Protein AF-0000000075646616 (afdb_homodimer)

Organism: Culex quinquefasciatus (NCBI:txid7176)

Structure (mmCIF, N/CA/C/O backbone):
data_AF-0000000075646616-model_v1
#
loop_
_entity.id
_entity.type
_entity.pdbx_description
1 polymer 'Farnesyl pyrophosphate synthetase'
#
loop_
_atom_site.group_PDB
_atom_site.id
_atom_site.type_symbol
_atom_site.label_atom_id
_atom_site.label_alt_id
_atom_site.label_comp_id
_atom_site.label_asym_id
_atom_site.label_entity_id
_atom_site.label_seq_id
_atom_site.pdbx_PDB_ins_code
_atom_site.Cartn_x
_atom_site.Cartn_y
_atom_site.Cartn_z
_atom_site.occupancy
_atom_site.B_iso_or_equiv
_atom_site.auth_seq_id
_atom_site.auth_comp_id
_atom_site.auth_asym_id
_atom_site.auth_atom_id
_atom_site.pdbx_PDB_model_num
ATOM 1 N N . MET A 1 1 ? -28.359 -2.904 37.812 1 24.64 1 MET A N 1
ATOM 2 C CA . MET A 1 1 ? -27.094 -2.252 38.094 1 24.64 1 MET A CA 1
ATOM 3 C C . MET A 1 1 ? -26.25 -2.08 36.844 1 24.64 1 MET A C 1
ATOM 5 O O . MET A 1 1 ? -25.938 -3.061 36.156 1 24.64 1 MET A O 1
ATOM 9 N N . SER A 1 2 ? -26.359 -1.002 36.094 1 29.83 2 SER A N 1
ATOM 10 C CA . SER A 1 2 ? -26.062 -0.558 34.719 1 29.83 2 SER A CA 1
ATOM 11 C C . SER A 1 2 ? -24.562 -0.605 34.438 1 29.83 2 SER A C 1
ATOM 13 O O . SER A 1 2 ? -23.766 -0.095 35.219 1 29.83 2 SER A O 1
ATOM 15 N N . ASP A 1 3 ? -23.984 -1.626 34.062 1 31.91 3 ASP A N 1
ATOM 16 C CA . ASP A 1 3 ? -22.562 -1.988 34.125 1 31.91 3 ASP A CA 1
ATOM 17 C C . ASP A 1 3 ? -21.703 -0.938 33.438 1 31.91 3 ASP A C 1
ATOM 19 O O . ASP A 1 3 ? -21.438 -1.033 32.25 1 31.91 3 ASP A O 1
ATOM 23 N N . LYS A 1 4 ? -21.906 0.286 33.688 1 38.25 4 LYS A N 1
ATOM 24 C CA . LYS A 1 4 ? -20.922 1.32 33.375 1 38.25 4 LYS A CA 1
ATOM 25 C C . LYS A 1 4 ? -19.5 0.838 33.688 1 38.25 4 LYS A C 1
ATOM 27 O O . LYS A 1 4 ? -19.172 0.502 34.812 1 38.25 4 LYS A O 1
ATOM 32 N N . VAL A 1 5 ? -18.891 0.103 32.906 1 42.59 5 VAL A N 1
ATOM 33 C CA . VAL A 1 5 ? -17.516 -0.323 33.188 1 42.59 5 VAL A CA 1
ATOM 34 C C . VAL A 1 5 ? -16.625 0.901 33.375 1 42.59 5 VAL A C 1
ATOM 36 O O . VAL A 1 5 ? -16.344 1.641 32.438 1 42.59 5 VAL A O 1
ATOM 39 N N . ILE A 1 6 ? -16.75 1.655 34.375 1 46.38 6 ILE A N 1
ATOM 40 C CA . ILE A 1 6 ? -15.711 2.592 34.781 1 46.38 6 ILE A CA 1
ATOM 41 C C . ILE A 1 6 ? -14.352 1.888 34.781 1 46.38 6 ILE A C 1
ATOM 43 O O . ILE A 1 6 ? -14.117 0.988 35.594 1 46.38 6 ILE A O 1
ATOM 47 N N . LEU A 1 7 ? -13.906 1.668 33.562 1 52.41 7 LEU A N 1
ATOM 48 C CA . LEU A 1 7 ? -12.594 1.037 33.562 1 52.41 7 LEU A CA 1
ATOM 49 C C . LEU A 1 7 ? -11.609 1.865 34.406 1 52.41 7 LEU A C 1
ATOM 51 O O . LEU A 1 7 ? -11.32 3.014 34.062 1 52.41 7 LEU A O 1
ATOM 55 N N . GLY A 1 8 ? -11.586 1.675 35.688 1 53.28 8 GLY A N 1
ATOM 56 C CA . GLY A 1 8 ? -10.453 2.229 36.406 1 53.28 8 GLY A CA 1
ATOM 57 C C . GLY A 1 8 ? -9.148 2.123 35.656 1 53.28 8 GLY A C 1
ATOM 58 O O . GLY A 1 8 ? -9.039 1.337 34.688 1 53.28 8 GLY A O 1
ATOM 59 N N . HIS A 1 9 ? -8.297 3.029 35.781 1 60.44 9 HIS A N 1
ATOM 60 C CA . HIS A 1 9 ? -7.02 3.148 35.094 1 60.44 9 HIS A CA 1
ATOM 61 C C . HIS A 1 9 ? -6.332 1.794 34.969 1 60.44 9 HIS A C 1
ATOM 63 O O . HIS A 1 9 ? -5.836 1.44 33.875 1 60.44 9 HIS A O 1
ATOM 69 N N . GLU A 1 10 ? -6.312 1.062 36.125 1 56.75 10 GLU A N 1
ATOM 70 C CA . GLU A 1 10 ? -5.617 -0.222 36.094 1 56.75 10 GLU A CA 1
ATOM 71 C C . GLU A 1 10 ? -6.328 -1.226 35.188 1 56.75 10 GLU A C 1
ATOM 73 O O . GLU A 1 10 ? -5.684 -1.927 34.406 1 56.75 10 GLU A O 1
ATOM 78 N N . ARG A 1 11 ? -7.559 -1.21 35.375 1 67 11 ARG A N 1
ATOM 79 C CA . ARG A 1 11 ? -8.344 -2.129 34.562 1 67 11 ARG A CA 1
ATOM 80 C C . ARG A 1 11 ? -8.258 -1.761 33.094 1 67 11 ARG A C 1
ATOM 82 O O . ARG A 1 11 ? -8.195 -2.639 32.219 1 67 11 ARG A O 1
ATOM 89 N N . GLY A 1 12 ? -8.133 -0.417 32.906 1 77.5 12 GLY A N 1
ATOM 90 C CA . GLY A 1 12 ? -8 0.058 31.531 1 77.5 12 GLY A CA 1
ATOM 91 C C . GLY A 1 12 ? -6.715 -0.385 30.875 1 77.5 12 GLY A C 1
ATOM 92 O O . GLY A 1 12 ? -6.723 -0.822 29.719 1 77.5 12 GLY A O 1
ATOM 93 N N . GLU A 1 13 ? -5.715 -0.434 31.688 1 83.56 13 GLU A N 1
ATOM 94 C CA . GLU A 1 13 ? -4.406 -0.827 31.172 1 83.56 13 GLU A CA 1
ATOM 95 C C . GLU A 1 13 ? -4.352 -2.326 30.891 1 83.56 13 GLU A C 1
ATOM 97 O O . GLU A 1 13 ? -3.723 -2.762 29.922 1 83.56 13 GLU A O 1
ATOM 102 N N . GLU A 1 14 ? -4.957 -3.037 31.75 1 87.94 14 GLU A N 1
ATOM 103 C CA . GLU A 1 14 ? -4.984 -4.484 31.562 1 87.94 14 GLU A CA 1
ATOM 104 C C . GLU A 1 14 ? -5.773 -4.859 30.312 1 87.94 14 GLU A C 1
ATOM 106 O O . GLU A 1 14 ? -5.363 -5.746 29.562 1 87.94 14 GLU A O 1
ATOM 111 N N . ILE A 1 15 ? -6.871 -4.215 30.172 1 90.81 15 ILE A N 1
ATOM 112 C CA . ILE A 1 15 ? -7.691 -4.48 29 1 90.81 15 ILE A CA 1
ATOM 113 C C . ILE A 1 15 ? -6.93 -4.078 27.734 1 90.81 15 ILE A C 1
ATOM 115 O O . ILE A 1 15 ? -6.965 -4.789 26.734 1 90.81 15 ILE A O 1
ATOM 119 N N . LYS A 1 16 ? -6.266 -3.006 27.828 1 89.69 16 LYS A N 1
ATOM 120 C CA . LYS A 1 16 ? -5.465 -2.533 26.703 1 89.69 16 LYS A CA 1
ATOM 121 C C . LYS A 1 16 ? -4.402 -3.559 26.312 1 89.69 16 LYS A C 1
ATOM 123 O O . LYS A 1 16 ? -4.285 -3.926 25.141 1 89.69 16 LYS A O 1
ATOM 128 N N . LYS A 1 17 ? -3.705 -4.043 27.266 1 89.62 17 LYS A N 1
ATOM 129 C CA . LYS A 1 17 ? -2.66 -5.027 27.016 1 89.62 17 LYS A CA 1
ATOM 130 C C . LYS A 1 17 ? -3.24 -6.301 26.406 1 89.62 17 LYS A C 1
ATOM 132 O O . LYS A 1 17 ? -2.65 -6.875 25.484 1 89.62 17 LYS A O 1
ATOM 137 N N . ARG A 1 18 ? -4.305 -6.684 26.891 1 93.31 18 ARG A N 1
ATOM 138 C CA . ARG A 1 18 ? -4.953 -7.895 26.406 1 93.31 18 ARG A CA 1
ATOM 139 C C . ARG A 1 18 ? -5.406 -7.723 24.953 1 93.31 18 ARG A C 1
ATOM 141 O O . ARG A 1 18 ? -5.188 -8.602 24.125 1 93.31 18 ARG A O 1
ATOM 148 N N . VAL A 1 19 ? -6.047 -6.598 24.656 1 93.12 19 VAL A N 1
ATOM 149 C CA . VAL A 1 19 ? -6.578 -6.348 23.328 1 93.12 19 VAL A CA 1
ATOM 150 C C . VAL A 1 19 ? -5.426 -6.188 22.328 1 93.12 19 VAL A C 1
ATOM 152 O O . VAL A 1 19 ? -5.484 -6.703 21.219 1 93.12 19 VAL A O 1
ATOM 155 N N . TYR A 1 20 ? -4.371 -5.527 22.719 1 88.5 20 TYR A N 1
ATOM 156 C CA . TYR A 1 20 ? -3.211 -5.355 21.844 1 88.5 20 TYR A CA 1
ATOM 157 C C . TYR A 1 20 ? -2.557 -6.695 21.531 1 88.5 20 TYR A C 1
ATOM 159 O O . TYR A 1 20 ? -2.18 -6.961 20.391 1 88.5 20 TYR A O 1
ATOM 167 N N . LYS A 1 21 ? -2.43 -7.512 22.578 1 91.06 21 LYS A N 1
ATOM 168 C CA . LYS A 1 21 ? -1.87 -8.844 22.375 1 91.06 21 LYS A CA 1
ATOM 169 C C . LYS A 1 21 ? -2.748 -9.68 21.453 1 91.06 21 LYS A C 1
ATOM 171 O O . LYS A 1 21 ? -2.24 -10.414 20.594 1 91.06 21 LYS A O 1
ATOM 176 N N . LYS A 1 22 ? -3.984 -9.586 21.656 1 94.31 22 LYS A N 1
ATOM 177 C CA . LYS A 1 22 ? -4.93 -10.305 20.812 1 94.31 22 LYS A CA 1
ATOM 178 C C . LYS A 1 22 ? -4.805 -9.859 19.359 1 94.31 22 LYS A C 1
ATOM 180 O O . LYS A 1 22 ? -4.766 -10.695 18.453 1 94.31 22 LYS A O 1
ATOM 185 N N . ALA A 1 23 ? -4.785 -8.539 19.141 1 91.12 23 ALA A N 1
ATOM 186 C CA . ALA A 1 23 ? -4.672 -7.996 17.797 1 91.12 23 ALA A CA 1
ATOM 187 C C . ALA A 1 23 ? -3.387 -8.469 17.125 1 91.12 23 ALA A C 1
ATOM 189 O O . ALA A 1 23 ? -3.408 -8.914 15.969 1 91.12 23 ALA A O 1
ATOM 190 N N . SER A 1 24 ? -2.289 -8.461 17.812 1 89.56 24 SER A N 1
ATOM 191 C CA . SER A 1 24 ? -1.002 -8.914 17.297 1 89.56 24 SER A CA 1
ATOM 192 C C . SER A 1 24 ? -1.031 -10.398 16.953 1 89.56 24 SER A C 1
ATOM 194 O O . SER A 1 24 ? -0.515 -10.82 15.922 1 89.56 24 SER A O 1
ATOM 196 N N . SER A 1 25 ? -1.605 -11.148 17.844 1 93.25 25 SER A N 1
ATOM 197 C CA . SER A 1 25 ? -1.682 -12.594 17.641 1 93.25 25 SER A CA 1
ATOM 198 C C . SER A 1 25 ? -2.555 -12.945 16.438 1 93.25 25 SER A C 1
ATOM 200 O O . SER A 1 25 ? -2.248 -13.883 15.703 1 93.25 25 SER A O 1
ATOM 202 N N . GLU A 1 26 ? -3.594 -12.25 16.328 1 94.06 26 GLU A N 1
ATOM 203 C CA . GLU A 1 26 ? -4.484 -12.492 15.195 1 94.06 26 GLU A CA 1
ATOM 204 C C . GLU A 1 26 ? -3.797 -12.172 13.875 1 94.06 26 GLU A C 1
ATOM 206 O O . GLU A 1 26 ? -3.939 -12.914 12.898 1 94.06 26 GLU A O 1
ATOM 211 N N . LEU A 1 27 ? -3.1 -11.094 13.828 1 92.31 27 LEU A N 1
ATOM 212 C CA . LEU A 1 27 ? -2.375 -10.742 12.617 1 92.31 27 LEU A CA 1
ATOM 213 C C . LEU A 1 27 ? -1.322 -11.797 12.281 1 92.31 27 LEU A C 1
ATOM 215 O O . LEU A 1 27 ? -1.209 -12.219 11.133 1 92.31 27 LEU A O 1
ATOM 219 N N . LEU A 1 28 ? -0.608 -12.227 13.258 1 93 28 LEU A N 1
ATOM 220 C CA . LEU A 1 28 ? 0.428 -13.227 13.055 1 93 28 LEU A CA 1
ATOM 221 C C . LEU A 1 28 ? -0.179 -14.547 12.594 1 93 28 LEU A C 1
ATOM 223 O O . LEU A 1 28 ? 0.412 -15.258 11.766 1 93 28 LEU A O 1
ATOM 227 N N . ALA A 1 29 ? -1.276 -14.867 13.164 1 94.88 29 ALA A N 1
ATOM 228 C CA . ALA A 1 29 ? -1.961 -16.094 12.766 1 94.88 29 ALA A CA 1
ATOM 229 C C . ALA A 1 29 ? -2.369 -16.047 11.297 1 94.88 29 ALA A C 1
ATOM 231 O O . ALA A 1 29 ? -2.262 -17.047 10.586 1 94.88 29 ALA A O 1
ATOM 232 N N . ILE A 1 30 ? -2.82 -14.914 10.867 1 93.5 30 ILE A N 1
ATOM 233 C CA . ILE A 1 30 ? -3.217 -14.727 9.477 1 93.5 30 ILE A CA 1
ATOM 234 C C . ILE A 1 30 ? -1.995 -14.852 8.57 1 93.5 30 ILE A C 1
ATOM 236 O O . ILE A 1 30 ? -2.049 -15.523 7.539 1 93.5 30 ILE A O 1
ATOM 240 N N . LEU A 1 31 ? -0.928 -14.219 8.945 1 94.38 31 LEU A N 1
ATOM 241 C CA . LEU A 1 31 ? 0.304 -14.266 8.172 1 94.38 31 LEU A CA 1
ATOM 242 C C . LEU A 1 31 ? 0.843 -15.688 8.086 1 94.38 31 LEU A C 1
ATOM 244 O O . LEU A 1 31 ? 1.317 -16.125 7.035 1 94.38 31 LEU A O 1
ATOM 248 N N . GLU A 1 32 ? 0.704 -16.359 9.18 1 94.62 32 GLU A N 1
ATOM 249 C CA . GLU A 1 32 ? 1.169 -17.75 9.211 1 94.62 32 GLU A CA 1
ATOM 250 C C . GLU A 1 32 ? 0.281 -18.641 8.359 1 94.62 32 GLU A C 1
ATOM 252 O O . GLU A 1 32 ? 0.779 -19.516 7.637 1 94.62 32 GLU A O 1
ATOM 257 N N . GLN A 1 33 ? -0.93 -18.438 8.492 1 92.31 33 GLN A N 1
ATOM 258 C CA . GLN A 1 33 ? -1.892 -19.266 7.762 1 92.31 33 GLN A CA 1
ATOM 259 C C . GLN A 1 33 ? -1.698 -19.125 6.254 1 92.31 33 GLN A C 1
ATOM 261 O O . GLN A 1 33 ? -1.644 -20.125 5.535 1 92.31 33 GLN A O 1
ATOM 266 N N . PHE A 1 34 ? -1.484 -17.953 5.797 1 88.56 34 PHE A N 1
ATOM 267 C CA . PHE A 1 34 ? -1.457 -17.734 4.355 1 88.56 34 PHE A CA 1
ATOM 268 C C . PHE A 1 34 ? -0.023 -17.703 3.838 1 88.56 34 PHE A C 1
ATOM 270 O O . PHE A 1 34 ? 0.272 -18.266 2.783 1 88.56 34 PHE A O 1
ATOM 277 N N . GLY A 1 35 ? 0.884 -17.125 4.559 1 90.25 35 GLY A N 1
ATOM 278 C CA . GLY A 1 35 ? 2.246 -16.938 4.086 1 90.25 35 GLY A CA 1
ATOM 279 C C . GLY A 1 35 ? 3.213 -17.969 4.637 1 90.25 35 GLY A C 1
ATOM 280 O O . GLY A 1 35 ? 4.355 -18.062 4.18 1 90.25 35 GLY A O 1
ATOM 281 N N . GLY A 1 36 ? 2.758 -18.75 5.633 1 91.94 36 GLY A N 1
ATOM 282 C CA . GLY A 1 36 ? 3.641 -19.703 6.285 1 91.94 36 GLY A CA 1
ATOM 283 C C . GLY A 1 36 ? 4.594 -19.047 7.27 1 91.94 36 GLY A C 1
ATOM 284 O O . GLY A 1 36 ? 4.527 -17.844 7.508 1 91.94 36 GLY A O 1
ATOM 285 N N . SER A 1 37 ? 5.508 -19.875 7.773 1 92.5 37 SER A N 1
ATOM 286 C CA . SER A 1 37 ? 6.414 -19.438 8.828 1 92.5 37 SER A CA 1
ATOM 287 C C . SER A 1 37 ? 7.438 -18.438 8.297 1 92.5 37 SER A C 1
ATOM 289 O O . SER A 1 37 ? 7.871 -17.531 9.023 1 92.5 37 SER A O 1
ATOM 291 N N . ILE A 1 38 ? 7.793 -18.562 7.074 1 92.31 38 ILE A N 1
ATOM 292 C CA . ILE A 1 38 ? 8.789 -17.672 6.488 1 92.31 38 ILE A CA 1
ATOM 293 C C . ILE A 1 38 ? 8.266 -16.234 6.496 1 92.31 38 ILE A C 1
ATOM 295 O O . ILE A 1 38 ? 8.961 -15.312 6.953 1 92.31 38 ILE A O 1
ATOM 299 N N . VAL A 1 39 ? 7.047 -16.047 6.137 1 94.5 39 VAL A N 1
ATOM 300 C CA . VAL A 1 39 ? 6.449 -14.719 6.039 1 94.5 39 VAL A CA 1
ATOM 301 C C . VAL A 1 39 ? 6.156 -14.18 7.438 1 94.5 39 VAL A C 1
ATOM 303 O O . VAL A 1 39 ? 6.449 -13.016 7.734 1 94.5 39 VAL A O 1
ATOM 306 N N . SER A 1 40 ? 5.559 -15.055 8.328 1 95.19 40 SER A N 1
ATOM 307 C CA . SER A 1 40 ? 5.203 -14.594 9.672 1 95.19 40 SER A CA 1
ATOM 308 C C . SER A 1 40 ? 6.441 -14.211 10.469 1 95.19 40 SER A C 1
ATOM 310 O O . SER A 1 40 ? 6.434 -13.219 11.203 1 95.19 40 SER A O 1
ATOM 312 N N . LYS A 1 41 ? 7.516 -14.938 10.297 1 93.81 41 LYS A N 1
ATOM 313 C CA . LYS A 1 41 ? 8.75 -14.625 11.008 1 93.81 41 LYS A CA 1
ATOM 314 C C . LYS A 1 41 ? 9.383 -13.344 10.477 1 93.81 41 LYS A C 1
ATOM 316 O O . LYS A 1 41 ? 9.953 -12.562 11.25 1 93.81 41 LYS A O 1
ATOM 321 N N . ARG A 1 42 ? 9.328 -13.195 9.18 1 93.25 42 ARG A N 1
ATOM 322 C CA . ARG A 1 42 ? 9.836 -11.953 8.602 1 93.25 42 ARG A CA 1
ATOM 323 C C . ARG A 1 42 ? 9.086 -10.742 9.148 1 93.25 42 ARG A C 1
ATOM 325 O O . ARG A 1 42 ? 9.703 -9.75 9.531 1 93.25 42 ARG A O 1
ATOM 332 N N . PHE A 1 43 ? 7.812 -10.867 9.219 1 91.62 43 PHE A N 1
ATOM 333 C CA . PHE A 1 43 ? 6.984 -9.805 9.773 1 91.62 43 PHE A CA 1
ATOM 334 C C . PHE A 1 43 ? 7.379 -9.508 11.219 1 91.62 43 PHE A C 1
ATOM 336 O O . PHE A 1 43 ? 7.547 -8.344 11.594 1 91.62 43 PHE A O 1
ATOM 343 N N . GLU A 1 44 ? 7.52 -10.508 11.969 1 90.31 44 GLU A N 1
ATOM 344 C CA . GLU A 1 44 ? 7.891 -10.344 13.367 1 90.31 44 GLU A CA 1
ATOM 345 C C . GLU A 1 44 ? 9.242 -9.641 13.5 1 90.31 44 GLU A C 1
ATOM 347 O O . GLU A 1 44 ? 9.414 -8.781 14.367 1 90.31 44 GLU A O 1
ATOM 352 N N . ASN A 1 45 ? 10.164 -10.008 12.68 1 90.88 45 ASN A N 1
ATOM 353 C CA . ASN A 1 45 ? 11.5 -9.422 12.719 1 90.88 45 ASN A CA 1
ATOM 354 C C . ASN A 1 45 ? 11.461 -7.93 12.375 1 90.88 45 ASN A C 1
ATOM 356 O O . ASN A 1 45 ? 12.172 -7.133 12.984 1 90.88 45 ASN A O 1
ATOM 360 N N . VAL A 1 46 ? 10.648 -7.59 11.422 1 90.25 46 VAL A N 1
ATOM 361 C CA . VAL A 1 46 ? 10.539 -6.191 11.016 1 90.25 46 VAL A CA 1
ATOM 362 C C . VAL A 1 46 ? 9.945 -5.367 12.148 1 90.25 46 VAL A C 1
ATOM 364 O O . VAL A 1 46 ? 10.461 -4.293 12.484 1 90.25 46 VAL A O 1
ATOM 367 N N . VAL A 1 47 ? 8.898 -5.891 12.75 1 84.06 47 VAL A N 1
ATOM 368 C CA . VAL A 1 47 ? 8.188 -5.164 13.797 1 84.06 47 VAL A CA 1
ATOM 369 C C . VAL A 1 47 ? 9.086 -5.02 15.023 1 84.06 47 VAL A C 1
ATOM 371 O O . VAL A 1 47 ? 9.117 -3.965 15.664 1 84.06 47 VAL A O 1
ATOM 374 N N . LEU A 1 48 ? 9.805 -6.027 15.289 1 84.25 48 LEU A N 1
ATOM 375 C CA . LEU A 1 48 ? 10.703 -5.992 16.438 1 84.25 48 LEU A CA 1
ATOM 376 C C . LEU A 1 48 ? 11.836 -4.996 16.203 1 84.25 48 LEU A C 1
ATOM 378 O O . LEU A 1 48 ? 12.203 -4.254 17.125 1 84.25 48 LEU A O 1
ATOM 382 N N . TYR A 1 49 ? 12.344 -4.996 15.047 1 86.94 49 TYR A N 1
ATOM 383 C CA . TYR A 1 49 ? 13.484 -4.137 14.742 1 86.94 49 TYR A CA 1
ATOM 384 C C . TYR A 1 49 ? 13.055 -2.676 14.664 1 86.94 49 TYR A C 1
ATOM 386 O O . TYR A 1 49 ? 13.781 -1.788 15.125 1 86.94 49 TYR A O 1
ATOM 394 N N . CYS A 1 50 ? 11.883 -2.463 14.07 1 81.62 50 CYS A N 1
ATOM 395 C CA . CYS A 1 50 ? 11.453 -1.096 13.805 1 81.62 50 CYS A CA 1
ATOM 396 C C . CYS A 1 50 ? 10.617 -0.55 14.953 1 81.62 50 CYS A C 1
ATOM 398 O O . CYS A 1 50 ? 10.047 0.537 14.852 1 81.62 50 CYS A O 1
ATOM 400 N N . ASP A 1 51 ? 10.586 -1.326 15.961 1 74.44 51 ASP A N 1
ATOM 401 C CA . ASP A 1 51 ? 9.781 -0.903 17.109 1 74.44 51 ASP A CA 1
ATOM 402 C C . ASP A 1 51 ? 10.289 0.419 17.672 1 74.44 51 ASP A C 1
ATOM 404 O O . ASP A 1 51 ? 11.469 0.542 18.016 1 74.44 51 ASP A O 1
ATOM 408 N N . ILE A 1 52 ? 9.609 1.478 17.438 1 65.06 52 ILE A N 1
ATOM 409 C CA . ILE A 1 52 ? 9.906 2.818 17.922 1 65.06 52 ILE A CA 1
ATOM 410 C C . ILE A 1 52 ? 8.992 3.154 19.109 1 65.06 52 ILE A C 1
ATOM 412 O O . ILE A 1 52 ? 7.875 2.65 19.188 1 65.06 52 ILE A O 1
ATOM 416 N N . PRO A 1 53 ? 9.648 3.9 19.969 1 60.09 53 PRO A N 1
ATOM 417 C CA . PRO A 1 53 ? 8.781 4.328 21.062 1 60.09 53 PRO A CA 1
ATOM 418 C C . PRO A 1 53 ? 7.527 5.055 20.578 1 60.09 53 PRO A C 1
ATOM 420 O O . PRO A 1 53 ? 7.625 6.043 19.859 1 60.09 53 PRO A O 1
ATOM 423 N N . ARG A 1 54 ? 6.395 4.465 20.828 1 56.47 54 ARG A N 1
ATOM 424 C CA . ARG A 1 54 ? 5.062 4.781 20.328 1 56.47 54 ARG A CA 1
ATOM 425 C C . ARG A 1 54 ? 4.602 6.148 20.812 1 56.47 54 ARG A C 1
ATOM 427 O O . ARG A 1 54 ? 3.912 6.871 20.094 1 56.47 54 ARG A O 1
ATOM 434 N N . ASP A 1 55 ? 4.973 6.496 21.969 1 56.12 55 ASP A N 1
ATOM 435 C CA . ASP A 1 55 ? 4.395 7.68 22.594 1 56.12 55 ASP A CA 1
ATOM 436 C C . ASP A 1 55 ? 4.887 8.953 21.922 1 56.12 55 ASP A C 1
ATOM 438 O O . ASP A 1 55 ? 4.207 9.984 21.938 1 56.12 55 ASP A O 1
ATOM 442 N N . ILE A 1 56 ? 5.859 8.898 21.312 1 56.16 56 ILE A N 1
ATOM 443 C CA . ILE A 1 56 ? 6.41 10.102 20.703 1 56.16 56 ILE A CA 1
ATOM 444 C C . ILE A 1 56 ? 5.758 10.336 19.344 1 56.16 56 ILE A C 1
ATOM 446 O O . ILE A 1 56 ? 5.398 11.461 19 1 56.16 56 ILE A O 1
ATOM 450 N N . MET A 1 57 ? 5.414 9.328 18.719 1 60.56 57 MET A N 1
ATOM 451 C CA . MET A 1 57 ? 4.98 9.5 17.328 1 60.56 57 MET A CA 1
ATOM 452 C C . MET A 1 57 ? 3.463 9.602 17.234 1 60.56 57 MET A C 1
ATOM 454 O O . MET A 1 57 ? 2.932 10.258 16.344 1 60.56 57 MET A O 1
ATOM 458 N N . PHE A 1 58 ? 2.887 9.086 18.297 1 63.94 58 PHE A N 1
ATOM 459 C CA . PHE A 1 58 ? 1.432 9.055 18.234 1 63.94 58 PHE A CA 1
ATOM 460 C C . PHE A 1 58 ? 0.817 9.555 19.531 1 63.94 58 PHE A C 1
ATOM 462 O O . PHE A 1 58 ? 0.396 8.758 20.375 1 63.94 58 PHE A O 1
ATOM 469 N N . PRO A 1 59 ? 0.671 10.758 19.469 1 67.62 59 PRO A N 1
ATOM 470 C CA . PRO A 1 59 ? 0.251 11.352 20.75 1 67.62 59 PRO A CA 1
ATOM 471 C C . PRO A 1 59 ? -1.207 11.047 21.078 1 67.62 59 PRO A C 1
ATOM 473 O O . PRO A 1 59 ? -1.615 11.172 22.234 1 67.62 59 PRO A O 1
ATOM 476 N N . LEU A 1 60 ? -1.884 10.578 20.109 1 82.44 60 LEU A N 1
ATOM 477 C CA . LEU A 1 60 ? -3.32 10.492 20.344 1 82.44 60 LEU A CA 1
ATOM 478 C C . LEU A 1 60 ? -3.744 9.062 20.641 1 82.44 60 LEU A C 1
ATOM 480 O O . LEU A 1 60 ? -3.225 8.117 20.047 1 82.44 60 LEU A O 1
ATOM 484 N N . ASP A 1 61 ? -4.609 8.977 21.516 1 84.94 61 ASP A N 1
ATOM 485 C CA . ASP A 1 61 ? -5.25 7.727 21.922 1 84.94 61 ASP A CA 1
ATOM 486 C C . ASP A 1 61 ? -6.727 7.719 21.531 1 84.94 61 ASP A C 1
ATOM 488 O O . ASP A 1 61 ? -7.527 8.461 22.109 1 84.94 61 ASP A O 1
ATOM 492 N N . ILE A 1 62 ? -7.102 6.832 20.703 1 90.31 62 ILE A N 1
ATOM 493 C CA . ILE A 1 62 ? -8.453 6.793 20.156 1 90.31 62 ILE A CA 1
ATOM 494 C C . ILE A 1 62 ? -9.461 6.543 21.281 1 90.31 62 ILE A C 1
ATOM 496 O O . ILE A 1 62 ? -10.562 7.094 21.266 1 90.31 62 ILE A O 1
ATOM 500 N N . VAL A 1 63 ? -9.07 5.73 22.234 1 90.06 63 VAL A N 1
ATOM 501 C CA . VAL A 1 63 ? -9.969 5.391 23.344 1 90.06 63 VAL A CA 1
ATOM 502 C C . VAL A 1 63 ? -10.258 6.637 24.172 1 90.06 63 VAL A C 1
ATOM 504 O O . VAL A 1 63 ? -11.391 6.859 24.594 1 90.06 63 VAL A O 1
ATOM 507 N N . GLU A 1 64 ? -9.258 7.402 24.406 1 90.12 64 GLU A N 1
ATOM 508 C CA . GLU A 1 64 ? -9.445 8.625 25.172 1 90.12 64 GLU A CA 1
ATOM 509 C C . GLU A 1 64 ? -10.336 9.617 24.453 1 90.12 64 GLU A C 1
ATOM 511 O O . GLU A 1 64 ? -11.188 10.273 25.062 1 90.12 64 GLU A O 1
ATOM 516 N N . ILE A 1 65 ? -10.148 9.758 23.172 1 93.88 65 ILE A N 1
ATOM 517 C CA . ILE A 1 65 ? -10.992 10.641 22.375 1 93.88 65 ILE A CA 1
ATOM 518 C C . ILE A 1 65 ? -12.43 10.125 22.391 1 93.88 65 ILE A C 1
ATOM 520 O O . ILE A 1 65 ? -13.375 10.906 22.5 1 93.88 65 ILE A O 1
ATOM 524 N N . PHE A 1 66 ? -12.547 8.812 22.266 1 93.81 66 PHE A N 1
ATOM 525 C CA . PHE A 1 66 ? -13.852 8.164 22.281 1 93.81 66 PHE A CA 1
ATOM 526 C C . PHE A 1 66 ? -14.586 8.461 23.594 1 93.81 66 PHE A C 1
ATOM 528 O O . PHE A 1 66 ? -15.773 8.781 23.594 1 93.81 66 PHE A O 1
ATOM 535 N N . LYS A 1 67 ? -13.875 8.461 24.641 1 91.19 67 LYS A N 1
ATOM 536 C CA . LYS A 1 67 ? -14.445 8.742 25.953 1 91.19 67 LYS A CA 1
ATOM 537 C C . LYS A 1 67 ? -14.898 10.195 26.062 1 91.19 67 LYS A C 1
ATOM 539 O O . LYS A 1 67 ? -15.891 10.492 26.734 1 91.19 67 LYS A O 1
ATOM 544 N N . ASP A 1 68 ? -14.148 11.055 25.484 1 93.69 68 ASP A N 1
ATOM 545 C CA . ASP A 1 68 ? -14.523 12.469 25.469 1 93.69 68 ASP A CA 1
ATOM 546 C C . ASP A 1 68 ? -15.828 12.688 24.703 1 93.69 68 ASP A C 1
ATOM 548 O O . ASP A 1 68 ? -16.609 13.578 25.031 1 93.69 68 ASP A O 1
ATOM 552 N N . LEU A 1 69 ? -16.078 11.867 23.703 1 94.31 69 LEU A N 1
ATOM 553 C CA . LEU A 1 69 ? -17.203 12.055 22.781 1 94.31 69 LEU A CA 1
ATOM 554 C C . LEU A 1 69 ? -18.469 11.414 23.344 1 94.31 69 LEU A C 1
ATOM 556 O O . LEU A 1 69 ? -19.578 11.797 22.969 1 94.31 69 LEU A O 1
ATOM 560 N N . SER A 1 70 ? -18.25 10.406 24.094 1 86.81 70 SER A N 1
ATOM 561 C CA . SER A 1 70 ? -19.422 9.719 24.625 1 86.81 70 SER A CA 1
ATOM 562 C C . SER A 1 70 ? -19.203 9.289 26.078 1 86.81 70 SER A C 1
ATOM 564 O O . SER A 1 70 ? -18.109 8.82 26.438 1 86.81 70 SER A O 1
ATOM 566 N N . ASP A 1 71 ? -20.219 9.625 26.906 1 76.94 71 ASP A N 1
ATOM 567 C CA . ASP A 1 71 ? -20.141 9.172 28.297 1 76.94 71 ASP A CA 1
ATOM 568 C C . ASP A 1 71 ? -21.375 8.359 28.672 1 76.94 71 ASP A C 1
ATOM 570 O O . ASP A 1 71 ? -21.578 8.055 29.844 1 76.94 71 ASP A O 1
ATOM 574 N N . ASP A 1 72 ? -22 7.98 27.625 1 83.06 72 ASP A N 1
ATOM 575 C CA . ASP A 1 72 ? -23.188 7.195 27.953 1 83.06 72 ASP A CA 1
ATOM 576 C C . ASP A 1 72 ? -22.859 5.715 28.078 1 83.06 72 ASP A C 1
ATOM 578 O O . ASP A 1 72 ? -22 5.199 27.359 1 83.06 72 ASP A O 1
ATOM 582 N N . GLU A 1 73 ? -23.5 5.125 29 1 79.12 73 GLU A N 1
ATOM 583 C CA . GLU A 1 73 ? -23.203 3.742 29.359 1 79.12 73 GLU A CA 1
ATOM 584 C C . GLU A 1 73 ? -23.469 2.801 28.188 1 79.12 73 GLU A C 1
ATOM 586 O O . GLU A 1 73 ? -22.781 1.786 28.031 1 79.12 73 GLU A O 1
ATOM 591 N N . GLU A 1 74 ? -24.422 3.129 27.438 1 83.38 74 GLU A N 1
ATOM 592 C CA . GLU A 1 74 ? -24.766 2.27 26.312 1 83.38 74 GLU A CA 1
ATOM 593 C C . GLU A 1 74 ? -23.656 2.258 25.266 1 83.38 74 GLU A C 1
ATOM 595 O O . GLU A 1 74 ? -23.375 1.216 24.672 1 83.38 74 GLU A O 1
ATOM 600 N N . THR A 1 75 ? -23.062 3.311 25.109 1 86.06 75 THR A N 1
ATOM 601 C CA . THR A 1 75 ? -22.016 3.441 24.109 1 86.06 75 THR A CA 1
ATOM 602 C C . THR A 1 75 ? -20.656 3.021 24.688 1 86.06 75 THR A C 1
ATOM 604 O O . THR A 1 75 ? -19.844 2.4 24 1 86.06 75 THR A O 1
ATOM 607 N N . MET A 1 76 ? -20.5 3.322 25.938 1 85.38 76 MET A N 1
ATOM 608 C CA . MET A 1 76 ? -19.234 3.045 26.578 1 85.38 76 MET A CA 1
ATOM 609 C C . MET A 1 76 ? -19.25 1.684 27.266 1 85.38 76 MET A C 1
ATOM 611 O O . MET A 1 76 ? -18.938 1.577 28.453 1 85.38 76 MET A O 1
ATOM 615 N N . ASN A 1 77 ? -19.641 0.692 26.531 1 87.5 77 ASN A N 1
ATOM 616 C CA . ASN A 1 77 ? -19.609 -0.678 27.031 1 87.5 77 ASN A CA 1
ATOM 617 C C . ASN A 1 77 ? -18.297 -1.379 26.688 1 87.5 77 ASN A C 1
ATOM 619 O O . ASN A 1 77 ? -17.469 -0.828 25.953 1 87.5 77 ASN A O 1
ATOM 623 N N . LEU A 1 78 ? -18.125 -2.531 27.219 1 87.81 78 LEU A N 1
ATOM 624 C CA . LEU A 1 78 ? -16.859 -3.238 27.078 1 87.81 78 LEU A CA 1
ATOM 625 C C . LEU A 1 78 ? -16.562 -3.561 25.609 1 87.81 78 LEU A C 1
ATOM 627 O O . LEU A 1 78 ? -15.422 -3.449 25.156 1 87.81 78 LEU A O 1
ATOM 631 N N . ASP A 1 79 ? -17.562 -3.912 24.891 1 89.38 79 ASP A N 1
ATOM 632 C CA . ASP A 1 79 ? -17.406 -4.266 23.484 1 89.38 79 ASP A CA 1
ATOM 633 C C . ASP A 1 79 ? -16.875 -3.076 22.672 1 89.38 79 ASP A C 1
ATOM 635 O O . ASP A 1 79 ? -15.938 -3.215 21.891 1 89.38 79 ASP A O 1
ATOM 639 N N . ASN A 1 80 ? -17.453 -1.947 22.969 1 90 80 ASN A N 1
ATOM 640 C CA . ASN A 1 80 ? -17.047 -0.75 22.234 1 90 80 ASN A CA 1
ATOM 641 C C . ASN A 1 80 ? -15.664 -0.269 22.656 1 90 80 ASN A C 1
ATOM 643 O O . ASN A 1 80 ? -14.914 0.257 21.828 1 90 80 ASN A O 1
ATOM 647 N N . ILE A 1 81 ? -15.391 -0.442 23.844 1 90.75 81 ILE A N 1
ATOM 648 C CA . ILE A 1 81 ? -14.07 -0.068 24.344 1 90.75 81 ILE A CA 1
ATOM 649 C C . ILE A 1 81 ? -13.016 -0.978 23.719 1 90.75 81 ILE A C 1
ATOM 651 O O . ILE A 1 81 ? -11.961 -0.508 23.297 1 90.75 81 ILE A O 1
ATOM 655 N N . GLU A 1 82 ? -13.312 -2.215 23.656 1 92.25 82 GLU A N 1
ATOM 656 C CA . GLU A 1 82 ? -12.375 -3.15 23.047 1 92.25 82 GLU A CA 1
ATOM 657 C C . GLU A 1 82 ? -12.195 -2.861 21.562 1 92.25 82 GLU A C 1
ATOM 659 O O . GLU A 1 82 ? -11.094 -2.975 21.031 1 92.25 82 GLU A O 1
ATOM 664 N N . LYS A 1 83 ? -13.25 -2.516 20.953 1 92.25 83 LYS A N 1
ATOM 665 C CA . LYS A 1 83 ? -13.172 -2.123 19.547 1 92.25 83 LYS A CA 1
ATOM 666 C C . LYS A 1 83 ? -12.281 -0.894 19.375 1 92.25 83 LYS A C 1
ATOM 668 O O . LYS A 1 83 ? -11.492 -0.825 18.422 1 92.25 83 LYS A O 1
ATOM 673 N N . ALA A 1 84 ? -12.453 0.058 20.281 1 92.12 84 ALA A N 1
ATOM 674 C CA . ALA A 1 84 ? -11.656 1.276 20.234 1 92.12 84 ALA A CA 1
ATOM 675 C C . ALA A 1 84 ? -10.172 0.966 20.438 1 92.12 84 ALA A C 1
ATOM 677 O O . ALA A 1 84 ? -9.312 1.525 19.766 1 92.12 84 ALA A O 1
ATOM 678 N N . LEU A 1 85 ? -9.961 0.081 21.359 1 91.19 85 LEU A N 1
ATOM 679 C CA . LEU A 1 85 ? -8.586 -0.319 21.641 1 91.19 85 LEU A CA 1
ATOM 680 C C . LEU A 1 85 ? -7.984 -1.066 20.453 1 91.19 85 LEU A C 1
ATOM 682 O O . LEU A 1 85 ? -6.809 -0.875 20.109 1 91.19 85 LEU A O 1
ATOM 686 N N . TYR A 1 86 ? -8.75 -1.912 19.844 1 91.25 86 TYR A N 1
ATOM 687 C CA . TYR A 1 86 ? -8.305 -2.639 18.656 1 91.25 86 TYR A CA 1
ATOM 688 C C . TYR A 1 86 ? -7.973 -1.678 17.531 1 91.25 86 TYR A C 1
ATOM 690 O O . TYR A 1 86 ? -6.949 -1.829 16.859 1 91.25 86 TYR A O 1
ATOM 698 N N . LEU A 1 87 ? -8.805 -0.705 17.359 1 89.69 87 LEU A N 1
ATOM 699 C CA . LEU A 1 87 ? -8.586 0.32 16.344 1 89.69 87 LEU A CA 1
ATOM 700 C C . LEU A 1 87 ? -7.328 1.125 16.656 1 89.69 87 LEU A C 1
ATOM 702 O O . LEU A 1 87 ? -6.59 1.509 15.75 1 89.69 87 LEU A O 1
ATOM 706 N N . ASP A 1 88 ? -7.172 1.413 17.859 1 87.69 88 ASP A N 1
ATOM 707 C CA . ASP A 1 88 ? -5.98 2.129 18.297 1 87.69 88 ASP A CA 1
ATOM 708 C C . ASP A 1 88 ? -4.715 1.341 17.969 1 87.69 88 ASP A C 1
ATOM 710 O O . ASP A 1 88 ? -3.729 1.907 17.5 1 87.69 88 ASP A O 1
ATOM 714 N N . TRP A 1 89 ? -4.773 0.079 18.219 1 86.19 89 TRP A N 1
ATOM 715 C CA . TRP A 1 89 ? -3.645 -0.789 17.891 1 86.19 89 TRP A CA 1
ATOM 716 C C . TRP A 1 89 ? -3.369 -0.785 16.391 1 86.19 89 TRP A C 1
ATOM 718 O O . TRP A 1 89 ? -2.221 -0.653 15.969 1 86.19 89 TRP A O 1
ATOM 728 N N . CYS A 1 90 ? -4.438 -0.903 15.586 1 84.75 90 CYS A N 1
ATOM 729 C CA . CYS A 1 90 ? -4.301 -0.904 14.133 1 84.75 90 CYS A CA 1
ATOM 730 C C . CYS A 1 90 ? -3.688 0.403 13.648 1 84.75 90 CYS A C 1
ATOM 732 O O . CYS A 1 90 ? -2.799 0.395 12.789 1 84.75 90 CYS A O 1
ATOM 734 N N . SER A 1 91 ? -4.215 1.438 14.234 1 77.94 91 SER A N 1
ATOM 735 C CA . SER A 1 91 ? -3.758 2.76 13.812 1 77.94 91 SER A CA 1
ATOM 736 C C . SER A 1 91 ? -2.293 2.979 14.18 1 77.94 91 SER A C 1
ATOM 738 O O . SER A 1 91 ? -1.541 3.582 13.406 1 77.94 91 SER A O 1
ATOM 740 N N . LYS A 1 92 ? -1.985 2.422 15.336 1 73.75 92 LYS A N 1
ATOM 741 C CA . LYS A 1 92 ? -0.609 2.604 15.789 1 73.75 92 LYS A CA 1
ATOM 742 C C . LYS A 1 92 ? 0.325 1.594 15.125 1 73.75 92 LYS A C 1
ATOM 744 O O . LYS A 1 92 ? 1.513 1.867 14.945 1 73.75 92 LYS A O 1
ATOM 749 N N . THR A 1 93 ? -0.306 0.378 14.883 1 62.44 93 THR A N 1
ATOM 750 C CA . THR A 1 93 ? 0.493 -0.615 14.172 1 62.44 93 THR A CA 1
ATOM 751 C C . THR A 1 93 ? 0.635 -0.242 12.703 1 62.44 93 THR A C 1
ATOM 753 O O . THR A 1 93 ? 1.704 -0.417 12.109 1 62.44 93 THR A O 1
ATOM 756 N N . VAL A 1 94 ? -0.678 0.068 12.094 1 52.62 94 VAL A N 1
ATOM 757 C CA . VAL A 1 94 ? -0.595 0.581 10.727 1 52.62 94 VAL A CA 1
ATOM 758 C C . VAL A 1 94 ? 0.342 1.786 10.688 1 52.62 94 VAL A C 1
ATOM 760 O O . VAL A 1 94 ? 1.144 1.925 9.758 1 52.62 94 VAL A O 1
ATOM 763 N N . TRP A 1 95 ? -0.251 2.684 11.773 1 47.75 95 TRP A N 1
ATOM 764 C CA . TRP A 1 95 ? 0.601 3.859 11.93 1 47.75 95 TRP A CA 1
ATOM 765 C C . TRP A 1 95 ? 1.949 3.479 12.531 1 47.75 95 TRP A C 1
ATOM 767 O O . TRP A 1 95 ? 2.939 4.191 12.352 1 47.75 95 TRP A O 1
ATOM 777 N N . PHE A 1 96 ? 1.932 2.367 13.383 1 42.03 96 PHE A N 1
ATOM 778 C CA . PHE A 1 96 ? 3.174 1.617 13.234 1 42.03 96 PHE A CA 1
ATOM 779 C C . PHE A 1 96 ? 3.484 1.363 11.766 1 42.03 96 PHE A C 1
ATOM 781 O O . PHE A 1 96 ? 4.465 0.693 11.438 1 42.03 96 PHE A O 1
ATOM 788 N N . LEU A 1 97 ? 2.369 1.556 10.875 1 45.84 97 LEU A N 1
ATOM 789 C CA . LEU A 1 97 ? 2.234 2.207 9.578 1 45.84 97 LEU A CA 1
ATOM 790 C C . LEU A 1 97 ? 3.389 3.176 9.336 1 45.84 97 LEU A C 1
ATOM 792 O O . LEU A 1 97 ? 3.889 3.283 8.211 1 45.84 97 LEU A O 1
ATOM 796 N N . CYS A 1 98 ? 3.381 3.898 10.594 1 47.94 98 CYS A N 1
ATOM 797 C CA . CYS A 1 98 ? 4.578 4.727 10.656 1 47.94 98 CYS A CA 1
ATOM 798 C C . CYS A 1 98 ? 5.836 3.885 10.469 1 47.94 98 CYS A C 1
ATOM 800 O O . CYS A 1 98 ? 6.887 4.402 10.086 1 47.94 98 CYS A O 1
ATOM 802 N N . TYR A 1 99 ? 5.441 2.645 10.562 1 59.16 99 TYR A N 1
ATOM 803 C CA . TYR A 1 99 ? 6.57 1.778 10.242 1 59.16 99 TYR A CA 1
ATOM 804 C C . TYR A 1 99 ? 6.711 1.598 8.734 1 59.16 99 TYR A C 1
ATOM 806 O O . TYR A 1 99 ? 7.766 1.884 8.164 1 59.16 99 TYR A O 1
ATOM 814 N N . ALA A 1 100 ? 5.387 1.286 8.281 1 77.81 100 ALA A N 1
ATOM 815 C CA . ALA A 1 100 ? 5.531 1.034 6.848 1 77.81 100 ALA A CA 1
ATOM 816 C C . ALA A 1 100 ? 5.977 2.295 6.113 1 77.81 100 ALA A C 1
ATOM 818 O O . ALA A 1 100 ? 6.969 2.277 5.383 1 77.81 100 ALA A O 1
ATOM 819 N N . HIS A 1 101 ? 5.305 3.32 6.57 1 85 101 HIS A N 1
ATOM 820 C CA . HIS A 1 101 ? 5.621 4.535 5.828 1 85 101 HIS A CA 1
ATOM 821 C C . HIS A 1 101 ? 6.965 5.113 6.266 1 85 101 HIS A C 1
ATOM 823 O O . HIS A 1 101 ? 7.641 5.781 5.48 1 85 101 HIS A O 1
ATOM 829 N N . VAL A 1 102 ? 7.336 4.797 7.531 1 83.75 102 VAL A N 1
ATOM 830 C CA . VAL A 1 102 ? 8.672 5.191 7.969 1 83.75 102 VAL A CA 1
ATOM 831 C C . VAL A 1 102 ? 9.727 4.414 7.18 1 83.75 102 VAL A C 1
ATOM 833 O O . VAL A 1 102 ? 10.758 4.969 6.797 1 83.75 102 VAL A O 1
ATOM 836 N N . ILE A 1 103 ? 9.422 3.146 6.973 1 90.69 103 ILE A N 1
ATOM 837 C CA . ILE A 1 103 ? 10.328 2.312 6.188 1 90.69 103 ILE A CA 1
ATOM 838 C C . ILE A 1 103 ? 10.453 2.875 4.773 1 90.69 103 ILE A C 1
ATOM 840 O O . ILE A 1 103 ? 11.555 3.004 4.242 1 90.69 103 ILE A O 1
ATOM 844 N N . PHE A 1 104 ? 9.336 3.285 4.195 1 92.75 104 PHE A N 1
ATOM 845 C CA . PHE A 1 104 ? 9.352 3.848 2.848 1 92.75 104 PHE A CA 1
ATOM 846 C C . PHE A 1 104 ? 10.117 5.164 2.82 1 92.75 104 PHE A C 1
ATOM 848 O O . PHE A 1 104 ? 10.938 5.387 1.931 1 92.75 104 PHE A O 1
ATOM 855 N N . ASP A 1 105 ? 9.859 5.953 3.828 1 88.25 105 ASP A N 1
ATOM 856 C CA . ASP A 1 105 ? 10.539 7.242 3.928 1 88.25 105 ASP A CA 1
ATOM 857 C C . ASP A 1 105 ? 12.047 7.062 4.062 1 88.25 105 ASP A C 1
ATOM 859 O O . ASP A 1 105 ? 12.828 7.777 3.424 1 88.25 105 ASP A O 1
ATOM 863 N N . ASP A 1 106 ? 12.398 6.18 4.922 1 89.38 106 ASP A N 1
ATOM 864 C CA . ASP A 1 106 ? 13.82 5.918 5.145 1 89.38 106 ASP A CA 1
ATOM 865 C C . ASP A 1 106 ? 14.5 5.453 3.859 1 89.38 106 ASP A C 1
ATOM 867 O O . ASP A 1 106 ? 15.648 5.82 3.594 1 89.38 106 ASP A O 1
ATOM 871 N N . ILE A 1 107 ? 13.82 4.691 3.084 1 93.81 107 ILE A N 1
ATOM 872 C CA . ILE A 1 107 ? 14.359 4.184 1.826 1 93.81 107 ILE A CA 1
ATOM 873 C C . ILE A 1 107 ? 14.523 5.332 0.833 1 93.81 107 ILE A C 1
ATOM 875 O O . ILE A 1 107 ? 15.594 5.52 0.258 1 93.81 107 ILE A O 1
ATOM 879 N N . VAL A 1 108 ? 13.516 6.125 0.674 1 92.56 108 VAL A N 1
ATOM 880 C CA . VAL A 1 108 ? 13.484 7.168 -0.346 1 92.56 108 VAL A CA 1
ATOM 881 C C . VAL A 1 108 ? 14.477 8.273 0.015 1 92.56 108 VAL A C 1
ATOM 883 O O . VAL A 1 108 ? 15.172 8.797 -0.855 1 92.56 108 VAL A O 1
ATOM 886 N N . ASP A 1 109 ? 14.555 8.531 1.314 1 86.44 109 ASP A N 1
ATOM 887 C CA . ASP A 1 109 ? 15.453 9.586 1.778 1 86.44 109 ASP A CA 1
ATOM 888 C C . ASP A 1 109 ? 16.875 9.055 1.963 1 86.44 109 ASP A C 1
ATOM 890 O O . ASP A 1 109 ? 17.781 9.812 2.295 1 86.44 109 ASP A O 1
ATOM 894 N N . ASN A 1 110 ? 17.016 7.793 1.731 1 89.19 110 ASN A N 1
ATOM 895 C CA . ASN A 1 110 ? 18.297 7.141 1.943 1 89.19 110 ASN A CA 1
ATOM 896 C C . ASN A 1 110 ? 18.844 7.41 3.346 1 89.19 110 ASN A C 1
ATOM 898 O O . ASN A 1 110 ? 20 7.777 3.506 1 89.19 110 ASN A O 1
ATOM 902 N N . SER A 1 111 ? 17.938 7.297 4.301 1 86.69 111 SER A N 1
ATOM 903 C CA . SER A 1 111 ? 18.297 7.555 5.691 1 86.69 111 SER A CA 1
ATOM 904 C C . SER A 1 111 ? 19.25 6.492 6.223 1 86.69 111 SER A C 1
ATOM 906 O O . SER A 1 111 ? 19.125 5.316 5.875 1 86.69 111 SER A O 1
ATOM 908 N N . LYS A 1 112 ? 20.109 6.914 7.156 1 89.31 112 LYS A N 1
ATOM 909 C CA . LYS A 1 112 ? 21.125 5.996 7.68 1 89.31 112 LYS A CA 1
ATOM 910 C C . LYS A 1 112 ? 20.656 5.371 8.992 1 89.31 112 LYS A C 1
ATOM 912 O O . LYS A 1 112 ? 20.797 4.164 9.195 1 89.31 112 LYS A O 1
ATOM 917 N N . THR A 1 113 ? 20.078 6.207 9.898 1 85.69 113 THR A N 1
ATOM 918 C CA . THR A 1 113 ? 19.703 5.715 11.211 1 85.69 113 THR A CA 1
ATOM 919 C C . THR A 1 113 ? 18.297 6.191 11.586 1 85.69 113 THR A C 1
ATOM 921 O O . THR A 1 113 ? 17.812 7.199 11.055 1 85.69 113 THR A O 1
ATOM 924 N N . ARG A 1 114 ? 17.688 5.449 12.414 1 81.56 114 ARG A N 1
ATOM 925 C CA . ARG A 1 114 ? 16.406 5.766 13.039 1 81.56 114 ARG A CA 1
ATOM 926 C C . ARG A 1 114 ? 16.391 5.332 14.5 1 81.56 114 ARG A C 1
ATOM 928 O O . ARG A 1 114 ? 16.594 4.156 14.805 1 81.56 114 ARG A O 1
ATOM 935 N N . TYR A 1 115 ? 16.219 6.32 15.312 1 78.56 115 TYR A N 1
ATOM 936 C CA . TYR A 1 115 ? 16.188 6.117 16.75 1 78.56 115 TYR A CA 1
ATOM 937 C C . TYR A 1 115 ? 17.406 5.348 17.219 1 78.56 115 TYR A C 1
ATOM 939 O O . TYR A 1 115 ? 17.297 4.359 17.953 1 78.56 115 TYR A O 1
ATOM 947 N N . GLY A 1 116 ? 18.484 5.684 16.719 1 77.81 116 GLY A N 1
ATOM 948 C CA . GLY A 1 116 ? 19.766 5.203 17.203 1 77.81 116 GLY A CA 1
ATOM 949 C C . GLY A 1 116 ? 20.203 3.912 16.547 1 77.81 116 GLY A C 1
ATOM 950 O O . GLY A 1 116 ? 21.312 3.42 16.797 1 77.81 116 GLY A O 1
ATOM 951 N N . LYS A 1 117 ? 19.391 3.365 15.695 1 84.19 117 LYS A N 1
ATOM 952 C CA . LYS A 1 117 ? 19.75 2.133 14.992 1 84.19 117 LYS A CA 1
ATOM 953 C C . LYS A 1 117 ? 19.75 2.34 13.484 1 84.19 117 LYS A C 1
ATOM 955 O O . LYS A 1 117 ? 19.078 3.232 12.969 1 84.19 117 LYS A O 1
ATOM 960 N N . PRO A 1 118 ? 20.578 1.534 12.805 1 91.19 118 PRO A N 1
ATOM 961 C CA . PRO A 1 118 ? 20.469 1.616 11.344 1 91.19 118 PRO A CA 1
ATOM 962 C C . PRO A 1 118 ? 19.047 1.398 10.844 1 91.19 118 PRO A C 1
ATOM 964 O O . PRO A 1 118 ? 18.312 0.572 11.391 1 91.19 118 PRO A O 1
ATOM 967 N N . CYS A 1 119 ? 18.703 2.168 9.859 1 91 119 CYS A N 1
ATOM 968 C CA . CYS A 1 119 ? 17.391 1.956 9.258 1 91 119 CYS A CA 1
ATOM 969 C C . CYS A 1 119 ? 17.25 0.527 8.75 1 91 119 CYS A C 1
ATOM 971 O O . CYS A 1 119 ? 18.234 -0.111 8.391 1 91 119 CYS A O 1
ATOM 973 N N . TRP A 1 120 ? 16.062 0.051 8.672 1 93.06 120 TRP A N 1
ATOM 974 C CA . TRP A 1 120 ? 15.773 -1.335 8.32 1 93.06 120 TRP A CA 1
ATOM 975 C C . TRP A 1 120 ? 16.406 -1.702 6.984 1 93.06 120 TRP A C 1
ATOM 977 O O . TRP A 1 120 ? 17.016 -2.764 6.852 1 93.06 120 TRP A O 1
ATOM 987 N N . HIS A 1 121 ? 16.406 -0.808 5.98 1 95.12 121 HIS A N 1
ATOM 988 C CA . HIS A 1 121 ? 16.891 -1.097 4.633 1 95.12 121 HIS A CA 1
ATOM 989 C C . HIS A 1 121 ? 18.406 -1.088 4.578 1 95.12 121 HIS A C 1
ATOM 991 O O . HIS A 1 121 ? 19 -1.5 3.58 1 95.12 121 HIS A O 1
ATOM 997 N N . ARG A 1 122 ? 19 -0.625 5.684 1 95 122 ARG A N 1
ATOM 998 C CA . ARG A 1 122 ? 20.453 -0.559 5.742 1 95 122 ARG A CA 1
ATOM 999 C C . ARG A 1 122 ? 21.047 -1.873 6.242 1 95 122 ARG A C 1
ATOM 1001 O O . ARG A 1 122 ? 22.25 -2.105 6.125 1 95 122 ARG A O 1
ATOM 1008 N N . ARG A 1 123 ? 20.234 -2.672 6.766 1 94 123 ARG A N 1
ATOM 1009 C CA . ARG A 1 123 ? 20.734 -3.979 7.188 1 94 123 ARG A CA 1
ATOM 1010 C C . ARG A 1 123 ? 21.172 -4.809 5.988 1 94 123 ARG A C 1
ATOM 1012 O O . ARG A 1 123 ? 20.469 -4.879 4.977 1 94 123 ARG A O 1
ATOM 1019 N N . SER A 1 124 ? 22.25 -5.473 6.145 1 91.56 124 SER A N 1
ATOM 1020 C CA . SER A 1 124 ? 22.875 -6.191 5.039 1 91.56 124 SER A CA 1
ATOM 1021 C C . SER A 1 124 ? 21.984 -7.34 4.562 1 91.56 124 SER A C 1
ATOM 1023 O O . SER A 1 124 ? 22.016 -7.695 3.381 1 91.56 124 SER A O 1
ATOM 1025 N N . ASP A 1 125 ? 21.188 -7.898 5.48 1 90.12 125 ASP A N 1
ATOM 1026 C CA . ASP A 1 125 ? 20.359 -9.031 5.117 1 90.12 125 ASP A CA 1
ATOM 1027 C C . ASP A 1 125 ? 18.984 -8.57 4.613 1 90.12 125 ASP A C 1
ATOM 1029 O O . ASP A 1 125 ? 18.141 -9.391 4.281 1 90.12 125 ASP A O 1
ATOM 1033 N N . VAL A 1 126 ? 18.703 -7.266 4.551 1 94.31 126 VAL A N 1
ATOM 1034 C CA . VAL A 1 126 ? 17.391 -6.754 4.176 1 94.31 126 VAL A CA 1
ATOM 1035 C C . VAL A 1 126 ? 17.5 -5.961 2.873 1 94.31 126 VAL A C 1
ATOM 1037 O O . VAL A 1 126 ? 17 -6.398 1.832 1 94.31 126 VAL A O 1
ATOM 1040 N N . GLY A 1 127 ? 18.297 -4.883 2.844 1 94.62 127 GLY A N 1
ATOM 1041 C CA . GLY A 1 127 ? 18.406 -4.035 1.666 1 94.62 127 GLY A CA 1
ATOM 1042 C C . GLY A 1 127 ? 17.078 -3.477 1.206 1 94.62 127 GLY A C 1
ATOM 1043 O O . GLY A 1 127 ? 16.25 -3.068 2.027 1 94.62 127 GLY A O 1
ATOM 1044 N N . LEU A 1 128 ? 16.859 -3.469 -0.107 1 95.5 128 LEU A N 1
ATOM 1045 C CA . LEU A 1 128 ? 15.664 -2.84 -0.644 1 95.5 128 LEU A CA 1
ATOM 1046 C C . LEU A 1 128 ? 14.469 -3.777 -0.544 1 95.5 128 LEU A C 1
ATOM 1048 O O . LEU A 1 128 ? 13.336 -3.385 -0.847 1 95.5 128 LEU A O 1
ATOM 1052 N N . SER A 1 129 ? 14.672 -5.008 -0.032 1 95.25 129 SER A N 1
ATOM 1053 C CA . SER A 1 129 ? 13.547 -5.879 0.299 1 95.25 129 SER A CA 1
ATOM 1054 C C . SER A 1 129 ? 12.633 -5.23 1.33 1 95.25 129 SER A C 1
ATOM 1056 O O . SER A 1 129 ? 11.492 -5.656 1.508 1 95.25 129 SER A O 1
ATOM 1058 N N . ALA A 1 130 ? 13.219 -4.203 1.951 1 95.69 130 ALA A N 1
ATOM 1059 C CA . ALA A 1 130 ? 12.453 -3.447 2.941 1 95.69 130 ALA A CA 1
ATOM 1060 C C . ALA A 1 130 ? 11.172 -2.883 2.334 1 95.69 130 ALA A C 1
ATOM 1062 O O . ALA A 1 130 ? 10.188 -2.668 3.043 1 95.69 130 ALA A O 1
ATOM 1063 N N . VAL A 1 131 ? 11.172 -2.686 1.018 1 95.38 131 VAL A N 1
ATOM 1064 C CA . VAL A 1 131 ? 9.984 -2.209 0.327 1 95.38 131 VAL A CA 1
ATOM 1065 C C . VAL A 1 131 ? 8.844 -3.217 0.501 1 95.38 131 VAL A C 1
ATOM 1067 O O . VAL A 1 131 ? 7.73 -2.848 0.875 1 95.38 131 VAL A O 1
ATOM 1070 N N . PHE A 1 132 ? 9.125 -4.488 0.345 1 94.31 132 PHE A N 1
ATOM 1071 C CA . PHE A 1 132 ? 8.125 -5.535 0.488 1 94.31 132 PHE A CA 1
ATOM 1072 C C . PHE A 1 132 ? 7.688 -5.672 1.941 1 94.31 132 PHE A C 1
ATOM 1074 O O . PHE A 1 132 ? 6.527 -5.98 2.219 1 94.31 132 PHE A O 1
ATOM 1081 N N . ASP A 1 133 ? 8.633 -5.449 2.803 1 94.38 133 ASP A N 1
ATOM 1082 C CA . ASP A 1 133 ? 8.289 -5.508 4.219 1 94.38 133 ASP A CA 1
ATOM 1083 C C . ASP A 1 133 ? 7.25 -4.449 4.578 1 94.38 133 ASP A C 1
ATOM 1085 O O . ASP A 1 133 ? 6.281 -4.734 5.285 1 94.38 133 ASP A O 1
ATOM 1089 N N . GLY A 1 134 ? 7.516 -3.217 4.109 1 92.88 134 GLY A N 1
ATOM 1090 C CA . GLY A 1 134 ? 6.539 -2.164 4.328 1 92.88 134 GLY A CA 1
ATOM 1091 C C . GLY A 1 134 ? 5.18 -2.479 3.738 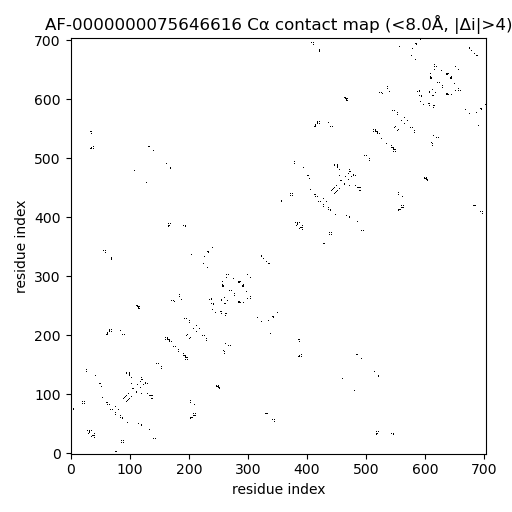1 92.88 134 GLY A C 1
ATOM 1092 O O . GLY A 1 134 ? 4.148 -2.252 4.379 1 92.88 134 GLY A O 1
ATOM 1093 N N . LEU A 1 135 ? 5.16 -3.008 2.52 1 92.5 135 LEU A N 1
ATOM 1094 C CA . LEU A 1 135 ? 3.914 -3.352 1.84 1 92.5 135 LEU A CA 1
ATOM 1095 C C . LEU A 1 135 ? 3.176 -4.461 2.582 1 92.5 135 LEU A C 1
ATOM 1097 O O . LEU A 1 135 ? 1.948 -4.434 2.688 1 92.5 135 LEU A O 1
ATOM 1101 N N . LEU A 1 136 ? 3.924 -5.445 3.08 1 93.25 136 LEU A N 1
ATOM 1102 C CA . LEU A 1 136 ? 3.324 -6.543 3.832 1 93.25 136 LEU A CA 1
ATOM 1103 C C . LEU A 1 136 ? 2.607 -6.023 5.074 1 93.25 136 LEU A C 1
ATOM 1105 O O . LEU A 1 136 ? 1.479 -6.43 5.359 1 93.25 136 LEU A O 1
ATOM 1109 N N . ILE A 1 137 ? 3.252 -5.148 5.766 1 90.56 137 ILE A N 1
ATOM 1110 C CA . ILE A 1 137 ? 2.654 -4.57 6.961 1 90.56 137 ILE A CA 1
ATOM 1111 C C . ILE A 1 137 ? 1.387 -3.805 6.59 1 90.56 137 ILE A C 1
ATOM 1113 O O . ILE A 1 137 ? 0.332 -4.008 7.195 1 90.56 137 ILE A O 1
ATOM 1117 N N . ASP A 1 138 ? 1.496 -3 5.605 1 89.06 138 ASP A N 1
ATOM 1118 C CA . ASP A 1 138 ? 0.387 -2.162 5.164 1 89.06 138 ASP A CA 1
ATOM 1119 C C . ASP A 1 138 ? -0.823 -3.01 4.781 1 89.06 138 ASP A C 1
ATOM 1121 O O . ASP A 1 138 ? -1.927 -2.791 5.281 1 89.06 138 ASP A O 1
ATOM 1125 N N . LYS A 1 139 ? -0.595 -4.004 3.969 1 90.38 139 LYS A N 1
ATOM 1126 C CA . LYS A 1 139 ? -1.707 -4.777 3.424 1 90.38 139 LYS A CA 1
ATOM 1127 C C . LYS A 1 139 ? -2.27 -5.742 4.465 1 90.38 139 LYS A C 1
ATOM 1129 O O . LYS A 1 139 ? -3.471 -6.016 4.48 1 90.38 139 LYS A O 1
ATOM 1134 N N . SER A 1 140 ? -1.439 -6.352 5.297 1 91.44 140 SER A N 1
ATOM 1135 C CA . SER A 1 140 ? -1.924 -7.281 6.309 1 91.44 140 SER A CA 1
ATOM 1136 C C . SER A 1 140 ? -2.826 -6.578 7.32 1 91.44 140 SER A C 1
ATOM 1138 O O . SER A 1 140 ? -3.85 -7.129 7.73 1 91.44 140 SER A O 1
ATOM 1140 N N . ILE A 1 141 ? -2.482 -5.41 7.652 1 88.88 141 ILE A N 1
ATOM 1141 C CA . ILE A 1 141 ? -3.295 -4.656 8.602 1 88.88 141 ILE A CA 1
ATOM 1142 C C . ILE A 1 141 ? -4.625 -4.273 7.949 1 88.88 141 ILE A C 1
ATOM 1144 O O . ILE A 1 141 ? -5.676 -4.344 8.586 1 88.88 141 ILE A O 1
ATOM 1148 N N . HIS A 1 142 ? -4.555 -3.832 6.727 1 88.31 142 HIS A N 1
ATOM 1149 C CA . HIS A 1 142 ? -5.789 -3.512 6.016 1 88.31 142 HIS A CA 1
ATOM 1150 C C . HIS A 1 142 ? -6.715 -4.723 5.945 1 88.31 142 HIS A C 1
ATOM 1152 O O . HIS A 1 142 ? -7.926 -4.594 6.145 1 88.31 142 HIS A O 1
ATOM 1158 N N . TYR A 1 143 ? -6.105 -5.805 5.633 1 90.25 143 TYR A N 1
ATOM 1159 C CA . TYR A 1 143 ? -6.887 -7.035 5.566 1 90.25 143 TYR A CA 1
ATOM 1160 C C . TYR A 1 143 ? -7.516 -7.352 6.918 1 90.25 143 TYR A C 1
ATOM 1162 O O . TYR A 1 143 ? -8.711 -7.637 7 1 90.25 143 TYR A O 1
ATOM 1170 N N . LEU A 1 144 ? -6.73 -7.27 7.949 1 90.88 144 LEU A N 1
ATOM 1171 C CA . LEU A 1 144 ? -7.219 -7.543 9.297 1 90.88 144 LEU A CA 1
ATOM 1172 C C . LEU A 1 144 ? -8.344 -6.582 9.672 1 90.88 144 LEU A C 1
ATOM 1174 O O . LEU A 1 144 ? -9.391 -7.008 10.156 1 90.88 144 LEU A O 1
ATOM 1178 N N . MET A 1 145 ? -8.195 -5.293 9.398 1 90.38 145 MET A N 1
ATOM 1179 C CA . MET A 1 145 ? -9.188 -4.281 9.734 1 90.38 145 MET A CA 1
ATOM 1180 C C . MET A 1 145 ? -10.492 -4.523 8.984 1 90.38 145 MET A C 1
ATOM 1182 O O . MET A 1 145 ? -11.578 -4.34 9.539 1 90.38 145 MET A O 1
ATOM 1186 N N . ASN A 1 146 ? -10.32 -4.902 7.805 1 88.69 146 ASN A N 1
ATOM 1187 C CA . ASN A 1 146 ? -11.492 -5.137 6.973 1 88.69 146 ASN A CA 1
ATOM 1188 C C . ASN A 1 146 ? -12.352 -6.277 7.523 1 88.69 146 ASN A C 1
ATOM 1190 O O . ASN A 1 146 ? -13.57 -6.297 7.32 1 88.69 146 ASN A O 1
ATOM 1194 N N . THR A 1 147 ? -11.781 -7.242 8.18 1 89.44 147 THR A N 1
ATOM 1195 C CA . THR A 1 147 ? -12.523 -8.359 8.75 1 89.44 147 THR A CA 1
ATOM 1196 C C . THR A 1 147 ? -13.172 -7.957 10.07 1 89.44 147 THR A C 1
ATOM 1198 O O . THR A 1 147 ? -14.078 -8.633 10.555 1 89.44 147 THR A O 1
ATOM 1201 N N . LYS A 1 148 ? -12.734 -6.848 10.648 1 90.94 148 LYS A N 1
ATOM 1202 C CA . LYS A 1 148 ? -13.109 -6.543 12.031 1 90.94 148 LYS A CA 1
ATOM 1203 C C . LYS A 1 148 ? -14.055 -5.344 12.086 1 90.94 148 LYS A C 1
ATOM 1205 O O . LYS A 1 148 ? -14.836 -5.203 13.023 1 90.94 148 LYS A O 1
ATOM 1210 N N . PHE A 1 149 ? -14.008 -4.484 11.094 1 92.06 149 PHE A N 1
ATOM 1211 C CA . PHE A 1 149 ? -14.695 -3.207 11.258 1 92.06 149 PHE A CA 1
ATOM 1212 C C . PHE A 1 149 ? -15.656 -2.961 10.102 1 92.06 149 PHE A C 1
ATOM 1214 O O . PHE A 1 149 ? -15.547 -3.598 9.047 1 92.06 149 PHE A O 1
ATOM 1221 N N . ASN A 1 150 ? -16.547 -2.045 10.375 1 90.31 150 ASN A N 1
ATOM 1222 C CA . ASN A 1 150 ? -17.562 -1.752 9.391 1 90.31 150 ASN A CA 1
ATOM 1223 C C . ASN A 1 150 ? -17.047 -0.845 8.281 1 90.31 150 ASN A C 1
ATOM 1225 O O . ASN A 1 150 ? -15.891 -0.403 8.328 1 90.31 150 ASN A O 1
ATOM 1229 N N . ARG A 1 151 ? -17.875 -0.526 7.352 1 88.62 151 ARG A N 1
ATOM 1230 C CA . ARG A 1 151 ? -17.5 0.172 6.125 1 88.62 151 ARG A CA 1
ATOM 1231 C C . ARG A 1 151 ? -17.094 1.612 6.418 1 88.62 151 ARG A C 1
ATOM 1233 O O . ARG A 1 151 ? -16.172 2.145 5.793 1 88.62 151 ARG A O 1
ATOM 1240 N N . ASP A 1 152 ? -17.766 2.238 7.336 1 88.81 152 ASP A N 1
ATOM 1241 C CA . ASP A 1 152 ? -17.469 3.639 7.625 1 88.81 152 ASP A CA 1
ATOM 1242 C C . ASP A 1 152 ? -16.031 3.811 8.133 1 88.81 152 ASP A C 1
ATOM 1244 O O . ASP A 1 152 ? -15.352 4.762 7.754 1 88.81 152 ASP A O 1
ATOM 1248 N N . ILE A 1 153 ? -15.633 2.893 8.977 1 90.75 153 ILE A N 1
ATOM 1249 C CA . ILE A 1 153 ? -14.281 2.926 9.531 1 90.75 153 ILE A CA 1
ATOM 1250 C C . ILE A 1 153 ? -13.258 2.654 8.43 1 90.75 153 ILE A C 1
ATOM 1252 O O . ILE A 1 153 ? -12.266 3.371 8.312 1 90.75 153 ILE A O 1
ATOM 1256 N N . ILE A 1 154 ? -13.539 1.717 7.562 1 89.88 154 ILE A N 1
ATOM 1257 C CA . ILE A 1 154 ? -12.617 1.347 6.492 1 89.88 154 ILE A CA 1
ATOM 1258 C C . ILE A 1 154 ? -12.508 2.49 5.488 1 89.88 154 ILE A C 1
ATOM 1260 O O . ILE A 1 154 ? -11.414 2.799 5.004 1 89.88 154 ILE A O 1
ATOM 1264 N N . ASP A 1 155 ? -13.625 3.139 5.258 1 89.25 155 ASP A N 1
ATOM 1265 C CA . ASP A 1 155 ? -13.633 4.277 4.344 1 89.25 155 ASP A CA 1
ATOM 1266 C C . ASP A 1 155 ? -12.727 5.395 4.855 1 89.25 155 ASP A C 1
ATOM 1268 O O . ASP A 1 155 ? -11.961 5.98 4.09 1 89.25 155 ASP A O 1
ATOM 1272 N N . ALA A 1 156 ? -12.859 5.656 6.141 1 90.06 156 ALA A N 1
ATOM 1273 C CA . ALA A 1 156 ? -12.047 6.719 6.742 1 90.06 156 ALA A CA 1
ATOM 1274 C C . ALA A 1 156 ? -10.562 6.387 6.668 1 90.06 156 ALA A C 1
ATOM 1276 O O . ALA A 1 156 ? -9.742 7.254 6.367 1 90.06 156 ALA A O 1
ATOM 1277 N N . VAL A 1 157 ? -10.227 5.168 6.855 1 89.44 157 VAL A N 1
ATOM 1278 C CA . VAL A 1 157 ? -8.836 4.727 6.859 1 89.44 157 VAL A CA 1
ATOM 1279 C C . VAL A 1 157 ? -8.266 4.805 5.441 1 89.44 157 VAL A C 1
ATOM 1281 O O . VAL A 1 157 ? -7.18 5.352 5.23 1 89.44 157 VAL A O 1
ATOM 1284 N N . LEU A 1 158 ? -8.992 4.328 4.453 1 87.75 158 LEU A N 1
ATOM 1285 C CA . LEU A 1 158 ? -8.523 4.312 3.07 1 87.75 158 LEU A CA 1
ATOM 1286 C C . LEU A 1 158 ? -8.336 5.73 2.545 1 87.75 158 LEU A C 1
ATOM 1288 O O . LEU A 1 158 ? -7.375 6 1.817 1 87.75 158 LEU A O 1
ATOM 1292 N N . GLU A 1 159 ? -9.203 6.539 2.93 1 90.5 159 GLU A N 1
ATOM 1293 C CA . GLU A 1 159 ? -9.086 7.93 2.504 1 90.5 159 GLU A CA 1
ATOM 1294 C C . GLU A 1 159 ? -7.812 8.57 3.043 1 90.5 159 GLU A C 1
ATOM 1296 O O . GLU A 1 159 ? -7.078 9.227 2.303 1 90.5 159 GLU A O 1
ATOM 1301 N N . LYS A 1 160 ? -7.594 8.383 4.273 1 90.69 160 LYS A N 1
ATOM 1302 C CA . LYS A 1 160 ? -6.457 9.055 4.891 1 90.69 160 LYS A CA 1
ATOM 1303 C C . LYS A 1 160 ? -5.141 8.414 4.469 1 90.69 160 LYS A C 1
ATOM 1305 O O . LYS A 1 160 ? -4.113 9.094 4.375 1 90.69 160 LYS A O 1
ATOM 1310 N N . LEU A 1 161 ? -5.199 7.137 4.125 1 88.44 161 LEU A N 1
ATOM 1311 C CA . LEU A 1 161 ? -4 6.504 3.58 1 88.44 161 LEU A CA 1
ATOM 1312 C C . LEU A 1 161 ? -3.691 7.035 2.184 1 88.44 161 LEU A C 1
ATOM 1314 O O . LEU A 1 161 ? -2.525 7.199 1.823 1 88.44 161 LEU A O 1
ATOM 1318 N N . PHE A 1 162 ? -4.723 7.25 1.454 1 91.62 162 PHE A N 1
ATOM 1319 C CA . PHE A 1 162 ? -4.535 7.898 0.161 1 91.62 162 PHE A CA 1
ATOM 1320 C C . PHE A 1 162 ? -3.936 9.289 0.333 1 91.62 162 PHE A C 1
ATOM 1322 O O . PHE A 1 162 ? -2.996 9.656 -0.374 1 91.62 162 PHE A O 1
ATOM 1329 N N . PHE A 1 163 ? -4.445 10.031 1.308 1 93.38 163 PHE A N 1
ATOM 1330 C CA . PHE A 1 163 ? -3.908 11.359 1.591 1 93.38 163 PHE A CA 1
ATOM 1331 C C . PHE A 1 163 ? -2.432 11.273 1.963 1 93.38 163 PHE A C 1
ATOM 1333 O O . PHE A 1 163 ? -1.62 12.07 1.483 1 93.38 163 PHE A O 1
ATOM 1340 N N . LEU A 1 164 ? -2.137 10.344 2.742 1 91.88 164 LEU A N 1
ATOM 1341 C CA . LEU A 1 164 ? -0.759 10.18 3.197 1 91.88 164 LEU A CA 1
ATOM 1342 C C . LEU A 1 164 ? 0.185 9.984 2.016 1 91.88 164 LEU A C 1
ATOM 1344 O O . LEU A 1 164 ? 1.219 10.648 1.923 1 91.88 164 LEU A O 1
ATOM 1348 N N . ASP A 1 165 ? -0.158 9.125 1.139 1 92.44 165 ASP A N 1
ATOM 1349 C CA . ASP A 1 165 ? 0.724 8.82 0.017 1 92.44 165 ASP A CA 1
ATOM 1350 C C . ASP A 1 165 ? 0.758 9.969 -0.984 1 92.44 165 ASP A C 1
ATOM 1352 O O . ASP A 1 165 ? 1.787 10.219 -1.614 1 92.44 165 ASP A O 1
ATOM 1356 N N . ALA A 1 166 ? -0.387 10.633 -1.139 1 94.5 166 ALA A N 1
ATOM 1357 C CA . ALA A 1 166 ? -0.389 11.844 -1.951 1 94.5 166 ALA A CA 1
ATOM 1358 C C . ALA A 1 166 ? 0.5 12.922 -1.333 1 94.5 166 ALA A C 1
ATOM 1360 O O . ALA A 1 166 ? 1.24 13.602 -2.041 1 94.5 166 ALA A O 1
ATOM 1361 N N . GLY A 1 167 ? 0.391 13.062 -0.038 1 94.19 167 GLY A N 1
ATOM 1362 C CA . GLY A 1 167 ? 1.228 14.016 0.672 1 94.19 167 GLY A CA 1
ATOM 1363 C C . GLY A 1 167 ? 2.707 13.703 0.578 1 94.19 167 GLY A C 1
ATOM 1364 O O . GLY A 1 167 ? 3.533 14.602 0.435 1 94.19 167 GLY A O 1
ATOM 1365 N N . GLN A 1 168 ? 3.045 12.414 0.688 1 92.25 168 GLN A N 1
ATOM 1366 C CA . GLN A 1 168 ? 4.434 12 0.543 1 92.25 168 GLN A CA 1
ATOM 1367 C C . GLN A 1 168 ? 4.961 12.312 -0.854 1 92.25 168 GLN A C 1
ATOM 1369 O O . GLN A 1 168 ? 6.098 12.766 -1.007 1 92.25 168 GLN A O 1
ATOM 1374 N N . THR A 1 169 ? 4.137 12.031 -1.816 1 94.12 169 THR A N 1
ATOM 1375 C CA . THR A 1 169 ? 4.504 12.359 -3.191 1 94.12 169 THR A CA 1
ATOM 1376 C C . THR A 1 169 ? 4.727 13.859 -3.355 1 94.12 169 THR A C 1
ATOM 1378 O O . THR A 1 169 ? 5.703 14.281 -3.973 1 94.12 169 THR A O 1
ATOM 1381 N N . LEU A 1 170 ? 3.809 14.617 -2.803 1 94.94 170 LEU A N 1
ATOM 1382 C CA . LEU A 1 170 ? 3.93 16.062 -2.869 1 94.94 170 LEU A CA 1
ATOM 1383 C C . LEU A 1 170 ? 5.211 16.531 -2.189 1 94.94 170 LEU A C 1
ATOM 1385 O O . LEU A 1 170 ? 5.961 17.344 -2.75 1 94.94 170 LEU A O 1
ATOM 1389 N N . ASN A 1 171 ? 5.469 16.031 -1.022 1 93.5 171 ASN A N 1
ATOM 1390 C CA . ASN A 1 171 ? 6.684 16.359 -0.284 1 93.5 171 ASN A CA 1
ATOM 1391 C C . ASN A 1 171 ? 7.938 16.016 -1.083 1 93.5 171 ASN A C 1
ATOM 1393 O O . ASN A 1 171 ? 8.875 16.812 -1.152 1 93.5 171 ASN A O 1
ATOM 1397 N N . ASP A 1 172 ? 7.949 14.867 -1.637 1 92.81 172 ASP A N 1
ATOM 1398 C CA . ASP A 1 172 ? 9.086 14.398 -2.428 1 92.81 172 ASP A CA 1
ATOM 1399 C C . ASP A 1 172 ? 9.289 15.266 -3.666 1 92.81 172 ASP A C 1
ATOM 1401 O O . ASP A 1 172 ? 10.422 15.625 -4 1 92.81 172 ASP A O 1
ATOM 1405 N N . MET A 1 173 ? 8.234 15.656 -4.316 1 92.75 173 MET A N 1
ATOM 1406 C CA . MET A 1 173 ? 8.32 16.453 -5.535 1 92.75 173 MET A CA 1
ATOM 1407 C C . MET A 1 173 ? 8.758 17.891 -5.219 1 92.75 173 MET A C 1
ATOM 1409 O O . MET A 1 173 ? 9.531 18.484 -5.965 1 92.75 173 MET A O 1
ATOM 1413 N N . LEU A 1 174 ? 8.258 18.406 -4.148 1 92.75 174 LEU A N 1
ATOM 1414 C CA . LEU A 1 174 ? 8.648 19.75 -3.742 1 92.75 174 LEU A CA 1
ATOM 1415 C C . LEU A 1 174 ? 10.141 19.812 -3.438 1 92.75 174 LEU A C 1
ATOM 1417 O O . LEU A 1 174 ? 10.797 20.812 -3.727 1 92.75 174 LEU A O 1
ATOM 1421 N N . SER A 1 175 ? 10.648 18.766 -2.906 1 90.38 175 SER A N 1
ATOM 1422 C CA . SER A 1 175 ? 12.055 18.719 -2.525 1 90.38 175 SER A CA 1
ATOM 1423 C C . SER A 1 175 ? 12.953 18.547 -3.746 1 90.38 175 SER A C 1
ATOM 1425 O O . SER A 1 175 ? 14.125 18.922 -3.715 1 90.38 175 SER A O 1
ATOM 1427 N N . LYS A 1 176 ? 12.453 18.062 -4.828 1 86.62 176 LYS A N 1
ATOM 1428 C CA . LYS A 1 176 ? 13.305 17.703 -5.961 1 86.62 176 LYS A CA 1
ATOM 1429 C C . LYS A 1 176 ? 13.148 18.703 -7.102 1 86.62 176 LYS A C 1
ATOM 1431 O O . LYS A 1 176 ? 14.023 18.828 -7.961 1 86.62 176 LYS A O 1
ATOM 1436 N N . VAL A 1 177 ? 11.945 19.344 -7.102 1 75.81 177 VAL A N 1
ATOM 1437 C CA . VAL A 1 177 ? 11.758 20.344 -8.141 1 75.81 177 VAL A CA 1
ATOM 1438 C C . VAL A 1 177 ? 12.547 21.609 -7.789 1 75.81 177 VAL A C 1
ATOM 1440 O O . VAL A 1 177 ? 12.438 22.125 -6.68 1 75.81 177 VAL A O 1
ATOM 1443 N N . HIS A 1 178 ? 13.508 21.859 -8.562 1 73.19 178 HIS A N 1
ATOM 1444 C CA . HIS A 1 178 ? 14.367 23 -8.281 1 73.19 178 HIS A CA 1
ATOM 1445 C C . HIS A 1 178 ? 13.703 24.312 -8.711 1 73.19 178 HIS A C 1
ATOM 1447 O O . HIS A 1 178 ? 14.227 25.031 -9.562 1 73.19 178 HIS A O 1
ATOM 1453 N N . ASP A 1 179 ? 12.477 24.484 -8.25 1 83.06 179 ASP A N 1
ATOM 1454 C CA . ASP A 1 179 ? 11.695 25.703 -8.414 1 83.06 179 ASP A CA 1
ATOM 1455 C C . ASP A 1 179 ? 11.281 26.266 -7.055 1 83.06 179 ASP A C 1
ATOM 1457 O O . ASP A 1 179 ? 10.359 25.75 -6.414 1 83.06 179 ASP A O 1
ATOM 1461 N N . LEU A 1 180 ? 11.891 27.375 -6.68 1 87.38 180 LEU A N 1
ATOM 1462 C CA . LEU A 1 180 ? 11.656 27.938 -5.355 1 87.38 180 LEU A CA 1
ATOM 1463 C C . LEU A 1 180 ? 10.242 28.5 -5.246 1 87.38 180 LEU A C 1
ATOM 1465 O O . LEU A 1 180 ? 9.727 28.703 -4.145 1 87.38 180 LEU A O 1
ATOM 1469 N N . ASP A 1 181 ? 9.641 28.672 -6.406 1 87.75 181 ASP A N 1
ATOM 1470 C CA . ASP A 1 181 ? 8.289 29.219 -6.383 1 87.75 181 ASP A CA 1
ATOM 1471 C C . ASP A 1 181 ? 7.293 28.188 -5.832 1 87.75 181 ASP A C 1
ATOM 1473 O O . ASP A 1 181 ? 6.219 28.562 -5.359 1 87.75 181 ASP A O 1
ATOM 1477 N N . SER A 1 182 ? 7.699 26.984 -5.855 1 89.62 182 SER A N 1
ATOM 1478 C CA . SER A 1 182 ? 6.816 25.938 -5.344 1 89.62 182 SER A CA 1
ATOM 1479 C C . SER A 1 182 ? 6.844 25.891 -3.818 1 89.62 182 SER A C 1
ATOM 1481 O O . SER A 1 182 ? 5.953 25.328 -3.191 1 89.62 182 SER A O 1
ATOM 1483 N N . PHE A 1 183 ? 7.922 26.5 -3.283 1 93.5 183 PHE A N 1
ATOM 1484 C CA . PHE A 1 183 ? 8.008 26.625 -1.833 1 93.5 183 PHE A CA 1
ATOM 1485 C C . PHE A 1 183 ? 7.16 27.797 -1.343 1 93.5 183 PHE A C 1
ATOM 1487 O O . PHE A 1 183 ? 7.668 28.906 -1.188 1 93.5 183 PHE A O 1
ATOM 1494 N N . ASN A 1 184 ? 5.914 27.594 -1.136 1 94.62 184 ASN A N 1
ATOM 1495 C CA . ASN A 1 184 ? 5.02 28.641 -0.656 1 94.62 184 ASN A CA 1
ATOM 1496 C C . ASN A 1 184 ? 4.031 28.094 0.375 1 94.62 184 ASN A C 1
ATOM 1498 O O . ASN A 1 184 ? 3.945 26.891 0.586 1 94.62 184 ASN A O 1
ATOM 1502 N N . ARG A 1 185 ? 3.348 29.031 0.91 1 95.06 185 ARG A N 1
ATOM 1503 C CA . ARG A 1 185 ? 2.463 28.703 2.021 1 95.06 185 ARG A CA 1
ATOM 1504 C C . ARG A 1 185 ? 1.393 27.703 1.59 1 95.06 185 ARG A C 1
ATOM 1506 O O . ARG A 1 185 ? 1.095 26.75 2.314 1 95.06 185 ARG A O 1
ATOM 1513 N N . ALA A 1 186 ? 0.827 27.859 0.45 1 94.44 186 ALA A N 1
ATOM 1514 C CA . ALA A 1 186 ? -0.244 26.984 -0.031 1 94.44 186 ALA A CA 1
ATOM 1515 C C . ALA A 1 186 ? 0.25 25.547 -0.208 1 94.44 186 ALA A C 1
ATOM 1517 O O . ALA A 1 186 ? -0.424 24.594 0.196 1 94.44 186 ALA A O 1
ATOM 1518 N N . SER A 1 187 ? 1.434 25.406 -0.792 1 94.19 187 SER A N 1
ATOM 1519 C CA . SER A 1 187 ? 2.014 24.078 -0.986 1 94.19 187 SER A CA 1
ATOM 1520 C C . SER A 1 187 ? 2.34 23.406 0.349 1 94.19 187 SER A C 1
ATOM 1522 O O . SER A 1 187 ? 2.1 22.219 0.532 1 94.19 187 SER A O 1
ATOM 1524 N N . TYR A 1 188 ? 2.871 24.203 1.23 1 96.06 188 TYR A N 1
ATOM 1525 C CA . TYR A 1 188 ? 3.223 23.688 2.551 1 96.06 188 TYR A CA 1
ATOM 1526 C C . TYR A 1 188 ? 1.985 23.203 3.293 1 96.06 188 TYR A C 1
ATOM 1528 O O . TYR A 1 188 ? 1.966 22.078 3.807 1 96.06 188 TYR A O 1
ATOM 1536 N N . GLU A 1 189 ? 0.976 24.016 3.34 1 95.75 189 GLU A N 1
ATOM 1537 C CA . GLU A 1 189 ? -0.23 23.672 4.086 1 95.75 189 GLU A CA 1
ATOM 1538 C C . GLU A 1 189 ? -0.936 22.469 3.469 1 95.75 189 GLU A C 1
ATOM 1540 O O . GLU A 1 189 ? -1.496 21.625 4.184 1 95.75 189 GLU A O 1
ATOM 1545 N N . LYS A 1 190 ? -0.948 22.391 2.203 1 95.25 190 LYS A N 1
ATOM 1546 C CA . LYS A 1 190 ? -1.527 21.234 1.535 1 95.25 190 LYS A CA 1
ATOM 1547 C C . LYS A 1 190 ? -0.76 19.953 1.884 1 95.25 190 LYS A C 1
ATOM 1549 O O . LYS A 1 190 ? -1.362 18.922 2.186 1 95.25 190 LYS A O 1
ATOM 1554 N N . MET A 1 191 ? 0.513 20.047 1.763 1 95.75 191 MET A N 1
ATOM 1555 C CA . MET A 1 191 ? 1.372 18.922 2.104 1 95.75 191 MET A CA 1
ATOM 1556 C C . MET A 1 191 ? 1.113 18.453 3.531 1 95.75 191 MET A C 1
ATOM 1558 O O . MET A 1 191 ? 0.963 17.25 3.779 1 95.75 191 MET A O 1
ATOM 1562 N N . VAL A 1 192 ? 1.014 19.375 4.453 1 95.25 192 VAL A N 1
ATOM 1563 C CA . VAL A 1 192 ? 0.791 19.078 5.863 1 95.25 192 VAL A CA 1
ATOM 1564 C C . VAL A 1 192 ? -0.583 18.438 6.047 1 95.25 192 VAL A C 1
ATOM 1566 O O . VAL A 1 192 ? -0.716 17.422 6.738 1 95.25 192 VAL A O 1
ATOM 1569 N N . TYR A 1 193 ? -1.511 19.047 5.422 1 94.62 193 TYR A N 1
ATOM 1570 C CA . TYR A 1 193 ? -2.867 18.531 5.508 1 94.62 193 TYR A CA 1
ATOM 1571 C C . TYR A 1 193 ? -2.92 17.078 5.039 1 94.62 193 TYR A C 1
ATOM 1573 O O . TYR A 1 193 ? -3.576 16.234 5.664 1 94.62 193 TYR A O 1
ATOM 1581 N N . LEU A 1 194 ? -2.266 16.781 4.031 1 93.94 194 LEU A N 1
ATOM 1582 C CA . LEU A 1 194 ? -2.277 15.445 3.467 1 93.94 194 LEU A CA 1
ATOM 1583 C C . LEU A 1 194 ? -1.472 14.484 4.332 1 93.94 194 LEU A C 1
ATOM 1585 O O . LEU A 1 194 ? -1.955 13.406 4.684 1 93.94 194 LEU A O 1
ATOM 1589 N N . GLN A 1 195 ? -0.375 14.812 4.746 1 90.75 195 GLN A N 1
ATOM 1590 C CA . GLN A 1 195 ? 0.542 13.906 5.426 1 90.75 195 GLN A CA 1
ATOM 1591 C C . GLN A 1 195 ? 0.116 13.672 6.871 1 90.75 195 GLN A C 1
ATOM 1593 O O . GLN A 1 195 ? 0.196 12.555 7.379 1 90.75 195 GLN A O 1
ATOM 1598 N N . ASP A 1 196 ? -0.327 14.703 7.516 1 88.12 196 ASP A N 1
ATOM 1599 C CA . ASP A 1 196 ? -0.515 14.609 8.961 1 88.12 196 ASP A CA 1
ATOM 1600 C C . ASP A 1 196 ? -1.955 14.234 9.305 1 88.12 196 ASP A C 1
ATOM 1602 O O . ASP A 1 196 ? -2.268 13.938 10.461 1 88.12 196 ASP A O 1
ATOM 1606 N N . SER A 1 197 ? -2.807 14.156 8.297 1 89.44 197 SER A N 1
ATOM 1607 C CA . SER A 1 197 ? -4.199 13.789 8.531 1 89.44 197 SER A CA 1
ATOM 1608 C C . SER A 1 197 ? -4.309 12.383 9.102 1 89.44 197 SER A C 1
ATOM 1610 O O . SER A 1 197 ? -5.23 12.078 9.859 1 89.44 197 SER A O 1
ATOM 1612 N N . THR A 1 198 ? -3.41 11.547 8.766 1 84.56 198 THR A N 1
ATOM 1613 C CA . THR A 1 198 ? -3.432 10.18 9.281 1 84.56 198 THR A CA 1
ATOM 1614 C C . THR A 1 198 ? -3.088 10.156 10.766 1 84.56 198 THR A C 1
ATOM 1616 O O . THR A 1 198 ? -3.527 9.266 11.5 1 84.56 198 THR A O 1
ATOM 1619 N N . ILE A 1 199 ? -2.414 11.164 11.211 1 84.62 199 ILE A N 1
ATOM 1620 C CA . ILE A 1 199 ? -1.918 11.188 12.586 1 84.62 199 ILE A CA 1
ATOM 1621 C C . ILE A 1 199 ? -2.953 11.844 13.492 1 84.62 199 ILE A C 1
ATOM 1623 O O . ILE A 1 199 ? -3.135 11.422 14.641 1 84.62 199 ILE A O 1
ATOM 1627 N N . ILE A 1 200 ? -3.574 12.828 13.008 1 90.69 200 ILE A N 1
ATOM 1628 C CA . ILE A 1 200 ? -4.406 13.609 13.914 1 90.69 200 ILE A CA 1
ATOM 1629 C C . ILE A 1 200 ? -5.875 13.461 13.523 1 90.69 200 ILE A C 1
ATOM 1631 O O . ILE A 1 200 ? -6.695 13.008 14.328 1 90.69 200 ILE A O 1
ATOM 1635 N N . THR A 1 201 ? -6.188 13.703 12.281 1 92.69 201 THR A N 1
ATOM 1636 C CA . THR A 1 201 ? -7.578 13.672 11.828 1 92.69 201 THR A CA 1
ATOM 1637 C C . THR A 1 201 ? -8.141 12.258 11.922 1 92.69 201 THR A C 1
ATOM 1639 O O . THR A 1 201 ? -9.289 12.07 12.336 1 92.69 201 THR A O 1
ATOM 1642 N N . LEU A 1 202 ? -7.383 11.289 11.531 1 91.19 202 LEU A N 1
ATOM 1643 C CA . LEU A 1 202 ? -7.898 9.93 11.438 1 91.19 202 LEU A CA 1
ATOM 1644 C C . LEU A 1 202 ? -8.305 9.398 12.812 1 91.19 202 LEU A C 1
ATOM 1646 O O . LEU A 1 202 ? -9.43 8.922 12.984 1 91.19 202 LEU A O 1
ATOM 1650 N N . PRO A 1 203 ? -7.445 9.5 13.805 1 91.56 203 PRO A N 1
ATOM 1651 C CA . PRO A 1 203 ? -7.887 9.023 15.117 1 91.56 203 PRO A CA 1
ATOM 1652 C C . PRO A 1 203 ? -9.156 9.727 15.602 1 91.56 203 PRO A C 1
ATOM 1654 O O . PRO A 1 203 ? -10.023 9.086 16.203 1 91.56 203 PRO A O 1
ATOM 1657 N N . MET A 1 204 ? -9.266 11 15.383 1 93.69 204 MET A N 1
ATOM 1658 C CA . MET A 1 204 ? -10.469 11.734 15.758 1 93.69 204 MET A CA 1
ATOM 1659 C C . MET A 1 204 ? -11.688 11.211 15 1 93.69 204 MET A C 1
ATOM 1661 O O . MET A 1 204 ? -12.75 10.992 15.594 1 93.69 204 MET A O 1
ATOM 1665 N N . ARG A 1 205 ? -11.539 11.023 13.727 1 93.94 205 ARG A N 1
ATOM 1666 C CA . ARG A 1 205 ? -12.633 10.531 12.891 1 93.94 205 ARG A CA 1
ATOM 1667 C C . ARG A 1 205 ? -13.062 9.133 13.312 1 93.94 205 ARG A C 1
ATOM 1669 O O . ARG A 1 205 ? -14.258 8.828 13.328 1 93.94 205 ARG A O 1
ATOM 1676 N N . LEU A 1 206 ? -12.117 8.281 13.594 1 92.81 206 LEU A N 1
ATOM 1677 C CA . LEU A 1 206 ? -12.43 6.926 14.023 1 92.81 206 LEU A CA 1
ATOM 1678 C C . LEU A 1 206 ? -13.188 6.934 15.344 1 92.81 206 LEU A C 1
ATOM 1680 O O . LEU A 1 206 ? -14.148 6.188 15.523 1 92.81 206 LEU A O 1
ATOM 1684 N N . ALA A 1 207 ? -12.766 7.785 16.25 1 93.69 207 ALA A N 1
ATOM 1685 C CA . ALA A 1 207 ? -13.477 7.926 17.516 1 93.69 207 ALA A CA 1
ATOM 1686 C C . ALA A 1 207 ? -14.898 8.422 17.297 1 93.69 207 ALA A C 1
ATOM 1688 O O . ALA A 1 207 ? -15.836 7.965 17.953 1 93.69 207 ALA A O 1
ATOM 1689 N N . MET A 1 208 ? -15.078 9.359 16.422 1 94.94 208 MET A N 1
ATOM 1690 C CA . MET A 1 208 ? -16.406 9.867 16.094 1 94.94 208 MET A CA 1
ATOM 1691 C C . MET A 1 208 ? -17.297 8.75 15.539 1 94.94 208 MET A C 1
ATOM 1693 O O . MET A 1 208 ? -18.469 8.656 15.891 1 94.94 208 MET A O 1
ATOM 1697 N N . CYS A 1 209 ? -16.719 7.895 14.68 1 92.62 209 CYS A N 1
ATOM 1698 C CA . CYS A 1 209 ? -17.453 6.758 14.141 1 92.62 209 CYS A CA 1
ATOM 1699 C C . CYS A 1 209 ? -17.922 5.828 15.258 1 92.62 209 CYS A C 1
ATOM 1701 O O . CYS A 1 209 ? -19.062 5.383 15.273 1 92.62 209 CYS A O 1
ATOM 1703 N N . LEU A 1 210 ? -17.047 5.547 16.172 1 91.56 210 LEU A N 1
ATOM 1704 C CA . LEU A 1 210 ? -17.359 4.668 17.297 1 91.56 210 LEU A CA 1
ATOM 1705 C C . LEU A 1 210 ? -18.469 5.27 18.156 1 91.56 210 LEU A C 1
ATOM 1707 O O . LEU A 1 210 ? -19.297 4.539 18.703 1 91.56 210 LEU A O 1
ATOM 1711 N N . ALA A 1 211 ? -18.453 6.562 18.234 1 93.12 211 ALA A N 1
ATOM 1712 C CA . ALA A 1 211 ? -19.438 7.266 19.062 1 93.12 211 ALA A CA 1
ATOM 1713 C C . ALA A 1 211 ? -20.75 7.441 18.312 1 93.12 211 ALA A C 1
ATOM 1715 O O . ALA A 1 211 ? -21.719 7.996 18.859 1 93.12 211 ALA A O 1
ATOM 1716 N N . GLY A 1 212 ? -20.781 7.055 17.047 1 90.56 212 GLY A N 1
ATOM 1717 C CA . GLY A 1 212 ? -22 7.145 16.25 1 90.56 212 GLY A CA 1
ATOM 1718 C C . GLY A 1 212 ? -22.25 8.531 15.695 1 90.56 212 GLY A C 1
ATOM 1719 O O . GLY A 1 212 ? -23.375 8.883 15.367 1 90.56 212 GLY A O 1
ATOM 1720 N N . ILE A 1 213 ? -21.25 9.383 15.711 1 91.5 213 ILE A N 1
ATOM 1721 C CA . ILE A 1 213 ? -21.359 10.727 15.172 1 91.5 213 ILE A CA 1
ATOM 1722 C C . ILE A 1 213 ? -21.172 10.695 13.656 1 91.5 213 ILE A C 1
ATOM 1724 O O . ILE A 1 213 ? -20.047 10.633 13.172 1 91.5 213 ILE A O 1
ATOM 1728 N N . GLU A 1 214 ? -22.234 10.805 12.945 1 85.69 214 GLU A N 1
ATOM 1729 C CA . GLU A 1 214 ? -22.203 10.695 11.492 1 85.69 214 GLU A CA 1
ATOM 1730 C C . GLU A 1 214 ? -22.609 12.008 10.828 1 85.69 214 GLU A C 1
ATOM 1732 O O . GLU A 1 214 ? -22.516 12.148 9.609 1 85.69 214 GLU A O 1
ATOM 1737 N N . ASP A 1 215 ? -22.953 12.961 11.633 1 90.25 215 ASP A N 1
ATOM 1738 C CA . ASP A 1 215 ? -23.375 14.258 11.109 1 90.25 215 ASP A CA 1
ATOM 1739 C C . ASP A 1 215 ? -22.25 14.914 10.305 1 90.25 215 ASP A C 1
ATOM 1741 O O . ASP A 1 215 ? -21.188 15.227 10.852 1 90.25 215 ASP A O 1
ATOM 1745 N N . GLN A 1 216 ? -22.5 15.211 9.078 1 90.81 216 GLN A N 1
ATOM 1746 C CA . GLN A 1 216 ? -21.484 15.742 8.164 1 90.81 216 GLN A CA 1
ATOM 1747 C C . GLN A 1 216 ? -21.031 17.125 8.602 1 90.81 216 GLN A C 1
ATOM 1749 O O . GLN A 1 216 ? -19.859 17.484 8.414 1 90.81 216 GLN A O 1
ATOM 1754 N N . ASN A 1 217 ? -21.938 17.844 9.188 1 92.94 217 ASN A N 1
ATOM 1755 C CA . ASN A 1 217 ? -21.547 19.172 9.68 1 92.94 217 ASN A CA 1
ATOM 1756 C C . ASN A 1 217 ? -20.5 19.062 10.781 1 92.94 217 ASN A C 1
ATOM 1758 O O . ASN A 1 217 ? -19.547 19.859 10.812 1 92.94 217 ASN A O 1
ATOM 1762 N N . ALA A 1 218 ? -20.719 18.141 11.703 1 93 218 ALA A N 1
ATOM 1763 C CA . ALA A 1 218 ? -19.734 17.922 12.773 1 93 218 ALA A CA 1
ATOM 1764 C C . ALA A 1 218 ? -18.391 17.484 12.203 1 93 218 ALA A C 1
ATOM 1766 O O . ALA A 1 218 ? -17.344 17.953 12.633 1 93 218 ALA A O 1
ATOM 1767 N N . VAL A 1 219 ? -18.469 16.609 11.25 1 93.75 219 VAL A N 1
ATOM 1768 C CA . VAL A 1 219 ? -17.266 16.094 10.625 1 93.75 219 VAL A CA 1
ATOM 1769 C C . VAL A 1 219 ? -16.531 17.234 9.922 1 93.75 219 VAL A C 1
ATOM 1771 O O . VAL A 1 219 ? -15.305 17.359 10.039 1 93.75 219 VAL A O 1
ATOM 1774 N N . ASN A 1 220 ? -17.25 18.047 9.258 1 94.44 220 ASN A N 1
ATOM 1775 C CA . ASN A 1 220 ? -16.656 19.188 8.555 1 94.44 220 ASN A CA 1
ATOM 1776 C C . ASN A 1 220 ? -16 20.172 9.523 1 94.44 220 ASN A C 1
ATOM 1778 O O . ASN A 1 220 ? -14.891 20.641 9.273 1 94.44 220 ASN A O 1
ATOM 1782 N N . LYS A 1 221 ? -16.719 20.5 10.531 1 95.06 221 LYS A N 1
ATOM 1783 C CA . LYS A 1 221 ? -16.172 21.422 11.531 1 95.06 221 LYS A CA 1
ATOM 1784 C C . LYS A 1 221 ? -14.906 20.859 12.164 1 95.06 221 LYS A C 1
ATOM 1786 O O . LYS A 1 221 ? -13.93 21.594 12.359 1 95.06 221 LYS A O 1
ATOM 1791 N N . MET A 1 222 ? -14.977 19.594 12.477 1 96.69 222 MET A N 1
ATOM 1792 C CA . MET A 1 222 ? -13.805 18.922 13.023 1 96.69 222 MET A CA 1
ATOM 1793 C C . MET A 1 222 ? -12.617 19.016 12.07 1 96.69 222 MET A C 1
ATOM 1795 O O . MET A 1 222 ? -11.516 19.375 12.477 1 96.69 222 MET A O 1
ATOM 1799 N N . GLN A 1 223 ? -12.82 18.797 10.844 1 94.75 223 GLN A N 1
ATOM 1800 C CA . GLN A 1 223 ? -11.758 18.812 9.844 1 94.75 223 GLN A CA 1
ATOM 1801 C C . GLN A 1 223 ? -11.148 20.203 9.727 1 94.75 223 GLN A C 1
ATOM 1803 O O . GLN A 1 223 ? -9.93 20.344 9.586 1 94.75 223 GLN A O 1
ATOM 1808 N N . ILE A 1 224 ? -11.945 21.219 9.781 1 95.62 224 ILE A N 1
ATOM 1809 C CA . ILE A 1 224 ? -11.492 22.594 9.641 1 95.62 224 ILE A CA 1
ATOM 1810 C C . ILE A 1 224 ? -10.602 22.969 10.812 1 95.62 224 ILE A C 1
ATOM 1812 O O . ILE A 1 224 ? -9.523 23.547 10.625 1 95.62 224 ILE A O 1
ATOM 1816 N N . ILE A 1 225 ? -11.016 22.641 11.961 1 97.06 225 ILE A N 1
ATOM 1817 C CA . ILE A 1 225 ? -10.266 22.984 13.164 1 97.06 225 ILE A CA 1
ATOM 1818 C C . ILE A 1 225 ? -8.992 22.156 13.242 1 97.06 225 ILE A C 1
ATOM 1820 O O . ILE A 1 225 ? -7.906 22.688 13.484 1 97.06 225 ILE A O 1
ATOM 1824 N N . ILE A 1 226 ? -9.086 20.891 12.984 1 96.25 226 ILE A N 1
ATOM 1825 C CA . ILE A 1 226 ? -7.957 19.969 13.141 1 96.25 226 ILE A CA 1
ATOM 1826 C C . ILE A 1 226 ? -6.914 20.25 12.062 1 96.25 226 ILE A C 1
ATOM 1828 O O . ILE A 1 226 ? -5.715 20.078 12.289 1 96.25 226 ILE A O 1
ATOM 1832 N N . ALA A 1 227 ? -7.359 20.734 10.922 1 95.75 227 ALA A N 1
ATOM 1833 C CA . ALA A 1 227 ? -6.402 21.109 9.883 1 95.75 227 ALA A CA 1
ATOM 1834 C C . ALA A 1 227 ? -5.418 22.156 10.398 1 95.75 227 ALA A C 1
ATOM 1836 O O . ALA A 1 227 ? -4.23 22.125 10.07 1 95.75 227 ALA A O 1
ATOM 1837 N N . LYS A 1 228 ? -5.922 23.094 11.18 1 96.75 228 LYS A N 1
ATOM 1838 C CA . LYS A 1 228 ? -5.059 24.125 11.766 1 96.75 228 LYS A CA 1
ATOM 1839 C C . LYS A 1 228 ? -4.141 23.516 12.828 1 96.75 228 LYS A C 1
ATOM 1841 O O . LYS A 1 228 ? -2.992 23.938 12.977 1 96.75 228 LYS A O 1
ATOM 1846 N N . VAL A 1 229 ? -4.668 22.531 13.523 1 95.94 229 VAL A N 1
ATOM 1847 C CA . VAL A 1 229 ? -3.861 21.828 14.516 1 95.94 229 VAL A CA 1
ATOM 1848 C C . VAL A 1 229 ? -2.729 21.078 13.812 1 95.94 229 VAL A C 1
ATOM 1850 O O . VAL A 1 229 ? -1.603 21.047 14.32 1 95.94 229 VAL A O 1
ATOM 1853 N N . GLU A 1 230 ? -3.004 20.484 12.688 1 94.38 230 GLU A N 1
ATOM 1854 C CA . GLU A 1 230 ? -1.999 19.766 11.914 1 94.38 230 GLU A CA 1
ATOM 1855 C C . GLU A 1 230 ? -0.876 20.703 11.461 1 94.38 230 GLU A C 1
ATOM 1857 O O . GLU A 1 230 ? 0.296 20.312 11.484 1 94.38 230 GLU A O 1
ATOM 1862 N N . VAL A 1 231 ? -1.259 21.891 11.039 1 96.12 231 VAL A N 1
ATOM 1863 C CA . VAL A 1 231 ? -0.254 22.875 10.641 1 96.12 231 VAL A CA 1
ATOM 1864 C C . VAL A 1 231 ? 0.63 23.219 11.844 1 96.12 231 VAL A C 1
ATOM 1866 O O . VAL A 1 231 ? 1.856 23.266 11.727 1 96.12 231 VAL A O 1
ATOM 1869 N N . LEU A 1 232 ? -0.023 23.5 12.938 1 95.31 232 LEU A N 1
ATOM 1870 C CA . LEU A 1 232 ? 0.716 23.797 14.164 1 95.31 232 LEU A CA 1
ATOM 1871 C C . LEU A 1 232 ? 1.647 22.656 14.531 1 95.31 232 LEU A C 1
ATOM 1873 O O . LEU A 1 232 ? 2.807 22.875 14.891 1 95.31 232 LEU A O 1
ATOM 1877 N N . PHE A 1 233 ? 1.162 21.453 14.445 1 92.5 233 PHE A N 1
ATOM 1878 C CA . PHE A 1 233 ? 1.924 20.25 14.758 1 92.5 233 PHE A CA 1
ATOM 1879 C C . PHE A 1 233 ? 3.16 20.141 13.875 1 92.5 233 PHE A C 1
ATOM 1881 O O . PHE A 1 233 ? 4.262 19.891 14.359 1 92.5 233 PHE A O 1
ATOM 1888 N N . GLN A 1 234 ? 3.016 20.359 12.617 1 93.25 234 GLN A N 1
ATOM 1889 C CA . GLN A 1 234 ? 4.137 20.25 11.688 1 93.25 234 GLN A CA 1
ATOM 1890 C C . GLN A 1 234 ? 5.141 21.375 11.898 1 93.25 234 GLN A C 1
ATOM 1892 O O . GLN A 1 234 ? 6.352 21.172 11.797 1 93.25 234 GLN A O 1
ATOM 1897 N N . MET A 1 235 ? 4.621 22.594 12.172 1 94.5 235 MET A N 1
ATOM 1898 C CA . MET A 1 235 ? 5.496 23.734 12.477 1 94.5 235 MET A CA 1
ATOM 1899 C C . MET A 1 235 ? 6.414 23.406 13.648 1 94.5 235 MET A C 1
ATOM 1901 O O . MET A 1 235 ? 7.609 23.703 13.609 1 94.5 235 MET A O 1
ATOM 1905 N N . MET A 1 236 ? 5.836 22.812 14.602 1 90.69 236 MET A N 1
ATOM 1906 C CA . MET A 1 236 ? 6.609 22.438 15.781 1 90.69 236 MET A CA 1
ATOM 1907 C C . MET A 1 236 ? 7.656 21.375 15.438 1 90.69 236 MET A C 1
ATOM 1909 O O . MET A 1 236 ? 8.781 21.422 15.945 1 90.69 236 MET A O 1
ATOM 1913 N N . ASN A 1 237 ? 7.305 20.438 14.609 1 86.94 237 ASN A N 1
ATOM 1914 C CA . ASN A 1 237 ? 8.273 19.453 14.148 1 86.94 237 ASN A CA 1
ATOM 1915 C C . ASN A 1 237 ? 9.414 20.094 13.375 1 86.94 237 ASN A C 1
ATOM 1917 O O . ASN A 1 237 ? 10.57 19.703 13.516 1 86.94 237 ASN A O 1
ATOM 1921 N N . ASP A 1 238 ? 9.039 21.031 12.539 1 92.12 238 ASP A N 1
ATOM 1922 C CA . ASP A 1 238 ? 10.062 21.75 11.781 1 92.12 238 ASP A CA 1
ATOM 1923 C C . ASP A 1 238 ? 11.016 22.484 12.719 1 92.12 238 ASP A C 1
ATOM 1925 O O . ASP A 1 238 ? 12.219 22.562 12.453 1 92.12 238 ASP A O 1
ATOM 1929 N N . TYR A 1 239 ? 10.422 23.047 13.75 1 92.12 239 TYR A N 1
ATOM 1930 C CA . TYR A 1 239 ? 11.227 23.734 14.75 1 92.12 239 TYR A CA 1
ATOM 1931 C C . TYR A 1 239 ? 12.195 22.781 15.438 1 92.12 239 TYR A C 1
ATOM 1933 O O . TYR A 1 239 ? 13.367 23.109 15.617 1 92.12 239 TYR A O 1
ATOM 1941 N N . GLN A 1 240 ? 11.703 21.656 15.797 1 86.75 240 GLN A N 1
ATOM 1942 C CA . GLN A 1 240 ? 12.531 20.656 16.469 1 86.75 240 GLN A CA 1
ATOM 1943 C C . GLN A 1 240 ? 13.656 20.188 15.547 1 86.75 240 GLN A C 1
ATOM 1945 O O . GLN A 1 240 ? 14.766 19.891 16.016 1 86.75 240 GLN A O 1
ATOM 1950 N N . ASP A 1 241 ? 13.391 20.094 14.312 1 86.94 241 ASP A N 1
ATOM 1951 C CA . ASP A 1 241 ? 14.406 19.672 13.352 1 86.94 241 ASP A CA 1
ATOM 1952 C C . ASP A 1 241 ? 15.555 20.688 13.312 1 86.94 241 ASP A C 1
ATOM 1954 O O . ASP A 1 241 ? 16.719 20.297 13.188 1 86.94 241 ASP A O 1
ATOM 1958 N N . LEU A 1 242 ? 15.25 21.922 13.406 1 88.44 242 LEU A N 1
ATOM 1959 C CA . LEU A 1 242 ? 16.234 22.984 13.258 1 88.44 242 LEU A CA 1
ATOM 1960 C C . LEU A 1 242 ? 16.922 23.281 14.586 1 88.44 242 LEU A C 1
ATOM 1962 O O . LEU A 1 242 ? 18.141 23.5 14.633 1 88.44 242 LEU A O 1
ATOM 1966 N N . PHE A 1 243 ? 16.141 23.266 15.625 1 86.31 243 PHE A N 1
ATOM 1967 C CA . PHE A 1 243 ? 16.672 23.797 16.875 1 86.31 243 PHE A CA 1
ATOM 1968 C C . PHE A 1 243 ? 16.734 22.719 17.938 1 86.31 243 PHE A C 1
ATOM 1970 O O . PHE A 1 243 ? 17.312 22.922 19.016 1 86.31 243 PHE A O 1
ATOM 1977 N N . GLY A 1 244 ? 16.078 21.578 17.625 1 79.81 244 GLY A N 1
ATOM 1978 C CA . GLY A 1 244 ? 16 20.531 18.625 1 79.81 244 GLY A CA 1
ATOM 1979 C C . GLY A 1 244 ? 17.25 19.656 18.688 1 79.81 244 GLY A C 1
ATOM 1980 O O . GLY A 1 244 ? 18.188 19.859 17.906 1 79.81 244 GLY A O 1
ATOM 1981 N N . ASP A 1 245 ? 17.234 18.734 19.672 1 74.75 245 ASP A N 1
ATOM 1982 C CA . ASP A 1 245 ? 18.328 17.797 19.875 1 74.75 245 ASP A CA 1
ATOM 1983 C C . ASP A 1 245 ? 18.266 16.672 18.844 1 74.75 245 ASP A C 1
ATOM 1985 O O . ASP A 1 245 ? 17.297 15.914 18.797 1 74.75 245 ASP A O 1
ATOM 1989 N N . ALA A 1 246 ? 19.297 16.625 18.047 1 68.75 246 ALA A N 1
ATOM 1990 C CA . ALA A 1 246 ? 19.391 15.609 17 1 68.75 246 ALA A CA 1
ATOM 1991 C C . ALA A 1 246 ? 19.266 14.211 17.578 1 68.75 246 ALA A C 1
ATOM 1993 O O . ALA A 1 246 ? 18.672 13.32 16.969 1 68.75 246 ALA A O 1
ATOM 1994 N N . GLU A 1 247 ? 19.797 14.055 18.703 1 65.75 247 GLU A N 1
ATOM 1995 C CA . GLU A 1 247 ? 19.766 12.742 19.344 1 65.75 247 GLU A CA 1
ATOM 1996 C C . GLU A 1 247 ? 18.344 12.312 19.656 1 65.75 247 GLU A C 1
ATOM 1998 O O . GLU A 1 247 ? 18 11.133 19.547 1 65.75 247 GLU A O 1
ATOM 2003 N N . LEU A 1 248 ? 17.609 13.266 19.906 1 65.5 248 LEU A N 1
ATOM 2004 C CA . LEU A 1 248 ? 16.219 12.977 20.234 1 65.5 248 LEU A CA 1
ATOM 2005 C C . LEU A 1 248 ? 15.422 12.609 18.984 1 65.5 248 LEU A C 1
ATOM 2007 O O . LEU A 1 248 ? 14.531 11.758 19.047 1 65.5 248 LEU A O 1
ATOM 2011 N N . LEU A 1 249 ? 15.789 13.219 17.938 1 65.69 249 LEU A N 1
ATOM 2012 C CA . LEU A 1 249 ? 15.047 12.984 16.703 1 65.69 249 LEU A CA 1
ATOM 2013 C C . LEU A 1 249 ? 15.492 11.688 16.047 1 65.69 249 LEU A C 1
ATOM 2015 O O . LEU A 1 249 ? 14.734 11.094 15.273 1 65.69 249 LEU A O 1
ATOM 2019 N N . GLY A 1 250 ? 16.641 11.297 16.5 1 65.44 250 GLY A N 1
ATOM 2020 C CA . GLY A 1 250 ? 17.156 10.039 15.984 1 65.44 250 GLY A CA 1
ATOM 2021 C C . GLY A 1 250 ? 17.469 10.086 14.5 1 65.44 250 GLY A C 1
ATOM 2022 O O . GLY A 1 250 ? 17.547 9.047 13.844 1 65.44 250 GLY A O 1
ATOM 2023 N N . LYS A 1 251 ? 17.375 11.297 13.859 1 70.5 251 LYS A N 1
ATOM 2024 C CA . LYS A 1 251 ? 17.703 11.398 12.445 1 70.5 251 LYS A CA 1
ATOM 2025 C C . LYS A 1 251 ? 18.969 12.219 12.234 1 70.5 251 LYS A C 1
ATOM 2027 O O . LYS A 1 251 ? 19.219 13.188 12.961 1 70.5 251 LYS A O 1
ATOM 2032 N N . GLU A 1 252 ? 19.828 11.781 11.242 1 70.5 252 GLU A N 1
ATOM 2033 C CA . GLU A 1 252 ? 21.109 12.438 11 1 70.5 252 GLU A CA 1
ATOM 2034 C C . GLU A 1 252 ? 20.969 13.617 10.047 1 70.5 252 GLU A C 1
ATOM 2036 O O . GLU A 1 252 ? 21.656 14.625 10.188 1 70.5 252 GLU A O 1
ATOM 2041 N N . GLU A 1 253 ? 20.031 13.5 9.125 1 78.19 253 GLU A N 1
ATOM 2042 C CA . GLU A 1 253 ? 19.891 14.555 8.125 1 78.19 253 GLU A CA 1
ATOM 2043 C C . GLU A 1 253 ? 18.75 15.508 8.469 1 78.19 253 GLU A C 1
ATOM 2045 O O . GLU A 1 253 ? 17.688 15.07 8.891 1 78.19 253 GLU A O 1
ATOM 2050 N N . SER A 1 254 ? 19.094 16.812 8.281 1 86.62 254 SER A N 1
ATOM 2051 C CA . SER A 1 254 ? 18.109 17.828 8.609 1 86.62 254 SER A CA 1
ATOM 2052 C C . SER A 1 254 ? 17.219 18.156 7.406 1 86.62 254 SER A C 1
ATOM 2054 O O . SER A 1 254 ? 17.531 17.766 6.277 1 86.62 254 SER A O 1
ATOM 2056 N N . ASP A 1 255 ? 16.219 18.953 7.637 1 90.75 255 ASP A N 1
ATOM 2057 C CA . ASP A 1 255 ? 15.32 19.422 6.586 1 90.75 255 ASP A CA 1
ATOM 2058 C C . ASP A 1 255 ? 16.062 20.297 5.574 1 90.75 255 ASP A C 1
ATOM 2060 O O . ASP A 1 255 ? 15.75 20.281 4.383 1 90.75 255 ASP A O 1
ATOM 2064 N N . ILE A 1 256 ? 17.062 21 6.066 1 93.81 256 ILE A N 1
ATOM 2065 C CA . ILE A 1 256 ? 17.891 21.828 5.199 1 93.81 256 ILE A CA 1
ATOM 2066 C C . ILE A 1 256 ? 18.672 20.953 4.23 1 93.81 256 ILE A C 1
ATOM 2068 O O . ILE A 1 256 ? 18.672 21.188 3.02 1 93.81 256 ILE A O 1
ATOM 2072 N N . GLN A 1 257 ? 19.281 19.922 4.773 1 91.38 257 GLN A N 1
ATOM 2073 C CA . GLN A 1 257 ? 20.094 19.016 3.959 1 91.38 257 GLN A CA 1
ATOM 2074 C C . GLN A 1 257 ? 19.234 18.25 2.961 1 91.38 257 GLN A C 1
ATOM 2076 O O . GLN A 1 257 ? 19.656 18 1.832 1 91.38 257 GLN A O 1
ATOM 2081 N N . GLU A 1 258 ? 18.031 17.984 3.336 1 88.62 258 GLU A N 1
ATOM 2082 C CA . GLU A 1 258 ? 17.141 17.172 2.51 1 88.62 258 GLU A CA 1
ATOM 2083 C C . GLU A 1 258 ? 16.281 18.031 1.596 1 88.62 258 GLU A C 1
ATOM 2085 O O . GLU A 1 258 ? 15.438 17.531 0.856 1 88.62 258 GLU A O 1
ATOM 2090 N N . ARG A 1 259 ? 16.453 19.344 1.641 1 93.06 259 ARG A N 1
ATOM 2091 C CA . ARG A 1 259 ? 15.719 20.312 0.843 1 93.06 259 ARG A CA 1
ATOM 2092 C C . ARG A 1 259 ? 14.219 20.172 1.032 1 93.06 259 ARG A C 1
ATOM 2094 O O . ARG A 1 259 ? 13.461 20.125 0.057 1 93.06 259 ARG A O 1
ATOM 2101 N N . LYS A 1 260 ? 13.82 19.969 2.236 1 92.81 260 LYS A N 1
ATOM 2102 C CA . LYS A 1 260 ? 12.398 19.797 2.533 1 92.81 260 LYS A CA 1
ATOM 2103 C C . LYS A 1 260 ? 11.664 21.141 2.473 1 92.81 260 LYS A C 1
ATOM 2105 O O . LYS A 1 260 ? 12.219 22.172 2.822 1 92.81 260 LYS A O 1
ATOM 2110 N N . CYS A 1 261 ? 10.477 21.094 2.01 1 95.06 261 CYS A N 1
ATOM 2111 C CA . CYS A 1 261 ? 9.594 22.25 2.076 1 95.06 261 CYS A CA 1
ATOM 2112 C C . CYS A 1 261 ? 9.07 22.453 3.492 1 95.06 261 CYS A C 1
ATOM 2114 O O . CYS A 1 261 ? 7.902 22.172 3.775 1 95.06 261 CYS A O 1
ATOM 2116 N N . SER A 1 262 ? 9.891 22.984 4.375 1 96 262 SER A N 1
ATOM 2117 C CA . SER A 1 262 ? 9.531 23.219 5.773 1 96 262 SER A CA 1
ATOM 2118 C C . SER A 1 262 ? 8.938 24.609 5.965 1 96 262 SER A C 1
ATOM 2120 O O . SER A 1 262 ? 8.984 25.438 5.059 1 96 262 SER A O 1
ATOM 2122 N N . TRP A 1 263 ? 8.375 24.734 7.16 1 97.44 263 TRP A N 1
ATOM 2123 C CA . TRP A 1 263 ? 7.82 26.047 7.488 1 97.44 263 TRP A CA 1
ATOM 2124 C C . TRP A 1 263 ? 8.891 27.141 7.391 1 97.44 263 TRP A C 1
ATOM 2126 O O . TRP A 1 263 ? 8.641 28.219 6.855 1 97.44 263 TRP A O 1
ATOM 2136 N N . PHE A 1 264 ? 10.078 26.875 7.832 1 97.56 264 PHE A N 1
ATOM 2137 C CA . PHE A 1 264 ? 11.18 27.828 7.859 1 97.56 264 PHE A CA 1
ATOM 2138 C C . PHE A 1 264 ? 11.633 28.172 6.445 1 97.56 264 PHE A C 1
ATOM 2140 O O . PHE A 1 264 ? 11.922 29.328 6.145 1 97.56 264 PHE A O 1
ATOM 2147 N N . ALA A 1 265 ? 11.734 27.188 5.605 1 96.81 265 ALA A N 1
ATOM 2148 C CA . ALA A 1 265 ? 12.117 27.438 4.219 1 96.81 265 ALA A CA 1
ATOM 2149 C C . ALA A 1 265 ? 11.109 28.344 3.533 1 96.81 265 ALA A C 1
ATOM 2151 O O . ALA A 1 265 ? 11.492 29.312 2.857 1 96.81 265 ALA A O 1
ATOM 2152 N N . VAL A 1 266 ? 9.844 28.078 3.732 1 97.12 266 VAL A N 1
ATOM 2153 C CA . VAL A 1 266 ? 8.773 28.844 3.096 1 97.12 266 VAL A CA 1
ATOM 2154 C C . VAL A 1 266 ? 8.781 30.281 3.615 1 97.12 266 VAL A C 1
ATOM 2156 O O . VAL A 1 266 ? 8.742 31.234 2.83 1 97.12 266 VAL A O 1
ATOM 2159 N N . LYS A 1 267 ? 8.812 30.438 4.922 1 97.19 267 LYS A N 1
ATOM 2160 C CA . LYS A 1 267 ? 8.797 31.766 5.531 1 97.19 267 LYS A CA 1
ATOM 2161 C C . LYS A 1 267 ? 10.047 32.562 5.164 1 97.19 267 LYS A C 1
ATOM 2163 O O . LYS A 1 267 ? 9.977 33.781 4.953 1 97.19 267 LYS A O 1
ATOM 2168 N N . CYS A 1 268 ? 11.172 31.891 5.113 1 97.25 268 CYS A N 1
ATOM 2169 C CA . CYS A 1 268 ? 12.43 32.5 4.699 1 97.25 268 CYS A CA 1
ATOM 2170 C C . CYS A 1 268 ? 12.305 33.094 3.303 1 97.25 268 CYS A C 1
ATOM 2172 O O . CYS A 1 268 ? 12.648 34.281 3.088 1 97.25 268 CYS A O 1
ATOM 2174 N N . LEU A 1 269 ? 11.812 32.344 2.377 1 96.25 269 LEU A N 1
ATOM 2175 C CA . LEU A 1 269 ? 11.719 32.781 0.986 1 96.25 269 LEU A CA 1
ATOM 2176 C C . LEU A 1 269 ? 10.75 33.938 0.843 1 96.25 269 LEU A C 1
ATOM 2178 O O . LEU A 1 269 ? 10.906 34.781 -0.05 1 96.25 269 LEU A O 1
ATOM 2182 N N . GLU A 1 270 ? 9.805 34.031 1.731 1 95.88 270 GLU A N 1
ATOM 2183 C CA . GLU A 1 270 ? 8.859 35.156 1.736 1 95.88 270 GLU A CA 1
ATOM 2184 C C . GLU A 1 270 ? 9.539 36.438 2.174 1 95.88 270 GLU A C 1
ATOM 2186 O O . GLU A 1 270 ? 9.125 37.531 1.772 1 95.88 270 GLU A O 1
ATOM 2191 N N . LYS A 1 271 ? 10.555 36.344 2.922 1 96.38 271 LYS A N 1
ATOM 2192 C CA . LYS A 1 271 ? 11.125 37.5 3.582 1 96.38 271 LYS A CA 1
ATOM 2193 C C . LYS A 1 271 ? 12.438 37.906 2.924 1 96.38 271 LYS A C 1
ATOM 2195 O O . LYS A 1 271 ? 12.922 39.031 3.145 1 96.38 271 LYS A O 1
ATOM 2200 N N . THR A 1 272 ? 12.945 37.062 2.094 1 95.75 272 THR A N 1
ATOM 2201 C CA . THR A 1 272 ? 14.281 37.281 1.544 1 95.75 272 THR A CA 1
ATOM 2202 C C . THR A 1 272 ? 14.258 38.406 0.498 1 95.75 272 THR A C 1
ATOM 2204 O O . THR A 1 272 ? 13.266 38.562 -0.22 1 95.75 272 THR A O 1
ATOM 2207 N N . ASN A 1 273 ? 15.359 39.156 0.435 1 96.62 273 ASN A N 1
ATOM 2208 C CA . ASN A 1 273 ? 15.648 39.969 -0.727 1 96.62 273 ASN A CA 1
ATOM 2209 C C . ASN A 1 273 ? 16.328 39.188 -1.833 1 96.62 273 ASN A C 1
ATOM 2211 O O . ASN A 1 273 ? 16.625 38 -1.659 1 96.62 273 ASN A O 1
ATOM 2215 N N . PRO A 1 274 ? 16.547 39.75 -2.982 1 95.69 274 PRO A N 1
ATOM 2216 C CA . PRO A 1 274 ? 17.078 39 -4.113 1 95.69 274 PRO A CA 1
ATOM 2217 C C . PRO A 1 274 ? 18.422 38.344 -3.803 1 95.69 274 PRO A C 1
ATOM 2219 O O . PRO A 1 274 ? 18.656 37.188 -4.195 1 95.69 274 PRO A O 1
ATOM 2222 N N . GLU A 1 275 ? 19.281 39.062 -3.072 1 96.75 275 GLU A N 1
ATOM 2223 C CA . GLU A 1 275 ? 20.594 38.5 -2.73 1 96.75 275 GLU A CA 1
ATOM 2224 C C . GLU A 1 275 ? 20.469 37.344 -1.769 1 96.75 275 GLU A C 1
ATOM 2226 O O . GLU A 1 275 ? 21.141 36.312 -1.928 1 96.75 275 GLU A O 1
ATOM 2231 N N . GLN A 1 276 ? 19.641 37.5 -0.801 1 97 276 GLN A N 1
ATOM 2232 C CA . GLN A 1 276 ? 19.391 36.469 0.182 1 97 276 GLN A CA 1
ATOM 2233 C C . GLN A 1 276 ? 18.734 35.25 -0.465 1 97 276 GLN A C 1
ATOM 2235 O O . GLN A 1 276 ? 19.031 34.094 -0.097 1 97 276 GLN A O 1
ATOM 2240 N N . LYS A 1 277 ? 17.859 35.531 -1.394 1 95.94 277 LYS A N 1
ATOM 2241 C CA . LYS A 1 277 ? 17.188 34.469 -2.109 1 95.94 277 LYS A CA 1
ATOM 2242 C C . LYS A 1 277 ? 18.188 33.625 -2.908 1 95.94 277 LYS A C 1
ATOM 2244 O O . LYS A 1 277 ? 18.078 32.406 -2.969 1 95.94 277 LYS A O 1
ATOM 2249 N N . GLU A 1 278 ? 19.078 34.281 -3.502 1 95.81 278 GLU A N 1
ATOM 2250 C CA . GLU A 1 278 ? 20.109 33.594 -4.25 1 95.81 278 GLU A CA 1
ATOM 2251 C C . GLU A 1 278 ? 20.984 32.75 -3.322 1 95.81 278 GLU A C 1
ATOM 2253 O O . GLU A 1 278 ? 21.391 31.641 -3.684 1 95.81 278 GLU A O 1
ATOM 2258 N N . LEU A 1 279 ? 21.281 33.344 -2.191 1 96.5 279 LEU A N 1
ATOM 2259 C CA . LEU A 1 279 ? 22.031 32.594 -1.193 1 96.5 279 LEU A CA 1
ATOM 2260 C C . LEU A 1 279 ? 21.297 31.312 -0.79 1 96.5 279 LEU A C 1
ATOM 2262 O O . LEU A 1 279 ? 21.906 30.25 -0.683 1 96.5 279 LEU A O 1
ATOM 2266 N N . PHE A 1 280 ? 20.047 31.469 -0.548 1 97 280 PHE A N 1
ATOM 2267 C CA . PHE A 1 280 ? 19.219 30.328 -0.2 1 97 280 PHE A CA 1
ATOM 2268 C C . PHE A 1 280 ? 19.25 29.281 -1.309 1 97 280 PHE A C 1
ATOM 2270 O O . PHE A 1 280 ? 19.453 28.094 -1.047 1 97 280 PHE A O 1
ATOM 2277 N N . LYS A 1 281 ? 19.047 29.688 -2.498 1 94.62 281 LYS A N 1
ATOM 2278 C CA . LYS A 1 281 ? 18.984 28.797 -3.664 1 94.62 281 LYS A CA 1
ATOM 2279 C C . LYS A 1 281 ? 20.281 28 -3.812 1 94.62 281 LYS A C 1
ATOM 2281 O O . LYS A 1 281 ? 20.25 26.828 -4.172 1 94.62 281 LYS A O 1
ATOM 2286 N N . GLN A 1 282 ? 21.359 28.531 -3.453 1 94.62 282 GLN A N 1
ATOM 2287 C CA . GLN A 1 282 ? 22.656 27.922 -3.668 1 94.62 282 GLN A CA 1
ATOM 2288 C C . GLN A 1 282 ? 23 26.938 -2.545 1 94.62 282 GLN A C 1
ATOM 2290 O O . GLN A 1 282 ? 23.797 26.031 -2.738 1 94.62 282 GLN A O 1
ATOM 2295 N N . ASN A 1 283 ? 22.375 27.172 -1.442 1 96.19 283 ASN A N 1
ATOM 2296 C CA . ASN A 1 283 ? 22.859 26.453 -0.276 1 96.19 283 ASN A CA 1
ATOM 2297 C C . ASN A 1 283 ? 21.844 25.422 0.215 1 96.19 283 ASN A C 1
ATOM 2299 O O . ASN A 1 283 ? 22.203 24.438 0.836 1 96.19 283 ASN A O 1
ATOM 2303 N N . TYR A 1 284 ? 20.578 25.656 0.018 1 95.81 284 TYR A N 1
ATOM 2304 C CA . TYR A 1 284 ? 19.531 24.766 0.524 1 95.81 284 TYR A CA 1
ATOM 2305 C C . TYR A 1 284 ? 19.547 23.438 -0.211 1 95.81 284 TYR A C 1
ATOM 2307 O O . TYR A 1 284 ? 19.594 23.406 -1.443 1 95.81 284 TYR A O 1
ATOM 2315 N N . GLY A 1 285 ? 19.562 22.297 0.497 1 92.75 285 GLY A N 1
ATOM 2316 C CA . GLY A 1 285 ? 19.578 20.969 -0.093 1 92.75 285 GLY A CA 1
ATOM 2317 C C . GLY A 1 285 ? 20.984 20.391 -0.222 1 92.75 285 GLY A C 1
ATOM 2318 O O . GLY A 1 285 ? 21.156 19.328 -0.806 1 92.75 285 GLY A O 1
ATOM 2319 N N . SER A 1 286 ? 21.938 21.141 0.349 1 93.44 286 SER A N 1
ATOM 2320 C CA . SER A 1 286 ? 23.312 20.672 0.3 1 93.44 286 SER A CA 1
ATOM 2321 C C . SER A 1 286 ? 23.656 19.828 1.523 1 93.44 286 SER A C 1
ATOM 2323 O O . SER A 1 286 ? 23.219 20.125 2.635 1 93.44 286 SER A O 1
ATOM 2325 N N . GLU A 1 287 ? 24.438 18.859 1.308 1 89.5 287 GLU A N 1
ATOM 2326 C CA . GLU A 1 287 ? 24.922 18.047 2.418 1 89.5 287 GLU A CA 1
ATOM 2327 C C . GLU A 1 287 ? 26.156 18.672 3.062 1 89.5 287 GLU A C 1
ATOM 2329 O O . GLU A 1 287 ? 26.578 18.25 4.148 1 89.5 287 GLU A O 1
ATOM 2334 N N . ASP A 1 288 ? 26.703 19.641 2.461 1 94.06 288 ASP A N 1
ATOM 2335 C CA . ASP A 1 288 ? 27.875 20.344 2.977 1 94.06 288 ASP A CA 1
ATOM 2336 C C . ASP A 1 288 ? 27.547 21.109 4.25 1 94.06 288 ASP A C 1
ATOM 2338 O O . ASP A 1 288 ? 26.734 22.031 4.23 1 94.06 288 ASP A O 1
ATOM 2342 N N . PRO A 1 289 ? 28.234 20.766 5.301 1 93.69 289 PRO A N 1
ATOM 2343 C CA . PRO A 1 289 ? 27.922 21.422 6.574 1 93.69 289 PRO A CA 1
ATOM 2344 C C . PRO A 1 289 ? 28.078 22.938 6.512 1 93.69 289 PRO A C 1
ATOM 2346 O O . PRO A 1 289 ? 27.359 23.656 7.199 1 93.69 289 PRO A O 1
ATOM 2349 N N . ASP A 1 290 ? 29 23.391 5.715 1 96.75 290 ASP A N 1
ATOM 2350 C CA . ASP A 1 290 ? 29.203 24.828 5.602 1 96.75 290 ASP A CA 1
ATOM 2351 C C . ASP A 1 290 ? 28 25.5 4.949 1 96.75 290 ASP A C 1
ATOM 2353 O O . ASP A 1 290 ? 27.594 26.594 5.359 1 96.75 290 ASP A O 1
ATOM 2357 N N . ARG A 1 291 ? 27.484 24.875 4.027 1 96.75 291 ARG A N 1
ATOM 2358 C CA . ARG A 1 291 ? 26.312 25.422 3.344 1 96.75 291 ARG A CA 1
ATOM 2359 C C . ARG A 1 291 ? 25.078 25.359 4.238 1 96.75 291 ARG A C 1
ATOM 2361 O O . ARG A 1 291 ? 24.219 26.25 4.176 1 96.75 291 ARG A O 1
ATOM 2368 N N . VAL A 1 292 ? 25.031 24.359 5.02 1 95.56 292 VAL A N 1
ATOM 2369 C CA . VAL A 1 292 ? 23.938 24.25 5.988 1 95.56 292 VAL A CA 1
ATOM 2370 C C . VAL A 1 292 ? 24.016 25.406 6.98 1 95.56 292 VAL A C 1
ATOM 2372 O O . VAL A 1 292 ? 23 26.047 7.281 1 95.56 292 VAL A O 1
ATOM 2375 N N . THR A 1 293 ? 25.172 25.656 7.434 1 96.12 293 THR A N 1
ATOM 2376 C CA . THR A 1 293 ? 25.391 26.734 8.383 1 96.12 293 THR A CA 1
ATOM 2377 C C . THR A 1 293 ? 25 28.078 7.766 1 96.12 293 THR A C 1
ATOM 2379 O O . THR A 1 293 ? 24.5 28.969 8.453 1 96.12 293 THR A O 1
ATOM 2382 N N . ASP A 1 294 ? 25.281 28.188 6.477 1 97.56 294 ASP A N 1
ATOM 2383 C CA . ASP A 1 294 ? 24.922 29.422 5.773 1 97.56 294 ASP A CA 1
ATOM 2384 C C . ASP A 1 294 ? 23.406 29.625 5.77 1 97.56 294 ASP A C 1
ATOM 2386 O O . ASP A 1 294 ? 22.938 30.75 5.941 1 97.56 294 ASP A O 1
ATOM 2390 N N . VAL A 1 295 ? 22.703 28.625 5.574 1 97.62 295 VAL A N 1
ATOM 2391 C CA . VAL A 1 295 ? 21.234 28.719 5.582 1 97.62 295 VAL A CA 1
ATOM 2392 C C . VAL A 1 295 ? 20.75 29.062 6.992 1 97.62 295 VAL A C 1
ATOM 2394 O O . VAL A 1 295 ? 19.859 29.891 7.16 1 97.62 295 VAL A O 1
ATOM 2397 N N . GLU A 1 296 ? 21.344 28.438 7.996 1 96.38 296 GLU A N 1
ATOM 2398 C CA . GLU A 1 296 ? 20.984 28.719 9.383 1 96.38 296 GLU A CA 1
ATOM 2399 C C . GLU A 1 296 ? 21.266 30.172 9.734 1 96.38 296 GLU A C 1
ATOM 2401 O O . GLU A 1 296 ? 20.5 30.797 10.461 1 96.38 296 GLU A O 1
ATOM 2406 N N . ALA A 1 297 ? 22.391 30.625 9.25 1 97.44 297 ALA A N 1
ATOM 2407 C CA . ALA A 1 297 ? 22.734 32.031 9.477 1 97.44 297 ALA A CA 1
ATOM 2408 C C . ALA A 1 297 ? 21.719 32.938 8.812 1 97.44 297 ALA A C 1
ATOM 2410 O O . ALA A 1 297 ? 21.375 34 9.367 1 97.44 297 ALA A O 1
ATOM 2411 N N . LEU A 1 298 ? 21.375 32.562 7.629 1 98.06 298 LEU A N 1
ATOM 2412 C CA . LEU A 1 298 ? 20.344 33.344 6.941 1 98.06 298 LEU A CA 1
ATOM 2413 C C . LEU A 1 298 ? 19.047 33.344 7.746 1 98.06 298 LEU A C 1
ATOM 2415 O O . LEU A 1 298 ? 18.422 34.406 7.906 1 98.06 298 LEU A O 1
ATOM 2419 N N . TYR A 1 299 ? 18.609 32.188 8.289 1 97.75 299 TYR A N 1
ATOM 2420 C CA . TYR A 1 299 ? 17.438 32.094 9.148 1 97.75 299 TYR A CA 1
ATOM 2421 C C . TYR A 1 299 ? 17.562 33.031 10.336 1 97.75 299 TYR A C 1
ATOM 2423 O O . TYR A 1 299 ? 16.594 33.719 10.695 1 97.75 299 TYR A O 1
ATOM 2431 N N . SER A 1 300 ? 18.719 33.062 10.898 1 96.69 300 SER A N 1
ATOM 2432 C CA . SER A 1 300 ? 18.953 33.938 12.062 1 96.69 300 SER A CA 1
ATOM 2433 C C . SER A 1 300 ? 18.875 35.406 11.703 1 96.69 300 SER A C 1
ATOM 2435 O O . SER A 1 300 ? 18.297 36.188 12.438 1 96.69 300 SER A O 1
ATOM 2437 N N . SER A 1 301 ? 19.5 35.719 10.586 1 97.56 301 SER A N 1
ATOM 2438 C CA . SER A 1 301 ? 19.516 37.125 10.148 1 97.56 301 SER A CA 1
ATOM 2439 C C . SER A 1 301 ? 18.094 37.625 9.883 1 97.56 301 SER A C 1
ATOM 2441 O O . SER A 1 301 ? 17.828 38.812 10.023 1 97.56 301 SER A O 1
ATOM 2443 N N . LEU A 1 302 ? 17.219 36.75 9.508 1 97.69 302 LEU A N 1
ATOM 2444 C CA . LEU A 1 302 ? 15.844 37.094 9.203 1 97.69 302 LEU A CA 1
ATOM 2445 C C . LEU A 1 302 ? 14.961 36.938 10.438 1 97.69 302 LEU A C 1
ATOM 2447 O O . LEU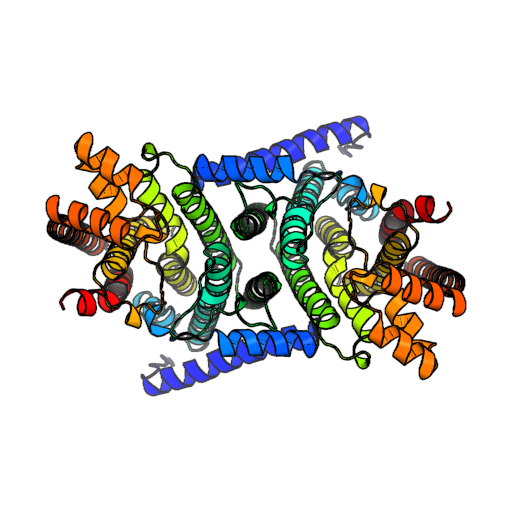 A 1 302 ? 13.734 37.031 10.344 1 97.69 302 LEU A O 1
ATOM 2451 N N . GLN A 1 303 ? 15.523 36.625 11.609 1 96.94 303 GLN A N 1
ATOM 2452 C CA . GLN A 1 303 ? 14.836 36.469 12.883 1 96.94 303 GLN A CA 1
ATOM 2453 C C . GLN A 1 303 ? 13.719 35.438 12.797 1 96.94 303 GLN A C 1
ATOM 2455 O O . GLN A 1 303 ? 12.586 35.688 13.211 1 96.94 303 GLN A O 1
ATOM 2460 N N . MET A 1 304 ? 14.055 34.281 12.273 1 96.5 304 MET A N 1
ATOM 2461 C CA . MET A 1 304 ? 13.07 33.25 11.992 1 96.5 304 MET A CA 1
ATOM 2462 C C . MET A 1 304 ? 12.516 32.656 13.281 1 96.5 304 MET A C 1
ATOM 2464 O O . MET A 1 304 ? 11.359 32.219 13.328 1 96.5 304 MET A O 1
ATOM 2468 N N . LYS A 1 305 ? 13.273 32.594 14.312 1 95.25 305 LYS A N 1
ATOM 2469 C CA . LYS A 1 305 ? 12.781 32.094 15.594 1 95.25 305 LYS A CA 1
ATOM 2470 C C . LYS A 1 305 ? 11.648 32.969 16.125 1 95.25 305 LYS A C 1
ATOM 2472 O O . LYS A 1 305 ? 10.641 32.438 16.609 1 95.25 305 LYS A O 1
ATOM 2477 N N . GLU A 1 306 ? 11.828 34.25 16.078 1 96.12 306 GLU A N 1
ATOM 2478 C CA . GLU A 1 306 ? 10.797 35.188 16.516 1 96.12 306 GLU A CA 1
ATOM 2479 C C . GLU A 1 306 ? 9.539 35.062 15.656 1 96.12 306 GLU A C 1
ATOM 2481 O O . GLU A 1 306 ? 8.422 35.094 16.172 1 96.12 306 GLU A O 1
ATOM 2486 N N . GLU A 1 307 ? 9.781 34.969 14.344 1 96.31 307 GLU A N 1
ATOM 2487 C CA . GLU A 1 307 ? 8.656 34.781 13.43 1 96.31 307 GLU A CA 1
ATOM 2488 C C . GLU A 1 307 ? 7.871 33.531 13.75 1 96.31 307 GLU A C 1
ATOM 2490 O O . GLU A 1 307 ? 6.641 33.5 13.648 1 96.31 307 GLU A O 1
ATOM 2495 N N . PHE A 1 308 ? 8.594 32.438 14.047 1 96.81 308 PHE A N 1
ATOM 2496 C CA . PHE A 1 308 ? 7.973 31.172 14.398 1 96.81 308 PHE A CA 1
ATOM 2497 C C . PHE A 1 308 ? 7.059 31.344 15.609 1 96.81 308 PHE A C 1
ATOM 2499 O O . PHE A 1 308 ? 5.898 30.922 15.578 1 96.81 308 PHE A O 1
ATOM 2506 N N . TYR A 1 309 ? 7.512 31.969 16.656 1 96.12 309 TYR A N 1
ATOM 2507 C CA . TYR A 1 309 ? 6.734 32.094 17.891 1 96.12 309 TYR A CA 1
ATOM 2508 C C . TYR A 1 309 ? 5.523 33 17.672 1 96.12 309 TYR A C 1
ATOM 2510 O O . TYR A 1 309 ? 4.449 32.75 18.219 1 96.12 309 TYR A O 1
ATOM 2518 N N . LYS A 1 310 ? 5.727 34.031 16.922 1 96.94 310 LYS A N 1
ATOM 2519 C CA . LYS A 1 310 ? 4.59 34.906 16.609 1 96.94 310 LYS A CA 1
ATOM 2520 C C . LYS A 1 310 ? 3.492 34.125 15.891 1 96.94 310 LYS A C 1
ATOM 2522 O O . LYS A 1 310 ? 2.324 34.188 16.281 1 96.94 310 LYS A O 1
ATOM 2527 N N . HIS A 1 311 ? 3.875 33.406 14.852 1 96.62 311 HIS A N 1
ATOM 2528 C CA . HIS A 1 311 ? 2.904 32.625 14.086 1 96.62 311 HIS A CA 1
ATOM 2529 C C . HIS A 1 311 ? 2.275 31.531 14.938 1 96.62 311 HIS A C 1
ATOM 2531 O O . HIS A 1 311 ? 1.079 31.266 14.812 1 96.62 311 HIS A O 1
ATOM 2537 N N . LYS A 1 312 ? 3.092 30.812 15.695 1 96.25 312 LYS A N 1
ATOM 2538 C CA . LYS A 1 312 ? 2.6 29.781 16.609 1 96.25 312 LYS A CA 1
ATOM 2539 C C . LYS A 1 312 ? 1.524 30.344 17.531 1 96.25 312 LYS A C 1
ATOM 2541 O O . LYS A 1 312 ? 0.448 29.75 17.672 1 96.25 312 LYS A O 1
ATOM 2546 N N . ASN A 1 313 ? 1.793 31.469 18.172 1 96.19 313 ASN A N 1
ATOM 2547 C CA . ASN A 1 313 ? 0.852 32.062 19.109 1 96.19 313 ASN A CA 1
ATOM 2548 C C . ASN A 1 313 ? -0.438 32.5 18.422 1 96.19 313 ASN A C 1
ATOM 2550 O O . ASN A 1 313 ? -1.53 32.312 18.953 1 96.19 313 ASN A O 1
ATOM 2554 N N . ASP A 1 314 ? -0.264 33.125 17.25 1 97.44 314 ASP A N 1
ATOM 2555 C CA . ASP A 1 314 ? -1.439 33.531 16.484 1 97.44 314 ASP A CA 1
ATOM 2556 C C . ASP A 1 314 ? -2.312 32.312 16.141 1 97.44 314 ASP A C 1
ATOM 2558 O O . ASP A 1 314 ? -3.535 32.375 16.297 1 97.44 314 ASP A O 1
ATOM 2562 N N . LEU A 1 315 ? -1.705 31.266 15.688 1 96.88 315 LEU A N 1
ATOM 2563 C CA . LEU A 1 315 ? -2.436 30.078 15.297 1 96.88 315 LEU A CA 1
ATOM 2564 C C . LEU A 1 315 ? -3.104 29.422 16.5 1 96.88 315 LEU A C 1
ATOM 2566 O O . LEU A 1 315 ? -4.246 28.969 16.422 1 96.88 315 LEU A O 1
ATOM 2570 N N . CYS A 1 316 ? -2.41 29.375 17.625 1 96.25 316 CYS A N 1
ATOM 2571 C CA . CYS A 1 316 ? -2.992 28.844 18.859 1 96.25 316 CYS A CA 1
ATOM 2572 C C . CYS A 1 316 ? -4.238 29.625 19.25 1 96.25 316 CYS A C 1
ATOM 2574 O O . CYS A 1 316 ? -5.254 29.047 19.625 1 96.25 316 CYS A O 1
ATOM 2576 N N . ALA A 1 317 ? -4.133 30.953 19.172 1 97.44 317 ALA A N 1
ATOM 2577 C CA . ALA A 1 317 ? -5.266 31.797 19.516 1 97.44 317 ALA A CA 1
ATOM 2578 C C . ALA A 1 317 ? -6.473 31.5 18.625 1 97.44 317 ALA A C 1
ATOM 2580 O O . ALA A 1 317 ? -7.605 31.438 19.109 1 97.44 317 ALA A O 1
ATOM 2581 N N . ILE A 1 318 ? -6.242 31.328 17.375 1 97.94 318 ILE A N 1
ATOM 2582 C CA . ILE A 1 318 ? -7.309 31.031 16.422 1 97.94 318 ILE A CA 1
ATOM 2583 C C . ILE A 1 318 ? -7.941 29.688 16.75 1 97.94 318 ILE A C 1
ATOM 2585 O O . ILE A 1 318 ? -9.172 29.562 16.797 1 97.94 318 ILE A O 1
ATOM 2589 N N . ILE A 1 319 ? -7.168 28.641 16.984 1 97.75 319 ILE A N 1
ATOM 2590 C CA . ILE A 1 319 ? -7.645 27.297 17.312 1 97.75 319 ILE A CA 1
ATOM 2591 C C . ILE A 1 319 ? -8.477 27.328 18.578 1 97.75 319 ILE A C 1
ATOM 2593 O O . ILE A 1 319 ? -9.57 26.766 18.641 1 97.75 319 ILE A O 1
ATOM 2597 N N . ASP A 1 320 ? -7.965 28.047 19.594 1 97.25 320 ASP A N 1
ATOM 2598 C CA . ASP A 1 320 ? -8.672 28.156 20.859 1 97.25 320 ASP A CA 1
ATOM 2599 C C . ASP A 1 320 ? -10.055 28.797 20.672 1 97.25 320 ASP A C 1
ATOM 2601 O O . ASP A 1 320 ? -11.039 28.312 21.234 1 97.25 320 ASP A O 1
ATOM 2605 N N . THR A 1 321 ? -10.055 29.844 19.938 1 98 321 THR A N 1
ATOM 2606 C CA . THR A 1 321 ? -11.305 30.547 19.688 1 98 321 THR A CA 1
ATOM 2607 C C . THR A 1 321 ? -12.297 29.656 18.953 1 98 321 THR A C 1
ATOM 2609 O O . THR A 1 321 ? -13.484 29.625 19.297 1 98 321 THR A O 1
ATOM 2612 N N . GLU A 1 322 ? -11.891 28.953 17.953 1 97.75 322 GLU A N 1
ATOM 2613 C CA . GLU A 1 322 ? -12.758 28.078 17.172 1 97.75 322 GLU A CA 1
ATOM 2614 C C . GLU A 1 322 ? -13.281 26.906 18 1 97.75 322 GLU A C 1
ATOM 2616 O O . GLU A 1 322 ? -14.453 26.547 17.891 1 97.75 322 GLU A O 1
ATOM 2621 N N . ILE A 1 323 ? -12.406 26.328 18.781 1 97.81 323 ILE A N 1
ATOM 2622 C CA . ILE A 1 323 ? -12.836 25.234 19.641 1 97.81 323 ILE A CA 1
ATOM 2623 C C . ILE A 1 323 ? -13.867 25.734 20.641 1 97.81 323 ILE A C 1
ATOM 2625 O O . ILE A 1 323 ? -14.875 25.078 20.891 1 97.81 323 ILE A O 1
ATOM 2629 N N . ALA A 1 324 ? -13.633 26.891 21.219 1 96.88 324 ALA A N 1
ATOM 2630 C CA . ALA A 1 324 ? -14.539 27.484 22.219 1 96.88 324 ALA A CA 1
ATOM 2631 C C . ALA A 1 324 ? -15.906 27.766 21.609 1 96.88 324 ALA A C 1
ATOM 2633 O O . ALA A 1 324 ? -16.922 27.781 22.312 1 96.88 324 ALA A O 1
ATOM 2634 N N . SER A 1 325 ? -16 27.953 20.312 1 96.69 325 SER A N 1
ATOM 2635 C CA . SER A 1 325 ? -17.234 28.297 19.641 1 96.69 325 SER A CA 1
ATOM 2636 C C . SER A 1 325 ? -18.109 27.078 19.406 1 96.69 325 SER A C 1
ATOM 2638 O O . SER A 1 325 ? -19.281 27.203 19.062 1 96.69 325 SER A O 1
ATOM 2640 N N . ILE A 1 326 ? -17.594 25.906 19.625 1 96.31 326 ILE A N 1
ATOM 2641 C CA . ILE A 1 326 ? -18.359 24.672 19.453 1 96.31 326 ILE A CA 1
ATOM 2642 C C . ILE A 1 326 ? -19.406 24.562 20.547 1 96.31 326 ILE A C 1
ATOM 2644 O O . ILE A 1 326 ? -19.094 24.609 21.734 1 96.31 326 ILE A O 1
ATOM 2648 N N . LYS A 1 327 ? -20.641 24.312 20.188 1 94.5 327 LYS A N 1
ATOM 2649 C CA . LYS A 1 327 ? -21.75 24.312 21.125 1 94.5 327 LYS A CA 1
ATOM 2650 C C . LYS A 1 327 ? -21.812 23 21.906 1 94.5 327 LYS A C 1
ATOM 2652 O O . LYS A 1 327 ? -22.062 23 23.109 1 94.5 327 LYS A O 1
ATOM 2657 N N . ASP A 1 328 ? -21.609 21.938 21.156 1 94.12 328 ASP A N 1
ATOM 2658 C CA . ASP A 1 328 ? -21.672 20.641 21.812 1 94.12 328 ASP A CA 1
ATOM 2659 C C . ASP A 1 328 ? -20.484 20.438 22.75 1 94.12 328 ASP A C 1
ATOM 2661 O O . ASP A 1 328 ? -19.328 20.422 22.312 1 94.12 328 ASP A O 1
ATOM 2665 N N . ALA A 1 329 ? -20.703 20.281 24.031 1 94.5 329 ALA A N 1
ATOM 2666 C CA . ALA A 1 329 ? -19.672 20.266 25.062 1 94.5 329 ALA A CA 1
ATOM 2667 C C . ALA A 1 329 ? -18.75 19.062 24.906 1 94.5 329 ALA A C 1
ATOM 2669 O O . ALA A 1 329 ? -17.531 19.172 25.094 1 94.5 329 ALA A O 1
ATOM 2670 N N . LYS A 1 330 ? -19.328 17.938 24.594 1 94.56 330 LYS A N 1
ATOM 2671 C CA . LYS A 1 330 ? -18.531 16.734 24.438 1 94.56 330 LYS A CA 1
ATOM 2672 C C . LYS A 1 330 ? -17.625 16.828 23.219 1 94.56 330 LYS A C 1
ATOM 2674 O O . LYS A 1 330 ? -16.453 16.453 23.281 1 94.56 330 LYS A O 1
ATOM 2679 N N . PHE A 1 331 ? -18.203 17.297 22.156 1 96 331 PHE A N 1
ATOM 2680 C CA . PHE A 1 331 ? -17.438 17.484 20.938 1 96 331 PHE A CA 1
ATOM 2681 C C . PHE A 1 331 ? -16.328 18.516 21.156 1 96 331 PHE A C 1
ATOM 2683 O O . PHE A 1 331 ? -15.195 18.312 20.688 1 96 331 PHE A O 1
ATOM 2690 N N . ARG A 1 332 ? -16.609 19.578 21.891 1 96.69 332 ARG A N 1
ATOM 2691 C CA . ARG A 1 332 ? -15.625 20.609 22.234 1 96.69 332 ARG A CA 1
ATOM 2692 C C . ARG A 1 332 ? -14.484 20.031 23.047 1 96.69 332 ARG A C 1
ATOM 2694 O O . ARG A 1 332 ? -13.312 20.312 22.781 1 96.69 332 ARG A O 1
ATOM 2701 N N . GLN A 1 333 ? -14.836 19.219 23.984 1 96 333 GLN A N 1
ATOM 2702 C CA . GLN A 1 333 ? -13.828 18.594 24.844 1 96 333 GLN A CA 1
ATOM 2703 C C . GLN A 1 333 ? -12.922 17.672 24.047 1 96 333 GLN A C 1
ATOM 2705 O O . GLN A 1 333 ? -11.703 17.656 24.25 1 96 333 GLN A O 1
ATOM 2710 N N . ALA A 1 334 ? -13.492 16.922 23.172 1 96.62 334 ALA A N 1
ATOM 2711 C CA . ALA A 1 334 ? -12.703 16 22.359 1 96.62 334 ALA A CA 1
ATOM 2712 C C . ALA A 1 334 ? -11.719 16.766 21.469 1 96.62 334 ALA A C 1
ATOM 2714 O O . ALA A 1 334 ? -10.547 16.391 21.375 1 96.62 334 ALA A O 1
ATOM 2715 N N . LEU A 1 335 ? -12.203 17.844 20.859 1 97.12 335 LEU A N 1
ATOM 2716 C CA . LEU A 1 335 ? -11.344 18.672 20.016 1 97.12 335 LEU A CA 1
ATOM 2717 C C . LEU A 1 335 ? -10.211 19.281 20.828 1 97.12 335 LEU A C 1
ATOM 2719 O O . LEU A 1 335 ? -9.062 19.312 20.391 1 97.12 335 LEU A O 1
ATOM 2723 N N . TYR A 1 336 ? -10.578 19.719 22 1 95.94 336 TYR A N 1
ATOM 2724 C CA . TYR A 1 336 ? -9.586 20.328 22.875 1 95.94 336 TYR A CA 1
ATOM 2725 C C . TYR A 1 336 ? -8.531 19.312 23.297 1 95.94 336 TYR A C 1
ATOM 2727 O O . TYR A 1 336 ? -7.336 19.625 23.297 1 95.94 336 TYR A O 1
ATOM 2735 N N . SER A 1 337 ? -8.945 18.188 23.641 1 94.25 337 SER A N 1
ATOM 2736 C CA . SER A 1 337 ? -8.023 17.125 24.047 1 94.25 337 SER A CA 1
ATOM 2737 C C . SER A 1 337 ? -7.078 16.766 22.922 1 94.25 337 SER A C 1
ATOM 2739 O O . SER A 1 337 ? -5.883 16.578 23.141 1 94.25 337 SER A O 1
ATOM 2741 N N . VAL A 1 338 ? -7.609 16.594 21.703 1 94.19 338 VAL A N 1
ATOM 2742 C CA . VAL A 1 338 ? -6.801 16.281 20.531 1 94.19 338 VAL A CA 1
ATOM 2743 C C . VAL A 1 338 ? -5.773 17.375 20.281 1 94.19 338 VAL A C 1
ATOM 2745 O O . VAL A 1 338 ? -4.602 17.094 20.031 1 94.19 338 VAL A O 1
ATOM 2748 N N . TYR A 1 339 ? -6.262 18.609 20.375 1 94.62 339 TYR A N 1
ATOM 2749 C CA . TYR A 1 339 ? -5.406 19.781 20.203 1 94.62 339 TYR A CA 1
ATOM 2750 C C . TYR A 1 339 ? -4.277 19.781 21.234 1 94.62 339 TYR A C 1
ATOM 2752 O O . TYR A 1 339 ? -3.1 19.828 20.859 1 94.62 339 TYR A O 1
ATOM 2760 N N . GLN A 1 340 ? -4.543 19.578 22.516 1 91.81 340 GLN A N 1
ATOM 2761 C CA . GLN A 1 340 ? -3.572 19.625 23.594 1 91.81 340 GLN A CA 1
ATOM 2762 C C . GLN A 1 340 ? -2.566 18.484 23.5 1 91.81 340 GLN A C 1
ATOM 2764 O O . GLN A 1 340 ? -1.368 18.688 23.703 1 91.81 340 GLN A O 1
ATOM 2769 N N . LYS A 1 341 ? -3.02 17.391 23.203 1 88.88 341 LYS A N 1
ATOM 2770 C CA . LYS A 1 341 ? -2.139 16.219 23.125 1 88.88 341 LYS A CA 1
ATOM 2771 C C . LYS A 1 341 ? -1.229 16.312 21.891 1 88.88 341 LYS A C 1
ATOM 2773 O O . LYS A 1 341 ? -0.093 15.828 21.922 1 88.88 341 LYS A O 1
ATOM 2778 N N . SER A 1 342 ? -1.726 16.844 20.812 1 87.38 342 SER A N 1
ATOM 2779 C CA . SER A 1 342 ? -0.929 16.984 19.594 1 87.38 342 SER A CA 1
ATOM 2780 C C . SER A 1 342 ? 0.226 17.953 19.797 1 87.38 342 SER A C 1
ATOM 2782 O O . SER A 1 342 ? 1.29 17.797 19.188 1 87.38 342 SER A O 1
ATOM 2784 N N . ILE A 1 343 ? 0.017 18.953 20.641 1 82.88 343 ILE A N 1
ATOM 2785 C CA . ILE A 1 343 ? 1.023 20 20.766 1 82.88 343 ILE A CA 1
ATOM 2786 C C . ILE A 1 343 ? 1.816 19.797 22.062 1 82.88 343 ILE A C 1
ATOM 2788 O O . ILE A 1 343 ? 2.928 20.328 22.203 1 82.88 343 ILE A O 1
ATOM 2792 N N . GLY A 1 344 ? 1.125 19.281 23.188 1 67.56 344 GLY A N 1
ATOM 2793 C CA . GLY A 1 344 ? 1.775 19.109 24.484 1 67.56 344 GLY A CA 1
ATOM 2794 C C . GLY A 1 344 ? 3.02 18.25 24.422 1 67.56 344 GLY A C 1
ATOM 2795 O O . GLY A 1 344 ? 4.016 18.531 25.078 1 67.56 344 GLY A O 1
ATOM 2796 N N . ALA A 1 345 ? 2.934 17.219 23.781 1 55.25 345 ALA A N 1
ATOM 2797 C CA . ALA A 1 345 ? 4.105 16.359 23.703 1 55.25 345 ALA A CA 1
ATOM 2798 C C . ALA A 1 345 ? 5.305 17.094 23.125 1 55.25 345 ALA A C 1
ATOM 2800 O O . ALA A 1 345 ? 6.449 16.828 23.484 1 55.25 345 ALA A O 1
ATOM 2801 N N . LYS A 1 346 ? 5.082 18.203 22.359 1 55.22 346 LYS A N 1
ATOM 2802 C CA . LYS A 1 346 ? 6.148 18.891 21.625 1 55.22 346 LYS A CA 1
ATOM 2803 C C . LYS A 1 346 ? 6.547 20.188 22.328 1 55.22 346 LYS A C 1
ATOM 2805 O O . LYS A 1 346 ? 7.703 20.609 22.25 1 55.22 346 LYS A O 1
ATOM 2810 N N . ILE A 1 347 ? 5.633 20.969 23.031 1 50.31 347 ILE A N 1
ATOM 2811 C CA . ILE A 1 347 ? 5.891 22.266 23.656 1 50.31 347 ILE A CA 1
ATOM 2812 C C . ILE A 1 347 ? 6.859 22.094 24.828 1 50.31 347 ILE A C 1
ATOM 2814 O O . ILE A 1 347 ? 7.77 22.906 25.016 1 50.31 347 ILE A O 1
ATOM 2818 N N . GLU A 1 348 ? 6.605 21.109 25.656 1 46.75 348 GLU A N 1
ATOM 2819 C CA . GLU A 1 348 ? 7.531 20.984 26.781 1 46.75 348 GLU A CA 1
ATOM 2820 C C . GLU A 1 348 ? 8.977 20.859 26.297 1 46.75 348 GLU A C 1
ATOM 2822 O O . GLU A 1 348 ? 9.898 21.344 26.953 1 46.75 348 GLU A O 1
ATOM 2827 N N . GLU A 1 349 ? 9.062 20.5 25.109 1 44.5 349 GLU A N 1
ATOM 2828 C CA . GLU A 1 349 ? 10.422 20.312 24.609 1 44.5 349 GLU A CA 1
ATOM 2829 C C . GLU A 1 349 ? 10.938 21.578 23.938 1 44.5 349 GLU A C 1
ATOM 2831 O O . GLU A 1 349 ? 12.141 21.828 23.906 1 44.5 349 GLU A O 1
ATOM 2836 N N . ALA A 1 350 ? 10.062 22.516 23.438 1 42.91 350 ALA A N 1
ATOM 2837 C CA . ALA A 1 350 ? 10.469 23.75 22.766 1 42.91 350 ALA A CA 1
ATOM 2838 C C . ALA A 1 350 ? 10.82 24.828 23.797 1 42.91 350 ALA A C 1
ATOM 2840 O O . ALA A 1 350 ? 11.438 25.844 23.438 1 42.91 350 ALA A O 1
ATOM 2841 N N . HIS A 1 351 ? 10.281 24.781 24.984 1 39.88 351 HIS A N 1
ATOM 2842 C CA . HIS A 1 351 ? 10.648 25.781 25.984 1 39.88 351 HIS A CA 1
ATOM 2843 C C . HIS A 1 351 ? 12.039 25.516 26.531 1 39.88 351 HIS A C 1
ATOM 2845 O O . HIS A 1 351 ? 12.484 26.188 27.469 1 39.88 351 HIS A O 1
ATOM 2851 N N . PHE A 1 352 ? 12.648 24.484 26.094 1 33.06 352 PHE A N 1
ATOM 2852 C CA . PHE A 1 352 ? 14.023 24.531 26.562 1 33.06 352 PHE A CA 1
ATOM 2853 C C . PHE A 1 352 ? 14.891 25.359 25.641 1 33.06 352 PHE A C 1
ATOM 2855 O O . PHE A 1 352 ? 14.734 25.312 24.422 1 33.06 352 PHE A O 1
ATOM 2862 N N . MET B 1 1 ? -40.031 -4.5 -25.031 1 25.16 1 MET B N 1
ATOM 2863 C CA . MET B 1 1 ? -38.875 -4.883 -25.812 1 25.16 1 MET B CA 1
ATOM 2864 C C . MET B 1 1 ? -37.594 -4.848 -24.953 1 25.16 1 MET B C 1
ATOM 2866 O O . MET B 1 1 ? -37.25 -3.811 -24.391 1 25.16 1 MET B O 1
ATOM 2870 N N . SER B 1 2 ? -37.188 -5.922 -24.312 1 29.58 2 SER B N 1
ATOM 2871 C CA . SER B 1 2 ? -36.344 -6.273 -23.172 1 29.58 2 SER B CA 1
ATOM 2872 C C . SER B 1 2 ? -34.875 -5.922 -23.453 1 29.58 2 SER B C 1
ATOM 2874 O O . SER B 1 2 ? -34.344 -6.262 -24.5 1 29.58 2 SER B O 1
ATOM 2876 N N . ASP B 1 3 ? -34.438 -4.812 -23.25 1 32.5 3 ASP B N 1
ATOM 2877 C CA . ASP B 1 3 ? -33.219 -4.168 -23.781 1 32.5 3 ASP B CA 1
ATOM 2878 C C . ASP B 1 3 ? -31.984 -5.008 -23.516 1 32.5 3 ASP B C 1
ATOM 2880 O O . ASP B 1 3 ? -31.328 -4.824 -22.5 1 32.5 3 ASP B O 1
ATOM 2884 N N . LYS B 1 4 ? -32.062 -6.25 -23.734 1 38.81 4 LYS B N 1
ATOM 2885 C CA . LYS B 1 4 ? -30.844 -7.07 -23.844 1 38.81 4 LYS B CA 1
ATOM 2886 C C . LYS B 1 4 ? -29.75 -6.348 -24.641 1 38.81 4 LYS B C 1
ATOM 2888 O O . LYS B 1 4 ? -29.953 -6.004 -25.797 1 38.81 4 LYS B O 1
ATOM 2893 N N . VAL B 1 5 ? -29 -5.496 -24.141 1 43.5 5 VAL B N 1
ATOM 2894 C CA . VAL B 1 5 ? -27.938 -4.824 -24.875 1 43.5 5 VAL B CA 1
ATOM 2895 C C . VAL B 1 5 ? -26.984 -5.863 -25.453 1 43.5 5 VAL B C 1
ATOM 2897 O O . VAL B 1 5 ? -26.25 -6.523 -24.719 1 43.5 5 VAL B O 1
ATOM 2900 N N . ILE B 1 6 ? -27.297 -6.621 -26.391 1 46.34 6 ILE B N 1
ATOM 2901 C CA . ILE B 1 6 ? -26.312 -7.352 -27.188 1 46.34 6 ILE B CA 1
ATOM 2902 C C . ILE B 1 6 ? -25.203 -6.402 -27.656 1 46.34 6 ILE B C 1
ATOM 2904 O O . ILE B 1 6 ? -25.453 -5.496 -28.453 1 46.34 6 ILE B O 1
ATOM 2908 N N . LEU B 1 7 ? -24.391 -6.055 -26.625 1 52.81 7 LEU B N 1
ATOM 2909 C CA . LEU B 1 7 ? -23.328 -5.172 -27.094 1 52.81 7 LEU B CA 1
ATOM 2910 C C . LEU B 1 7 ? -22.562 -5.812 -28.234 1 52.81 7 LEU B C 1
ATOM 2912 O O . LEU B 1 7 ? -21.953 -6.871 -28.062 1 52.81 7 LEU B O 1
ATOM 2916 N N . GLY B 1 8 ? -23.047 -5.668 -29.453 1 53.53 8 GLY B N 1
ATOM 2917 C CA . GLY B 1 8 ? -22.156 -6.008 -30.547 1 53.53 8 GLY B CA 1
ATOM 2918 C C . GLY B 1 8 ? -20.703 -5.617 -30.297 1 53.53 8 GLY B C 1
ATOM 2919 O O . GLY B 1 8 ? -20.438 -4.793 -29.422 1 53.53 8 GLY B O 1
ATOM 2920 N N . HIS B 1 9 ? -19.797 -6.336 -30.75 1 60.28 9 HIS B N 1
ATOM 2921 C CA . HIS B 1 9 ? -18.359 -6.172 -30.562 1 60.28 9 HIS B CA 1
ATOM 2922 C C . HIS B 1 9 ? -17.953 -4.703 -30.656 1 60.28 9 HIS B C 1
ATOM 2924 O O . HIS B 1 9 ? -17.188 -4.219 -29.812 1 60.28 9 HIS B O 1
ATOM 2930 N N . GLU B 1 10 ? -18.5 -4.023 -31.703 1 56.69 10 GLU B N 1
ATOM 2931 C CA . GLU B 1 10 ? -18.109 -2.629 -31.891 1 56.69 10 GLU B CA 1
ATOM 2932 C C . GLU B 1 10 ? -18.641 -1.752 -30.766 1 56.69 10 GLU B C 1
ATOM 2934 O O . GLU B 1 10 ? -17.906 -0.906 -30.234 1 56.69 10 GLU B O 1
ATOM 2939 N N . ARG B 1 11 ? -19.812 -2.018 -30.5 1 66.62 11 ARG B N 1
ATOM 2940 C CA . ARG B 1 11 ? -20.422 -1.242 -29.422 1 66.62 11 ARG B CA 1
ATOM 2941 C C . ARG B 1 11 ? -19.75 -1.529 -28.078 1 66.62 11 ARG B C 1
ATOM 2943 O O . ARG B 1 11 ? -19.547 -0.623 -27.266 1 66.62 11 ARG B O 1
ATOM 2950 N N . GLY B 1 12 ? -19.297 -2.807 -28.016 1 77.19 12 GLY B N 1
ATOM 2951 C CA . GLY B 1 12 ? -18.594 -3.195 -26.797 1 77.19 12 GLY B CA 1
ATOM 2952 C C . GLY B 1 12 ? -17.266 -2.48 -26.625 1 77.19 12 GLY B C 1
ATOM 2953 O O . GLY B 1 12 ? -16.938 -2.01 -25.531 1 77.19 12 GLY B O 1
ATOM 2954 N N . GLU B 1 13 ? -16.656 -2.27 -27.75 1 83.44 13 GLU B N 1
ATOM 2955 C CA . GLU B 1 13 ? -15.359 -1.604 -27.719 1 83.44 13 GLU B CA 1
ATOM 2956 C C . GLU B 1 13 ? -15.508 -0.115 -27.422 1 83.44 13 GLU B C 1
ATOM 2958 O O . GLU B 1 13 ? -14.68 0.473 -26.719 1 83.44 13 GLU B O 1
ATOM 2963 N N . GLU B 1 14 ? -16.516 0.436 -27.984 1 87.69 14 GLU B N 1
ATOM 2964 C CA . GLU B 1 14 ? -16.75 1.854 -27.734 1 87.69 14 GLU B CA 1
ATOM 2965 C C . GLU B 1 14 ? -17.094 2.113 -26.281 1 87.69 14 GLU B C 1
ATOM 2967 O O . GLU B 1 14 ? -16.641 3.092 -25.688 1 87.69 14 GLU B O 1
ATOM 2972 N N . ILE B 1 15 ? -17.922 1.261 -25.781 1 90.75 15 ILE B N 1
ATOM 2973 C CA . ILE B 1 15 ? -18.297 1.402 -24.375 1 90.75 15 ILE B CA 1
ATOM 2974 C C . ILE B 1 15 ? -17.078 1.207 -23.484 1 90.75 15 ILE B C 1
ATOM 2976 O O . ILE B 1 15 ? -16.891 1.934 -22.516 1 90.75 15 ILE B O 1
ATOM 2980 N N . LYS B 1 16 ? -16.297 0.286 -23.844 1 89.62 16 LYS B N 1
ATOM 2981 C CA . LYS B 1 16 ? -15.062 0.025 -23.109 1 89.62 16 LYS B CA 1
ATOM 2982 C C . LYS B 1 16 ? -14.164 1.256 -23.078 1 89.62 16 LYS B C 1
ATOM 2984 O O . LYS B 1 16 ? -13.711 1.684 -22.016 1 89.62 16 LYS B O 1
ATOM 2989 N N . LYS B 1 17 ? -13.969 1.84 -24.203 1 89.5 17 LYS B N 1
ATOM 2990 C CA . LYS B 1 17 ? -13.117 3.023 -24.312 1 89.5 17 LYS B CA 1
ATOM 2991 C C . LYS B 1 17 ? -13.68 4.176 -23.484 1 89.5 17 LYS B C 1
ATOM 2993 O O . LYS B 1 17 ? -12.93 4.891 -22.812 1 89.5 17 LYS B O 1
ATOM 2998 N N . ARG B 1 18 ? -14.906 4.32 -23.531 1 93.25 18 ARG B N 1
ATOM 2999 C CA . ARG B 1 18 ? -15.57 5.395 -22.797 1 93.25 18 ARG B CA 1
ATOM 3000 C C . ARG B 1 18 ? -15.43 5.191 -21.297 1 93.25 18 ARG B C 1
ATOM 3002 O O . ARG B 1 18 ? -15.109 6.129 -20.562 1 93.25 18 ARG B O 1
ATOM 3009 N N . VAL B 1 19 ? -15.68 3.967 -20.844 1 93.12 19 VAL B N 1
ATOM 3010 C CA . VAL B 1 19 ? -15.633 3.664 -19.406 1 93.12 19 VAL B CA 1
ATOM 3011 C C . VAL B 1 19 ? -14.195 3.775 -18.906 1 93.12 19 VAL B C 1
ATOM 3013 O O . VAL B 1 19 ? -13.953 4.309 -17.812 1 93.12 19 VAL B O 1
ATOM 3016 N N . TYR B 1 20 ? -13.242 3.324 -19.672 1 88.31 20 TYR B N 1
ATOM 3017 C CA . TYR B 1 20 ? -11.836 3.42 -19.281 1 88.31 20 TYR B CA 1
ATOM 3018 C C . TYR B 1 20 ? -11.398 4.875 -19.172 1 88.31 20 TYR B C 1
ATOM 3020 O O . TYR B 1 20 ? -10.695 5.254 -18.234 1 88.31 20 TYR B O 1
ATOM 3028 N N . LYS B 1 21 ? -11.812 5.672 -20.156 1 91 21 LYS B N 1
ATOM 3029 C CA . LYS B 1 21 ? -11.5 7.098 -20.125 1 91 21 LYS B CA 1
ATOM 3030 C C . LYS B 1 21 ? -12.133 7.773 -18.906 1 91 21 LYS B C 1
ATOM 3032 O O . LYS B 1 21 ? -11.516 8.625 -18.266 1 91 21 LYS B O 1
ATOM 3037 N N . LYS B 1 22 ? -13.32 7.426 -18.672 1 94.25 22 LYS B N 1
ATOM 3038 C CA . LYS B 1 22 ? -14.023 7.969 -17.516 1 94.25 22 LYS B CA 1
ATOM 3039 C C . LYS B 1 22 ? -13.297 7.613 -16.219 1 94.25 22 LYS B C 1
ATOM 3041 O O . LYS B 1 22 ? -13.102 8.469 -15.352 1 94.25 22 LYS B O 1
ATOM 3046 N N . ALA B 1 23 ? -12.945 6.332 -16.062 1 91.12 23 ALA B N 1
ATOM 3047 C CA . ALA B 1 23 ? -12.25 5.875 -14.867 1 91.12 23 ALA B CA 1
ATOM 3048 C C . ALA B 1 23 ? -10.93 6.621 -14.688 1 91.12 23 ALA B C 1
ATOM 3050 O O . ALA B 1 23 ? -10.625 7.09 -13.586 1 91.12 23 ALA B O 1
ATOM 3051 N N . SER B 1 24 ? -10.172 6.805 -15.734 1 89.5 24 SER B N 1
ATOM 3052 C CA . SER B 1 24 ? -8.906 7.523 -15.695 1 89.5 24 SER B CA 1
ATOM 3053 C C . SER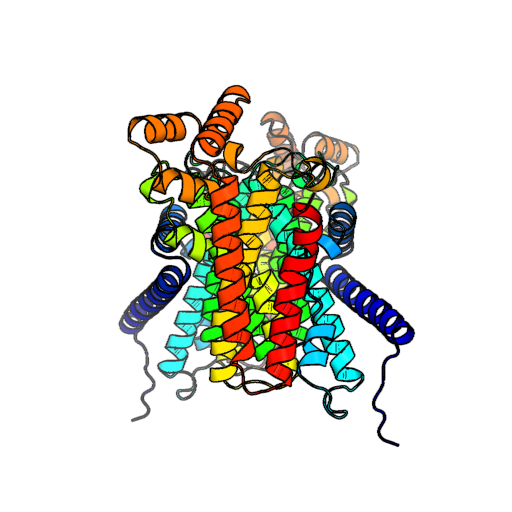 B 1 24 ? -9.109 8.984 -15.312 1 89.5 24 SER B C 1
ATOM 3055 O O . SER B 1 24 ? -8.344 9.539 -14.516 1 89.5 24 SER B O 1
ATOM 3057 N N . SER B 1 25 ? -10.094 9.57 -15.898 1 93.25 25 SER B N 1
ATOM 3058 C CA . SER B 1 25 ? -10.383 10.977 -15.633 1 93.25 25 SER B CA 1
ATOM 3059 C C . SER B 1 25 ? -10.82 11.188 -14.188 1 93.25 25 SER B C 1
ATOM 3061 O O . SER B 1 25 ? -10.461 12.195 -13.57 1 93.25 25 SER B O 1
ATOM 3063 N N . GLU B 1 26 ? -11.602 10.305 -13.742 1 94 26 GLU B N 1
ATOM 3064 C CA . GLU B 1 26 ? -12.055 10.406 -12.359 1 94 26 GLU B CA 1
ATOM 3065 C C . GLU B 1 26 ? -10.891 10.281 -11.383 1 94 26 GLU B C 1
ATOM 3067 O O . GLU B 1 26 ? -10.82 11.016 -10.391 1 94 26 GLU B O 1
ATOM 3072 N N . LEU B 1 27 ? -10.016 9.367 -11.633 1 92.31 27 LEU B N 1
ATOM 3073 C CA . LEU B 1 27 ? -8.852 9.203 -10.773 1 92.31 27 LEU B CA 1
ATOM 3074 C C . LEU B 1 27 ? -7.98 10.461 -10.805 1 92.31 27 LEU B C 1
ATOM 3076 O O . LEU B 1 27 ? -7.551 10.945 -9.75 1 92.31 27 LEU B O 1
ATOM 3080 N N . LEU B 1 28 ? -7.762 10.992 -11.953 1 93 28 LEU B N 1
ATOM 3081 C CA . LEU B 1 28 ? -6.941 12.188 -12.094 1 93 28 LEU B CA 1
ATOM 3082 C C . LEU B 1 28 ? -7.59 13.375 -11.391 1 93 28 LEU B C 1
ATOM 3084 O O . LEU B 1 28 ? -6.895 14.219 -10.812 1 93 28 LEU B O 1
ATOM 3088 N N . ALA B 1 29 ? -8.859 13.453 -11.523 1 94.94 29 ALA B N 1
ATOM 3089 C CA . ALA B 1 29 ? -9.586 14.531 -10.859 1 94.94 29 ALA B CA 1
ATOM 3090 C C . ALA B 1 29 ? -9.422 14.461 -9.344 1 94.94 29 ALA B C 1
ATOM 3092 O O . ALA B 1 29 ? -9.266 15.492 -8.68 1 94.94 29 ALA B O 1
ATOM 3093 N N . ILE B 1 30 ? -9.453 13.273 -8.828 1 93.56 30 ILE B N 1
ATOM 3094 C CA . ILE B 1 30 ? -9.281 13.07 -7.395 1 93.56 30 ILE B CA 1
ATOM 3095 C C . ILE B 1 30 ? -7.863 13.469 -6.98 1 93.56 30 ILE B C 1
ATOM 3097 O O . ILE B 1 30 ? -7.676 14.156 -5.977 1 93.56 30 ILE B O 1
ATOM 3101 N N . LEU B 1 31 ? -6.895 13.047 -7.746 1 94.44 31 LEU B N 1
ATOM 3102 C CA . LEU B 1 31 ? -5.5 13.367 -7.461 1 94.44 31 LEU B CA 1
ATOM 3103 C C . LEU B 1 31 ? -5.266 14.875 -7.527 1 94.44 31 LEU B C 1
ATOM 3105 O O . LEU B 1 31 ? -4.539 15.43 -6.699 1 94.44 31 LEU B O 1
ATOM 3109 N N . GLU B 1 32 ? -5.922 15.461 -8.461 1 94.69 32 GLU B N 1
ATOM 3110 C CA . GLU B 1 32 ? -5.789 16.906 -8.609 1 94.69 32 GLU B CA 1
ATOM 3111 C C . GLU B 1 32 ? -6.469 17.641 -7.461 1 94.69 32 GLU B C 1
ATOM 3113 O O . GLU B 1 32 ? -5.934 18.625 -6.938 1 94.69 32 GLU B O 1
ATOM 3118 N N . GLN B 1 33 ? -7.59 17.203 -7.156 1 92.5 33 GLN B N 1
ATOM 3119 C CA . GLN B 1 33 ? -8.367 17.844 -6.102 1 92.5 33 GLN B CA 1
ATOM 3120 C C . GLN B 1 33 ? -7.625 17.797 -4.77 1 92.5 33 GLN B C 1
ATOM 3122 O O . GLN B 1 33 ? -7.52 18.812 -4.082 1 92.5 33 GLN B O 1
ATOM 3127 N N . PHE B 1 34 ? -7.031 16.719 -4.465 1 88.88 34 PHE B N 1
ATOM 3128 C CA . PHE B 1 34 ? -6.449 16.562 -3.139 1 88.88 34 PHE B CA 1
ATOM 3129 C C . PHE B 1 34 ? -4.949 16.828 -3.172 1 88.88 34 PHE B C 1
ATOM 3131 O O . PHE B 1 34 ? -4.414 17.484 -2.271 1 88.88 34 PHE B O 1
ATOM 3138 N N . GLY B 1 35 ? -4.258 16.406 -4.188 1 90.44 35 GLY B N 1
ATOM 3139 C CA . GLY B 1 35 ? -2.809 16.516 -4.242 1 90.44 35 GLY B CA 1
ATOM 3140 C C . GLY B 1 35 ? -2.33 17.703 -5.062 1 90.44 35 GLY B C 1
ATOM 3141 O O . GLY B 1 35 ? -1.145 18.047 -5.043 1 90.44 35 GLY B O 1
ATOM 3142 N N . GLY B 1 36 ? -3.248 18.344 -5.797 1 92.06 36 GLY B N 1
ATOM 3143 C CA . GLY B 1 36 ? -2.869 19.438 -6.684 1 92.06 36 GLY B CA 1
ATOM 3144 C C . GLY B 1 36 ? -2.227 18.953 -7.973 1 92.06 36 GLY B C 1
ATOM 3145 O O . GLY B 1 36 ? -2.133 17.75 -8.219 1 92.06 36 GLY B O 1
ATOM 3146 N N . SER B 1 37 ? -1.746 19.922 -8.734 1 92.69 37 SER B N 1
ATOM 3147 C CA . SER B 1 37 ? -1.212 19.641 -10.062 1 92.69 37 SER B CA 1
ATOM 3148 C C . SER B 1 37 ? 0.111 18.875 -9.977 1 92.69 37 SER B C 1
ATOM 3150 O O . SER B 1 37 ? 0.422 18.062 -10.844 1 92.69 37 SER B O 1
ATOM 3152 N N . ILE B 1 38 ? 0.852 19.109 -8.961 1 92.38 38 ILE B N 1
ATOM 3153 C CA . ILE B 1 38 ? 2.148 18.453 -8.812 1 92.38 38 ILE B CA 1
ATOM 3154 C C . ILE B 1 38 ? 1.953 16.953 -8.688 1 92.38 38 ILE B C 1
ATOM 3156 O O . ILE B 1 38 ? 2.6 16.172 -9.398 1 92.38 38 ILE B O 1
ATOM 3160 N N . VAL B 1 39 ? 1.009 16.531 -7.922 1 94.56 39 VAL B N 1
ATOM 3161 C CA . VAL B 1 39 ? 0.766 15.117 -7.668 1 94.56 39 VAL B CA 1
ATOM 3162 C C . VAL B 1 39 ? 0.105 14.484 -8.891 1 94.56 39 VAL B C 1
ATOM 3164 O O . VAL B 1 39 ? 0.492 13.391 -9.312 1 94.56 39 VAL B O 1
ATOM 3167 N N . SER B 1 40 ? -0.931 15.195 -9.477 1 95.25 40 SER B N 1
ATOM 3168 C CA . SER B 1 40 ? -1.647 14.633 -10.609 1 95.25 40 SER B CA 1
ATOM 3169 C C . SER B 1 40 ? -0.729 14.469 -11.82 1 95.25 40 SER B C 1
ATOM 3171 O O . SER B 1 40 ? -0.805 13.477 -12.539 1 95.25 40 SER B O 1
ATOM 3173 N N . LYS B 1 41 ? 0.171 15.398 -12.016 1 93.81 41 LYS B N 1
ATOM 3174 C CA . LYS B 1 41 ? 1.104 15.32 -13.133 1 93.81 41 LYS B CA 1
ATOM 3175 C C . LYS B 1 41 ? 2.123 14.203 -12.922 1 93.81 41 LYS B C 1
ATOM 3177 O O . LYS B 1 41 ? 2.518 13.523 -13.867 1 93.81 41 LYS B O 1
ATOM 3182 N N . ARG B 1 42 ? 2.568 14.086 -11.688 1 93.25 42 ARG B N 1
ATOM 3183 C CA . ARG B 1 42 ? 3.484 13 -11.383 1 93.25 42 ARG B CA 1
ATOM 3184 C C . ARG B 1 42 ? 2.842 11.648 -11.672 1 93.25 42 ARG B C 1
ATOM 3186 O O . ARG B 1 42 ? 3.459 10.773 -12.289 1 93.25 42 ARG B O 1
ATOM 3193 N N . PHE B 1 43 ? 1.63 11.508 -11.281 1 91.56 43 PHE B N 1
ATOM 3194 C CA . PHE B 1 43 ? 0.882 10.281 -11.539 1 91.56 43 PHE B CA 1
ATOM 3195 C C . PHE B 1 43 ? 0.781 10.016 -13.039 1 91.56 43 PHE B C 1
ATOM 3197 O O . PHE B 1 43 ? 1.026 8.898 -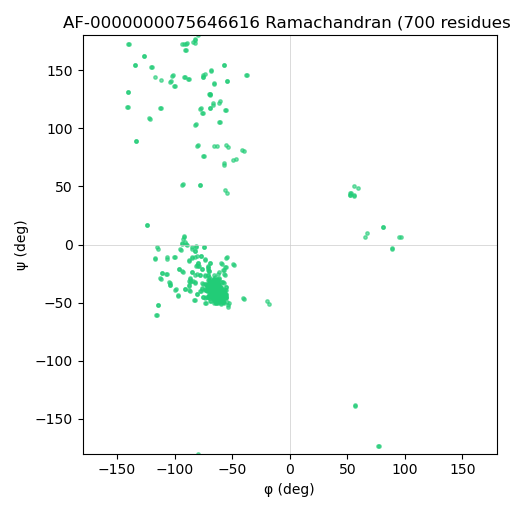13.492 1 91.56 43 PHE B O 1
ATOM 3204 N N . GLU B 1 44 ? 0.448 11 -13.742 1 90.25 44 GLU B N 1
ATOM 3205 C CA . GLU B 1 44 ? 0.316 10.867 -15.195 1 90.25 44 GLU B CA 1
ATOM 3206 C C . GLU B 1 44 ? 1.636 10.445 -15.828 1 90.25 44 GLU B C 1
ATOM 3208 O O . GLU B 1 44 ? 1.653 9.602 -16.734 1 90.25 44 GLU B O 1
ATOM 3213 N N . ASN B 1 45 ? 2.701 11.016 -15.383 1 90.88 45 ASN B N 1
ATOM 3214 C CA . ASN B 1 45 ? 4.02 10.703 -15.914 1 90.88 45 ASN B CA 1
ATOM 3215 C C . ASN B 1 45 ? 4.402 9.25 -15.641 1 90.88 45 ASN B C 1
ATOM 3217 O O . ASN B 1 45 ? 4.988 8.586 -16.5 1 90.88 45 ASN B O 1
ATOM 3221 N N . VAL B 1 46 ? 4.074 8.781 -14.477 1 90.25 46 VAL B N 1
ATOM 3222 C CA . VAL B 1 46 ? 4.402 7.406 -14.109 1 90.25 46 VAL B CA 1
ATOM 3223 C C . VAL B 1 46 ? 3.613 6.441 -14.992 1 90.25 46 VAL B C 1
ATOM 3225 O O . VAL B 1 46 ? 4.176 5.48 -15.523 1 90.25 46 VAL B O 1
ATOM 3228 N N . VAL B 1 47 ? 2.328 6.723 -15.148 1 83.94 47 VAL B N 1
ATOM 3229 C CA . VAL B 1 47 ? 1.451 5.836 -15.906 1 83.94 47 VAL B CA 1
ATOM 3230 C C . VAL B 1 47 ? 1.86 5.828 -17.375 1 83.94 47 VAL B C 1
ATOM 3232 O O . VAL B 1 47 ? 1.87 4.773 -18.016 1 83.94 47 VAL B O 1
ATOM 3235 N N . LEU B 1 48 ? 2.219 6.953 -17.844 1 84.19 48 LEU B N 1
ATOM 3236 C CA . LEU B 1 48 ? 2.631 7.055 -19.234 1 84.19 48 LEU B CA 1
ATOM 3237 C C . LEU B 1 48 ? 3.943 6.316 -19.469 1 84.19 48 LEU B C 1
ATOM 3239 O O . LEU B 1 48 ? 4.105 5.633 -20.484 1 84.19 48 LEU B O 1
ATOM 3243 N N . TYR B 1 49 ? 4.824 6.453 -18.562 1 86.81 49 TYR B N 1
ATOM 3244 C CA . TYR B 1 49 ? 6.141 5.848 -18.734 1 86.81 49 TYR B CA 1
ATOM 3245 C C . TYR B 1 49 ? 6.07 4.336 -18.562 1 86.81 49 TYR B C 1
ATOM 3247 O O . TYR B 1 49 ? 6.738 3.592 -19.281 1 86.81 49 TYR B O 1
ATOM 3255 N N . CYS B 1 50 ? 5.258 3.916 -17.594 1 81.5 50 CYS B N 1
ATOM 3256 C CA . CYS B 1 50 ? 5.238 2.502 -17.234 1 81.5 50 CYS B CA 1
ATOM 3257 C C . CYS B 1 50 ? 4.168 1.757 -18.031 1 81.5 50 CYS B C 1
ATOM 3259 O O . CYS B 1 50 ? 3.906 0.581 -17.766 1 81.5 50 CYS B O 1
ATOM 3261 N N . ASP B 1 51 ? 3.617 2.475 -18.922 1 74 51 ASP B N 1
ATOM 3262 C CA . ASP B 1 51 ? 2.557 1.856 -19.703 1 74 51 ASP B CA 1
ATOM 3263 C C . ASP B 1 51 ? 3.082 0.649 -20.484 1 74 51 ASP B C 1
ATOM 3265 O O . ASP B 1 51 ? 4.055 0.76 -21.234 1 74 51 ASP B O 1
ATOM 3269 N N . ILE B 1 52 ? 2.764 -0.51 -20.047 1 65.06 52 ILE B N 1
ATOM 3270 C CA . ILE B 1 52 ? 3.135 -1.775 -20.672 1 65.06 52 ILE B CA 1
ATOM 3271 C C . ILE B 1 52 ? 1.944 -2.334 -21.453 1 65.06 52 ILE B C 1
ATOM 3273 O O . ILE B 1 52 ? 0.79 -2.074 -21.109 1 65.06 52 ILE B O 1
ATOM 3277 N N . PRO B 1 53 ? 2.377 -2.971 -22.531 1 59.91 53 PRO B N 1
ATOM 3278 C CA . PRO B 1 53 ? 1.276 -3.611 -23.25 1 59.91 53 PRO B CA 1
ATOM 3279 C C . PRO B 1 53 ? 0.468 -4.566 -22.375 1 59.91 53 PRO B C 1
ATOM 3281 O O . PRO B 1 53 ? 1.031 -5.48 -21.766 1 59.91 53 PRO B O 1
ATOM 3284 N N . ARG B 1 54 ? -0.779 -4.242 -22.172 1 56.56 54 ARG B N 1
ATOM 3285 C CA . ARG B 1 54 ? -1.74 -4.805 -21.219 1 56.56 54 ARG B CA 1
ATOM 3286 C C . ARG B 1 54 ? -2.057 -6.258 -21.562 1 56.56 54 ARG B C 1
ATOM 3288 O O . ARG B 1 54 ? -2.268 -7.082 -20.672 1 56.56 54 ARG B O 1
ATOM 3295 N N . ASP B 1 55 ? -2.074 -6.559 -22.797 1 55.88 55 ASP B N 1
ATOM 3296 C CA . ASP B 1 55 ? -2.596 -7.859 -23.203 1 55.88 55 ASP B CA 1
ATOM 3297 C C . ASP B 1 55 ? -1.649 -8.984 -22.797 1 55.88 55 ASP B C 1
ATOM 3299 O O . ASP B 1 55 ? -2.078 -10.125 -22.609 1 55.88 55 ASP B O 1
ATOM 3303 N N . ILE B 1 56 ? -0.55 -8.719 -22.609 1 56.09 56 ILE B N 1
ATOM 3304 C CA . ILE B 1 56 ? 0.41 -9.773 -22.281 1 56.09 56 ILE B CA 1
ATOM 3305 C C . ILE B 1 56 ? 0.356 -10.078 -20.797 1 56.09 56 ILE B C 1
ATOM 3307 O O . ILE B 1 56 ? 0.366 -11.25 -20.391 1 56.09 56 ILE B O 1
ATOM 3311 N N . MET B 1 57 ? 0.077 -9.148 -20.031 1 60.38 57 MET B N 1
ATOM 3312 C CA . MET B 1 57 ? 0.218 -9.352 -18.594 1 60.38 57 MET B CA 1
ATOM 3313 C C . MET B 1 57 ? -1.113 -9.75 -17.969 1 60.38 57 MET B C 1
ATOM 3315 O O . MET B 1 57 ? -1.144 -10.461 -16.969 1 60.38 57 MET B O 1
ATOM 3319 N N . PHE B 1 58 ? -2.115 -9.391 -18.734 1 64 58 PHE B N 1
ATOM 3320 C CA . PHE B 1 58 ? -3.426 -9.641 -18.141 1 64 58 PHE B CA 1
ATOM 3321 C C . PHE B 1 58 ? -4.359 -10.305 -19.141 1 64 58 PHE B C 1
ATOM 3323 O O . PHE B 1 58 ? -5.207 -9.641 -19.75 1 64 58 PHE B O 1
ATOM 3330 N N . PRO B 1 59 ? -4.238 -11.516 -19.078 1 67.69 59 PRO B N 1
ATOM 3331 C CA . PRO B 1 59 ? -4.965 -12.227 -20.141 1 67.69 59 PRO B CA 1
ATOM 3332 C C . PRO B 1 59 ? -6.477 -12.234 -19.906 1 67.69 59 PRO B C 1
ATOM 3334 O O . PRO B 1 59 ? -7.238 -12.484 -20.844 1 67.69 59 PRO B O 1
ATOM 3337 N N . LEU B 1 60 ? -6.832 -11.852 -18.734 1 82.44 60 LEU B N 1
ATOM 3338 C CA . LEU B 1 60 ? -8.242 -12.07 -18.422 1 82.44 60 LEU B CA 1
ATOM 3339 C C . LEU B 1 60 ? -9.023 -10.758 -18.5 1 82.44 60 LEU B C 1
ATOM 3341 O O . LEU B 1 60 ? -8.516 -9.711 -18.109 1 82.44 60 LEU B O 1
ATOM 3345 N N . ASP B 1 61 ? -10.133 -10.891 -19.016 1 84.75 61 ASP B N 1
ATOM 3346 C CA . ASP B 1 61 ? -11.109 -9.805 -19.109 1 84.75 61 ASP B CA 1
ATOM 3347 C C . ASP B 1 61 ? -12.32 -10.078 -18.219 1 84.75 61 ASP B C 1
ATOM 3349 O O . ASP B 1 61 ? -13.109 -10.984 -18.5 1 84.75 61 ASP B O 1
ATOM 3353 N N . ILE B 1 62 ? -12.547 -9.258 -17.266 1 90.19 62 ILE B N 1
ATOM 3354 C CA . ILE B 1 62 ? -13.594 -9.469 -16.281 1 90.19 62 ILE B CA 1
ATOM 3355 C C . ILE B 1 62 ? -14.961 -9.461 -16.953 1 90.19 62 ILE B C 1
ATOM 3357 O O . ILE B 1 62 ? -15.852 -10.227 -16.562 1 90.19 62 ILE B O 1
ATOM 3361 N N . VAL B 1 63 ? -15.102 -8.617 -17.969 1 89.94 63 VAL B N 1
ATOM 3362 C CA . VAL B 1 63 ? -16.391 -8.508 -18.656 1 89.94 63 VAL B CA 1
ATOM 3363 C C . VAL B 1 63 ? -16.703 -9.812 -19.375 1 89.94 63 VAL B C 1
ATOM 3365 O O . VAL B 1 63 ? -17.844 -10.273 -19.359 1 89.94 63 VAL B O 1
ATOM 3368 N N . GLU B 1 64 ? -15.719 -10.383 -19.969 1 90 64 GLU B N 1
ATOM 3369 C CA . GLU B 1 64 ? -15.922 -11.648 -20.672 1 90 64 GLU B CA 1
ATOM 3370 C C . GLU B 1 64 ? -16.281 -12.766 -19.703 1 90 64 GLU B C 1
ATOM 3372 O O . GLU B 1 64 ? -17.141 -13.594 -20 1 90 64 GLU B O 1
ATOM 3377 N N . ILE B 1 65 ? -15.625 -12.828 -18.594 1 93.75 65 ILE B N 1
ATOM 3378 C CA . ILE B 1 65 ? -15.938 -13.828 -17.578 1 93.75 65 ILE B CA 1
ATOM 3379 C C . ILE B 1 65 ? -17.359 -13.609 -17.047 1 93.75 65 ILE B C 1
ATOM 3381 O O . ILE B 1 65 ? -18.109 -14.562 -16.859 1 93.75 65 ILE B O 1
ATOM 3385 N N . PHE B 1 66 ? -17.672 -12.336 -16.844 1 93.75 66 PHE B N 1
ATOM 3386 C CA . PHE B 1 66 ? -19 -11.961 -16.375 1 93.75 66 PHE B CA 1
ATOM 3387 C C . PHE B 1 66 ? -20.078 -12.445 -17.344 1 93.75 66 PHE B C 1
ATOM 3389 O O . PHE B 1 66 ? -21.094 -13 -16.922 1 93.75 66 PHE B O 1
ATOM 3396 N N . LYS B 1 67 ? -19.812 -12.336 -18.594 1 91 67 LYS B N 1
ATOM 3397 C CA . LYS B 1 67 ? -20.75 -12.773 -19.625 1 91 67 LYS B CA 1
ATOM 3398 C C . LYS B 1 67 ? -20.906 -14.289 -19.609 1 91 67 LYS B C 1
ATOM 3400 O O . LYS B 1 67 ? -22 -14.805 -19.891 1 91 67 LYS B O 1
ATOM 3405 N N . ASP B 1 68 ? -19.859 -14.969 -19.344 1 93.56 68 ASP B N 1
ATOM 3406 C CA . ASP B 1 68 ? -19.906 -16.422 -19.266 1 93.56 68 ASP B CA 1
ATOM 3407 C C . ASP B 1 68 ? -20.781 -16.875 -18.078 1 93.56 68 ASP B C 1
ATOM 3409 O O . ASP B 1 68 ? -21.438 -17.906 -18.141 1 93.56 68 ASP B O 1
ATOM 3413 N N . LEU B 1 69 ? -20.812 -16.078 -17.031 1 94.25 69 LEU B N 1
ATOM 3414 C CA . LEU B 1 69 ? -21.469 -16.453 -15.781 1 94.25 69 LEU B CA 1
ATOM 3415 C C . LEU B 1 69 ? -22.953 -16.094 -15.82 1 94.25 69 LEU B C 1
ATOM 3417 O O . LEU B 1 69 ? -23.766 -16.672 -15.086 1 94.25 69 LEU B O 1
ATOM 3421 N N . SER B 1 70 ? -23.219 -15.086 -16.562 1 86.62 70 SER B N 1
ATOM 3422 C CA . SER B 1 70 ? -24.625 -14.672 -16.609 1 86.62 70 SER B CA 1
ATOM 3423 C C . SER B 1 70 ? -25.031 -14.266 -18.031 1 86.62 70 SER B C 1
ATOM 3425 O O . SER B 1 70 ? -24.25 -13.602 -18.734 1 86.62 70 SER B O 1
ATOM 3427 N N . ASP B 1 71 ? -26.172 -14.82 -18.453 1 76.81 71 ASP B N 1
ATOM 3428 C CA . ASP B 1 71 ? -26.688 -14.414 -19.766 1 76.81 71 ASP B CA 1
ATOM 3429 C C . ASP B 1 71 ? -28.109 -13.883 -19.656 1 76.81 71 ASP B C 1
ATOM 3431 O O . ASP B 1 71 ? -28.781 -13.664 -20.656 1 76.81 71 ASP B O 1
ATOM 3435 N N . ASP B 1 72 ? -28.391 -13.594 -18.438 1 82.94 72 ASP B N 1
ATOM 3436 C CA . ASP B 1 72 ? -29.75 -13.078 -18.281 1 82.94 72 ASP B CA 1
ATOM 3437 C C . ASP B 1 72 ? -29.781 -11.562 -18.484 1 82.94 72 ASP B C 1
ATOM 3439 O O . ASP B 1 72 ? -28.844 -10.859 -18.078 1 82.94 72 ASP B O 1
ATOM 3443 N N . GLU B 1 73 ? -30.812 -11.148 -19.094 1 78.88 73 GLU B N 1
ATOM 3444 C CA . GLU B 1 73 ? -30.953 -9.75 -19.469 1 78.88 73 GLU B CA 1
ATOM 3445 C C . GLU B 1 73 ? -30.953 -8.836 -18.25 1 78.88 73 GLU B C 1
ATOM 3447 O O . GLU B 1 73 ? -30.484 -7.699 -18.312 1 78.88 73 GLU B O 1
ATOM 3452 N N . GLU B 1 74 ? -31.5 -9.32 -17.219 1 83.12 74 GLU B N 1
ATOM 3453 C CA . GLU B 1 74 ? -31.594 -8.508 -16.016 1 83.12 74 GLU B CA 1
ATOM 3454 C C . GLU B 1 74 ? -30.203 -8.234 -15.438 1 83.12 74 GLU B C 1
ATOM 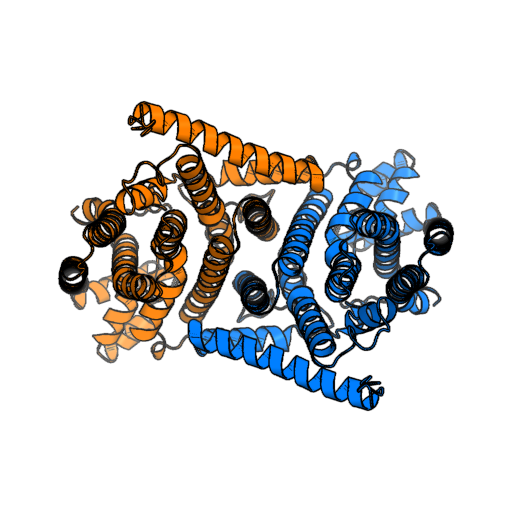3456 O O . GLU B 1 74 ? -29.938 -7.133 -14.945 1 83.12 74 GLU B O 1
ATOM 3461 N N . THR B 1 75 ? -29.391 -9.141 -15.547 1 86.06 75 THR B N 1
ATOM 3462 C CA . THR B 1 75 ? -28.047 -9.023 -14.992 1 86.06 75 THR B CA 1
ATOM 3463 C C . THR B 1 75 ? -27.109 -8.359 -16 1 86.06 75 THR B C 1
ATOM 3465 O O . THR B 1 75 ? -26.25 -7.566 -15.625 1 86.06 75 THR B O 1
ATOM 3468 N N . MET B 1 76 ? -27.344 -8.672 -17.234 1 85.25 76 MET B N 1
ATOM 3469 C CA . MET B 1 76 ? -26.469 -8.164 -18.281 1 85.25 76 MET B CA 1
ATOM 3470 C C . MET B 1 76 ? -27 -6.863 -18.859 1 85.25 76 MET B C 1
ATOM 3472 O O . MET B 1 76 ? -27.156 -6.738 -20.078 1 85.25 76 MET B O 1
ATOM 3476 N N . ASN B 1 77 ? -27.281 -5.938 -17.984 1 87.38 77 ASN B N 1
ATOM 3477 C CA . ASN B 1 77 ? -27.703 -4.609 -18.422 1 87.38 77 ASN B CA 1
ATOM 3478 C C . ASN B 1 77 ? -26.531 -3.65 -18.531 1 87.38 77 ASN B C 1
ATOM 3480 O O . ASN B 1 77 ? -25.406 -3.996 -18.156 1 87.38 77 ASN B O 1
ATOM 3484 N N . LEU B 1 78 ? -26.781 -2.51 -19.047 1 87.69 78 LEU B N 1
ATOM 3485 C CA . LEU B 1 78 ? -25.719 -1.561 -19.359 1 87.69 78 LEU B CA 1
ATOM 3486 C C . LEU B 1 78 ? -24.984 -1.134 -18.078 1 87.69 78 LEU B C 1
ATOM 3488 O O . LEU B 1 78 ? -23.766 -0.995 -18.062 1 87.69 78 LEU B O 1
ATOM 3492 N N . ASP B 1 79 ? -25.719 -0.976 -17.031 1 89.25 79 ASP B N 1
ATOM 3493 C CA . ASP B 1 79 ? -25.141 -0.545 -15.766 1 89.25 79 ASP B CA 1
ATOM 3494 C C . ASP B 1 79 ? -24.141 -1.575 -15.242 1 89.25 79 ASP B C 1
ATOM 3496 O O . ASP B 1 79 ? -23.016 -1.223 -14.852 1 89.25 79 ASP B O 1
ATOM 3500 N N . ASN B 1 80 ? -24.531 -2.799 -15.359 1 89.94 80 ASN B N 1
ATOM 3501 C CA . ASN B 1 80 ? -23.672 -3.865 -14.859 1 89.94 80 ASN B CA 1
ATOM 3502 C C . ASN B 1 80 ? -22.469 -4.078 -15.766 1 89.94 80 ASN B C 1
ATOM 3504 O O . ASN B 1 80 ? -21.375 -4.406 -15.281 1 89.94 80 ASN B O 1
ATOM 3508 N N . ILE B 1 81 ? -22.672 -3.898 -16.969 1 90.62 81 ILE B N 1
ATOM 3509 C CA . ILE B 1 81 ? -21.578 -4.023 -17.906 1 90.62 81 ILE B CA 1
ATOM 3510 C C . ILE B 1 81 ? -20.562 -2.898 -17.688 1 90.62 81 ILE B C 1
ATOM 3512 O O . ILE B 1 81 ? -19.359 -3.133 -17.672 1 90.62 81 ILE B O 1
ATOM 3516 N N . GLU B 1 82 ? -21.062 -1.743 -17.469 1 92.19 82 GLU B N 1
ATOM 3517 C CA . GLU B 1 82 ? -20.172 -0.619 -17.203 1 92.19 82 GLU B CA 1
ATOM 3518 C C . GLU B 1 82 ? -19.422 -0.812 -15.891 1 92.19 82 GLU B C 1
ATOM 3520 O O . GLU B 1 82 ? -18.25 -0.46 -15.781 1 92.19 82 GLU B O 1
ATOM 3525 N N . LYS B 1 83 ? -20.109 -1.334 -14.961 1 92.19 83 LYS B N 1
ATOM 3526 C CA . LYS B 1 83 ? -19.453 -1.649 -13.695 1 92.19 83 LYS B CA 1
ATOM 3527 C C . LYS B 1 83 ? -18.328 -2.672 -13.891 1 92.19 83 LYS B C 1
ATOM 3529 O O . LYS B 1 83 ? -17.266 -2.547 -13.297 1 92.19 83 LYS B O 1
ATOM 3534 N N . ALA B 1 84 ? -18.625 -3.67 -14.711 1 92.06 84 ALA B N 1
ATOM 3535 C CA . ALA B 1 84 ? -17.641 -4.699 -15 1 92.06 84 ALA B CA 1
ATOM 3536 C C . ALA B 1 84 ? -16.422 -4.109 -15.711 1 92.06 84 ALA B C 1
ATOM 3538 O O . ALA B 1 84 ? -15.281 -4.457 -15.398 1 92.06 84 ALA B O 1
ATOM 3539 N N . LEU B 1 85 ? -16.719 -3.23 -16.609 1 91.12 85 LEU B N 1
ATOM 3540 C CA . LEU B 1 85 ? -15.648 -2.572 -17.344 1 91.12 85 LEU B CA 1
ATOM 3541 C C . LEU B 1 85 ? -14.828 -1.679 -16.422 1 91.12 85 LEU B C 1
ATOM 3543 O O . LEU B 1 85 ? -13.602 -1.622 -16.547 1 91.12 85 LEU B O 1
ATOM 3547 N N . TYR B 1 86 ? -15.484 -0.987 -15.555 1 91.19 86 TYR B N 1
ATOM 3548 C CA . TYR B 1 86 ? -14.805 -0.143 -14.586 1 91.19 86 TYR B CA 1
ATOM 3549 C C . TYR B 1 86 ? -13.898 -0.976 -13.68 1 91.19 86 TYR B C 1
ATOM 3551 O O . TYR B 1 86 ? -12.758 -0.599 -13.414 1 91.19 86 TYR B O 1
ATOM 3559 N N . LEU B 1 87 ? -14.406 -2.09 -13.266 1 89.75 87 LEU B N 1
ATOM 3560 C CA . LEU B 1 87 ? -13.633 -3.012 -12.438 1 89.75 87 LEU B CA 1
ATOM 3561 C C . LEU B 1 87 ? -12.438 -3.559 -13.211 1 89.75 87 LEU B C 1
ATOM 3563 O O . LEU B 1 87 ? -11.367 -3.75 -12.641 1 89.75 87 LEU B O 1
ATOM 3567 N N . ASP B 1 88 ? -12.68 -3.848 -14.398 1 87.62 88 ASP B N 1
ATOM 3568 C CA . ASP B 1 88 ? -11.602 -4.328 -15.266 1 87.62 88 ASP B CA 1
ATOM 3569 C C . ASP B 1 88 ? -10.484 -3.289 -15.383 1 87.62 88 ASP B C 1
ATOM 3571 O O . ASP B 1 88 ? -9.305 -3.631 -15.312 1 87.62 88 ASP B O 1
ATOM 3575 N N . TRP B 1 89 ? -10.875 -2.072 -15.547 1 86 89 TRP B N 1
ATOM 3576 C CA . TRP B 1 89 ? -9.906 -0.986 -15.617 1 86 89 TRP B CA 1
ATOM 3577 C C . TRP B 1 89 ? -9.117 -0.882 -14.312 1 86 89 TRP B C 1
ATOM 3579 O O . TRP B 1 89 ? -7.891 -0.768 -14.328 1 86 89 TRP B O 1
ATOM 3589 N N . CYS B 1 90 ? -9.82 -0.956 -13.172 1 84.88 90 CYS B N 1
ATOM 3590 C CA . CYS B 1 90 ? -9.172 -0.875 -11.867 1 84.88 90 CYS B CA 1
ATOM 3591 C C . CYS B 1 90 ? -8.18 -2.016 -11.672 1 84.88 90 CYS B C 1
ATOM 3593 O O . CYS B 1 90 ? -7.066 -1.801 -11.195 1 84.88 90 CYS B O 1
ATOM 3595 N N . SER B 1 91 ? -8.672 -3.152 -12.078 1 78.06 91 SER B N 1
ATOM 3596 C CA . SER B 1 91 ? -7.84 -4.34 -11.906 1 78.06 91 SER B CA 1
ATOM 3597 C C . SER B 1 91 ? -6.586 -4.273 -12.773 1 78.06 91 SER B C 1
ATOM 3599 O O . SER B 1 91 ? -5.508 -4.691 -12.344 1 78.06 91 SER B O 1
ATOM 3601 N N . LYS B 1 92 ? -6.828 -3.699 -13.938 1 73.88 92 LYS B N 1
ATOM 3602 C CA . LYS B 1 92 ? -5.695 -3.619 -14.852 1 73.88 92 LYS B CA 1
ATOM 3603 C C . LYS B 1 92 ? -4.809 -2.422 -14.531 1 73.88 92 LYS B C 1
ATOM 3605 O O . LYS B 1 92 ? -3.604 -2.449 -14.789 1 73.88 92 LYS B O 1
ATOM 3610 N N . THR B 1 93 ? -5.543 -1.342 -14.031 1 62.34 93 THR B N 1
ATOM 3611 C CA . THR B 1 93 ? -4.762 -0.185 -13.609 1 62.34 93 THR B CA 1
ATOM 3612 C C . THR B 1 93 ? -4.023 -0.477 -12.305 1 62.34 93 THR B C 1
ATOM 3614 O O . THR B 1 93 ? -2.871 -0.073 -12.133 1 62.34 93 THR B O 1
ATOM 3617 N N . VAL B 1 94 ? -4.938 -1.022 -11.289 1 52.81 94 VAL B N 1
ATOM 3618 C CA . VAL B 1 94 ? -4.262 -1.468 -10.07 1 52.81 94 VAL B CA 1
ATOM 3619 C C . VAL B 1 94 ? -3.15 -2.453 -10.43 1 52.81 94 VAL B C 1
ATOM 3621 O O . VAL B 1 94 ? -2.061 -2.402 -9.852 1 52.81 94 VAL B O 1
ATOM 3624 N N . TRP B 1 95 ? -3.896 -3.463 -11.297 1 47.94 95 TRP B N 1
ATOM 3625 C CA . TRP B 1 95 ? -2.953 -4.445 -11.812 1 47.94 95 TRP B CA 1
ATOM 3626 C C . TRP B 1 95 ? -2.012 -3.811 -12.836 1 47.94 95 TRP B C 1
ATOM 3628 O O . TRP B 1 95 ? -0.89 -4.281 -13.031 1 47.94 95 TRP B O 1
ATOM 3638 N N . PHE B 1 96 ? -2.582 -2.771 -13.609 1 42.25 96 PHE B N 1
ATOM 3639 C CA . PHE B 1 96 ? -1.538 -1.798 -13.906 1 42.25 96 PHE B CA 1
ATOM 3640 C C . PHE B 1 96 ? -0.764 -1.436 -12.641 1 42.25 96 PHE B C 1
ATOM 3642 O O . PHE B 1 96 ? 0.171 -0.634 -12.695 1 42.25 96 PHE B O 1
ATOM 3649 N N . LEU B 1 97 ? -1.433 -1.77 -11.414 1 45.91 97 LEU B N 1
ATOM 3650 C CA . LEU B 1 97 ? -1.007 -2.367 -10.148 1 45.91 97 LEU B CA 1
ATOM 3651 C C . LEU B 1 97 ? 0.325 -3.09 -10.312 1 45.91 97 LEU B C 1
ATOM 3653 O O . LEU B 1 97 ? 1.186 -3.025 -9.438 1 45.91 97 LEU B O 1
ATOM 3657 N N . CYS B 1 98 ? 0.004 -3.92 -11.492 1 48.03 98 CYS B N 1
ATOM 3658 C CA . CYS B 1 98 ? 1.253 -4.508 -11.961 1 48.03 98 CYS B CA 1
ATOM 3659 C C . CYS B 1 98 ? 2.299 -3.432 -12.219 1 48.03 98 CYS B C 1
ATOM 3661 O O . CYS B 1 98 ? 3.498 -3.717 -12.242 1 48.03 98 CYS B O 1
ATOM 3663 N N . TYR B 1 99 ? 1.66 -2.289 -12.164 1 59.12 99 TYR B N 1
ATOM 3664 C CA . TYR B 1 99 ? 2.629 -1.204 -12.258 1 59.12 99 TYR B CA 1
ATOM 3665 C C . TYR B 1 99 ? 3.27 -0.924 -10.906 1 59.12 99 TYR B C 1
ATOM 3667 O O . TYR B 1 99 ? 4.496 -0.955 -10.773 1 59.12 99 TYR B O 1
ATOM 3675 N N . ALA B 1 100 ? 2.156 -0.853 -9.984 1 78 100 ALA B N 1
ATOM 3676 C CA . ALA B 1 100 ? 2.76 -0.515 -8.695 1 78 100 ALA B CA 1
ATOM 3677 C C . ALA B 1 100 ? 3.684 -1.63 -8.211 1 78 100 ALA B C 1
ATOM 3679 O O . ALA B 1 100 ? 4.848 -1.385 -7.895 1 78 100 ALA B O 1
ATOM 3680 N N . HIS B 1 101 ? 3.107 -2.783 -8.445 1 84.94 101 HIS B N 1
ATOM 3681 C CA . HIS B 1 101 ? 3.906 -3.881 -7.914 1 84.94 101 HIS B CA 1
ATOM 3682 C C . HIS B 1 101 ? 5.086 -4.195 -8.828 1 84.94 101 HIS B C 1
ATOM 3684 O O . HIS B 1 101 ? 6.121 -4.684 -8.359 1 84.94 101 HIS B O 1
ATOM 3690 N N . VAL B 1 102 ? 4.91 -3.859 -10.133 1 83.62 102 VAL B N 1
ATOM 3691 C CA . VAL B 1 102 ? 6.051 -3.996 -11.031 1 83.62 102 VAL B CA 1
ATOM 3692 C C . VAL B 1 102 ? 7.141 -3 -10.641 1 83.62 102 VAL B C 1
ATOM 3694 O O . VAL B 1 102 ? 8.328 -3.324 -10.68 1 83.62 102 VAL B O 1
ATOM 3697 N N . ILE B 1 103 ? 6.691 -1.812 -10.297 1 90.62 103 ILE B N 1
ATOM 3698 C CA . ILE B 1 103 ? 7.633 -0.787 -9.859 1 90.62 103 ILE B CA 1
ATOM 3699 C C . ILE B 1 103 ? 8.367 -1.26 -8.609 1 90.62 103 ILE B C 1
ATOM 3701 O O . ILE B 1 103 ? 9.594 -1.146 -8.516 1 90.62 103 ILE B O 1
ATOM 3705 N N . PHE B 1 104 ? 7.633 -1.858 -7.68 1 92.62 104 PHE B N 1
ATOM 3706 C CA . PHE B 1 104 ? 8.242 -2.354 -6.453 1 92.62 104 PHE B CA 1
ATOM 3707 C C . PHE B 1 104 ? 9.219 -3.488 -6.75 1 92.62 104 PHE B C 1
ATOM 3709 O O . PHE B 1 104 ? 10.328 -3.512 -6.227 1 92.62 104 PHE B O 1
ATOM 3716 N N . ASP B 1 105 ? 8.781 -4.359 -7.629 1 88 105 ASP B N 1
ATOM 3717 C CA . ASP B 1 105 ? 9.617 -5.488 -8.016 1 88 105 ASP B CA 1
ATOM 3718 C C . ASP B 1 105 ? 10.914 -5.012 -8.672 1 88 105 ASP B C 1
ATOM 3720 O O . ASP B 1 105 ? 11.992 -5.535 -8.383 1 88 105 ASP B O 1
ATOM 3724 N N . ASP B 1 106 ? 10.742 -4.105 -9.562 1 89.12 106 ASP B N 1
ATOM 3725 C CA . ASP B 1 106 ? 11.906 -3.576 -10.273 1 89.12 106 ASP B CA 1
ATOM 3726 C C . ASP B 1 106 ? 12.898 -2.939 -9.305 1 89.12 106 ASP B C 1
ATOM 3728 O O . ASP B 1 106 ? 14.109 -3.059 -9.477 1 89.12 106 ASP B O 1
ATOM 3732 N N . ILE B 1 107 ? 12.406 -2.307 -8.305 1 93.75 107 ILE B N 1
ATOM 3733 C CA . ILE B 1 107 ? 13.25 -1.654 -7.309 1 93.75 107 ILE B CA 1
ATOM 3734 C C . ILE B 1 107 ? 13.984 -2.709 -6.48 1 93.75 107 ILE B C 1
ATOM 3736 O O . ILE B 1 107 ? 15.203 -2.654 -6.34 1 93.75 107 ILE B O 1
ATOM 3740 N N . VAL B 1 108 ? 13.281 -3.68 -6 1 92.5 108 VAL B N 1
ATOM 3741 C CA . VAL B 1 108 ? 13.828 -4.668 -5.074 1 92.5 108 VAL B CA 1
ATOM 3742 C C . VAL B 1 108 ? 14.82 -5.566 -5.809 1 92.5 108 VAL B C 1
ATOM 3744 O O . VAL B 1 108 ? 15.875 -5.91 -5.27 1 92.5 108 VAL B O 1
ATOM 3747 N N . ASP B 1 109 ? 14.477 -5.852 -7.062 1 86.31 109 ASP B N 1
ATOM 3748 C CA . ASP B 1 109 ? 15.336 -6.723 -7.859 1 86.31 109 ASP B CA 1
ATOM 3749 C C . ASP B 1 109 ? 16.469 -5.926 -8.516 1 86.31 109 ASP B C 1
ATOM 3751 O O . ASP B 1 109 ? 17.328 -6.504 -9.18 1 86.31 109 ASP B O 1
ATOM 3755 N N . ASN B 1 110 ? 16.422 -4.652 -8.312 1 89.12 110 ASN B N 1
ATOM 3756 C CA . ASN B 1 110 ? 17.391 -3.764 -8.945 1 89.12 110 ASN B CA 1
ATOM 3757 C C . ASN B 1 110 ? 17.438 -3.971 -10.461 1 89.12 110 ASN B C 1
ATOM 3759 O O . ASN B 1 110 ? 18.516 -4.105 -11.039 1 89.12 110 ASN B O 1
ATOM 3763 N N . SER B 1 111 ? 16.234 -4.074 -11.016 1 86.56 111 SER B N 1
ATOM 3764 C CA . SER B 1 111 ? 16.125 -4.309 -12.445 1 86.56 111 SER B CA 1
ATOM 3765 C C . SER B 1 111 ? 16.594 -3.096 -13.25 1 86.56 111 SER B C 1
ATOM 3767 O O . SER B 1 111 ? 16.375 -1.954 -12.836 1 86.56 111 SER B O 1
ATOM 3769 N N . LYS B 1 112 ? 17.125 -3.363 -14.445 1 89.31 112 LYS B N 1
ATOM 3770 C CA . LYS B 1 112 ? 17.672 -2.285 -15.258 1 89.31 112 LYS B CA 1
ATOM 3771 C C . LYS B 1 112 ? 16.656 -1.812 -16.297 1 89.31 112 LYS B C 1
ATOM 3773 O O . LYS B 1 112 ? 16.484 -0.608 -16.484 1 89.31 112 LYS B O 1
ATOM 3778 N N . THR B 1 113 ? 15.984 -2.779 -16.953 1 85.62 113 THR B N 1
ATOM 3779 C CA . THR B 1 113 ? 15.062 -2.422 -18.031 1 85.62 113 THR B CA 1
ATOM 3780 C C . THR B 1 113 ? 13.742 -3.184 -17.891 1 85.62 113 THR B C 1
ATOM 3782 O O . THR B 1 113 ? 13.703 -4.246 -17.266 1 85.62 113 THR B O 1
ATOM 3785 N N . ARG B 1 114 ? 12.75 -2.613 -18.422 1 81.31 114 ARG B N 1
ATOM 3786 C CA . ARG B 1 114 ? 11.422 -3.199 -18.547 1 81.31 114 ARG B CA 1
ATOM 3787 C C . ARG B 1 114 ? 10.789 -2.836 -19.891 1 81.31 114 ARG B C 1
ATOM 3789 O O . ARG B 1 114 ? 10.625 -1.654 -20.203 1 81.31 114 ARG B O 1
ATOM 3796 N N . TYR B 1 115 ? 10.547 -3.873 -20.609 1 78.5 115 TYR B N 1
ATOM 3797 C CA . TYR B 1 115 ? 9.961 -3.734 -21.938 1 78.5 115 TYR B CA 1
ATOM 3798 C C . TYR B 1 115 ? 10.758 -2.752 -22.797 1 78.5 115 TYR B C 1
ATOM 3800 O O . TYR B 1 115 ? 10.195 -1.832 -23.391 1 78.5 115 TYR B O 1
ATOM 3808 N N . GLY B 1 116 ? 11.984 -2.857 -22.719 1 77.75 116 GLY B N 1
ATOM 3809 C CA . GLY B 1 116 ? 12.875 -2.146 -23.609 1 77.75 116 GLY B CA 1
ATOM 3810 C C . GLY B 1 116 ? 13.258 -0.77 -23.109 1 77.75 116 GLY B C 1
ATOM 3811 O O . GLY B 1 116 ? 14.07 -0.078 -23.719 1 77.75 116 GLY B O 1
ATOM 3812 N N . LYS B 1 117 ? 12.703 -0.361 -22 1 84.12 117 LYS B N 1
ATOM 3813 C CA . LYS B 1 117 ? 13.039 0.942 -21.422 1 84.12 117 LYS B CA 1
ATOM 3814 C C . LYS B 1 117 ? 13.625 0.796 -20.031 1 84.12 117 LYS B C 1
ATOM 3816 O O . LYS B 1 117 ? 13.367 -0.196 -19.344 1 84.12 117 LYS B O 1
ATOM 3821 N N . PRO B 1 118 ? 14.453 1.784 -19.672 1 91.12 118 PRO B N 1
ATOM 3822 C CA . PRO B 1 118 ? 14.898 1.739 -18.281 1 91.12 118 PRO B CA 1
ATOM 3823 C C . PRO B 1 118 ? 13.734 1.681 -17.297 1 91.12 118 PRO B C 1
ATOM 3825 O O . PRO B 1 118 ? 12.703 2.32 -17.5 1 91.12 118 PRO B O 1
ATOM 3828 N N . CYS B 1 119 ? 13.914 0.894 -16.281 1 90.94 119 CYS B N 1
ATOM 3829 C CA . CYS B 1 119 ? 12.891 0.859 -15.242 1 90.94 119 CYS B CA 1
ATOM 3830 C C . CYS B 1 119 ? 12.664 2.248 -14.656 1 90.94 119 CYS B C 1
ATOM 3832 O O . CYS B 1 119 ? 13.57 3.084 -14.656 1 90.94 119 CYS B O 1
ATOM 3834 N N . TRP B 1 120 ? 11.523 2.475 -14.141 1 93 120 TRP B N 1
ATOM 3835 C CA . TRP B 1 120 ? 11.102 3.787 -13.664 1 93 120 TRP B CA 1
ATOM 3836 C C . TRP B 1 120 ? 12.086 4.324 -12.625 1 93 120 TRP B C 1
ATOM 3838 O O . TRP B 1 120 ? 12.484 5.492 -12.688 1 93 120 TRP B O 1
ATOM 3848 N N . HIS B 1 121 ? 12.625 3.486 -11.719 1 95.12 121 HIS B N 1
ATOM 3849 C CA . HIS B 1 121 ? 13.492 3.922 -10.633 1 95.12 121 HIS B CA 1
ATOM 3850 C C . HIS B 1 121 ? 14.898 4.219 -11.133 1 95.12 121 HIS B C 1
ATOM 3852 O O . HIS B 1 121 ? 15.719 4.777 -10.398 1 95.12 121 HIS B O 1
ATOM 3858 N N . ARG B 1 122 ? 15.141 3.844 -12.398 1 95.06 122 ARG B N 1
ATOM 3859 C CA . ARG B 1 122 ? 16.453 4.066 -12.977 1 95.06 122 ARG B CA 1
ATOM 3860 C C . ARG B 1 122 ? 16.547 5.453 -13.609 1 95.06 122 ARG B C 1
ATOM 3862 O O . ARG B 1 122 ? 17.641 5.922 -13.922 1 95.06 122 ARG B O 1
ATOM 3869 N N . ARG B 1 123 ? 15.453 6.055 -13.773 1 94 123 ARG B N 1
ATOM 3870 C CA . ARG B 1 123 ? 15.492 7.418 -14.297 1 94 123 ARG B CA 1
ATOM 3871 C C . ARG B 1 123 ? 16.156 8.367 -13.305 1 94 123 ARG B C 1
ATOM 3873 O O . ARG B 1 123 ? 15.867 8.336 -12.109 1 94 123 ARG B O 1
ATOM 3880 N N . SER B 1 124 ? 16.953 9.219 -13.812 1 91.56 124 SER B N 1
ATOM 3881 C CA . SER B 1 124 ? 17.781 10.086 -12.977 1 91.56 124 SER B CA 1
ATOM 3882 C C . SER B 1 124 ? 16.906 11.055 -12.172 1 91.56 124 SER B C 1
ATOM 3884 O O . SER B 1 124 ? 17.281 11.445 -11.062 1 91.56 124 SER B O 1
ATOM 3886 N N . ASP B 1 125 ? 15.75 11.414 -12.711 1 90.19 125 ASP B N 1
ATOM 3887 C CA . ASP B 1 125 ? 14.883 12.367 -12.031 1 90.19 125 ASP B CA 1
ATOM 3888 C C . ASP B 1 125 ? 13.922 11.664 -11.086 1 90.19 125 ASP B C 1
ATOM 3890 O O . ASP B 1 125 ? 13.102 12.305 -10.422 1 90.19 125 ASP B O 1
ATOM 3894 N N . VAL B 1 126 ? 13.938 10.328 -10.977 1 94.31 126 VAL B N 1
ATOM 3895 C CA . VAL B 1 126 ? 12.977 9.57 -10.172 1 94.31 126 VAL B CA 1
ATOM 3896 C C . VAL B 1 126 ? 13.703 8.875 -9.023 1 94.31 126 VAL B C 1
ATOM 3898 O O . VAL B 1 126 ? 13.539 9.242 -7.859 1 94.31 126 VAL B O 1
ATOM 3901 N N . GLY B 1 127 ? 14.664 7.977 -9.344 1 94.69 127 GLY B N 1
ATOM 3902 C CA . GLY B 1 127 ? 15.359 7.219 -8.312 1 94.69 127 GLY B CA 1
ATOM 3903 C C . GLY B 1 127 ? 14.422 6.422 -7.426 1 94.69 127 GLY B C 1
ATOM 3904 O O . GLY B 1 127 ? 13.453 5.832 -7.906 1 94.69 127 GLY B O 1
ATOM 3905 N N . LEU B 1 128 ? 14.703 6.414 -6.121 1 95.56 128 LEU B N 1
ATOM 3906 C CA . LEU B 1 128 ? 13.93 5.578 -5.211 1 95.56 128 LEU B CA 1
ATOM 3907 C C . LEU B 1 128 ? 12.609 6.254 -4.836 1 95.56 128 LEU B C 1
ATOM 3909 O O . LEU B 1 128 ? 11.773 5.652 -4.164 1 95.56 128 LEU B O 1
ATOM 3913 N N . SER B 1 129 ? 12.367 7.484 -5.34 1 95.25 129 SER B N 1
ATOM 3914 C CA . SER B 1 129 ? 11.055 8.094 -5.211 1 95.25 129 SER B CA 1
ATOM 3915 C C . SER B 1 129 ? 9.977 7.238 -5.863 1 95.25 129 SER B C 1
ATOM 3917 O O . SER B 1 129 ? 8.781 7.418 -5.602 1 95.25 129 SER B O 1
ATOM 3919 N N . ALA B 1 130 ? 10.492 6.332 -6.699 1 95.69 130 ALA B N 1
ATOM 3920 C CA . ALA B 1 130 ? 9.594 5.402 -7.379 1 95.69 130 ALA B CA 1
ATOM 3921 C C . ALA B 1 130 ? 8.75 4.617 -6.375 1 95.69 130 ALA B C 1
ATOM 3923 O O . ALA B 1 130 ? 7.641 4.184 -6.688 1 95.69 130 ALA B O 1
ATOM 3924 N N . VAL B 1 131 ? 9.273 4.461 -5.156 1 95.38 131 VAL B N 1
ATOM 3925 C CA . VAL B 1 131 ? 8.523 3.783 -4.102 1 95.38 131 VAL B CA 1
ATOM 3926 C C . VAL B 1 131 ? 7.23 4.539 -3.816 1 95.38 131 VAL B C 1
ATOM 3928 O O . VAL B 1 131 ? 6.152 3.941 -3.773 1 95.38 131 VAL B O 1
ATOM 3931 N N . PHE B 1 132 ? 7.289 5.852 -3.717 1 94.38 132 PHE B N 1
ATOM 3932 C CA . PHE B 1 132 ? 6.113 6.672 -3.449 1 94.38 132 PHE B CA 1
ATOM 3933 C C . PHE B 1 132 ? 5.164 6.664 -4.641 1 94.38 132 PHE B C 1
ATOM 3935 O O . PHE B 1 132 ? 3.945 6.727 -4.473 1 94.38 132 PHE B O 1
ATOM 3942 N N . ASP B 1 133 ? 5.762 6.602 -5.801 1 94.38 133 ASP B N 1
ATOM 3943 C CA . ASP B 1 133 ? 4.926 6.539 -6.996 1 94.38 133 ASP B CA 1
ATOM 3944 C C . ASP B 1 133 ? 4.059 5.281 -6.992 1 94.38 133 ASP B C 1
ATOM 3946 O O . ASP B 1 133 ? 2.865 5.344 -7.293 1 94.38 133 ASP B O 1
ATOM 3950 N N . GLY B 1 134 ? 4.715 4.141 -6.695 1 92.88 134 GLY B N 1
ATOM 3951 C CA . GLY B 1 134 ? 3.953 2.906 -6.59 1 92.88 134 GLY B CA 1
ATOM 3952 C C . GLY B 1 134 ? 2.865 2.967 -5.535 1 92.88 134 GLY B C 1
ATOM 3953 O O . GLY B 1 134 ? 1.74 2.518 -5.77 1 92.88 134 GLY B O 1
ATOM 3954 N N . LEU B 1 135 ? 3.182 3.525 -4.367 1 92.56 135 LEU B N 1
ATOM 3955 C CA . LEU B 1 135 ? 2.225 3.637 -3.273 1 92.56 135 LEU B CA 1
ATOM 3956 C C . LEU B 1 135 ? 1.064 4.547 -3.656 1 92.56 135 LEU B C 1
ATOM 3958 O O . LEU B 1 135 ? -0.087 4.273 -3.311 1 92.56 135 LEU B O 1
ATOM 3962 N N . LEU B 1 136 ? 1.371 5.645 -4.355 1 93.25 136 LEU B N 1
ATOM 3963 C CA . LEU B 1 136 ? 0.334 6.574 -4.797 1 93.25 136 LEU B CA 1
ATOM 3964 C C . LEU B 1 136 ? -0.664 5.875 -5.715 1 93.25 136 LEU B C 1
ATOM 3966 O O . LEU B 1 136 ? -1.876 6.035 -5.559 1 93.25 136 LEU B O 1
ATOM 3970 N N . ILE B 1 137 ? -0.154 5.121 -6.629 1 90.5 137 ILE B N 1
ATOM 3971 C CA . ILE B 1 137 ? -1.015 4.391 -7.551 1 90.5 137 ILE B CA 1
ATOM 3972 C C . ILE B 1 137 ? -1.883 3.402 -6.777 1 90.5 137 ILE B C 1
ATOM 3974 O O . ILE B 1 137 ? -3.104 3.367 -6.953 1 90.5 137 ILE B O 1
ATOM 3978 N N . ASP B 1 138 ? -1.269 2.672 -5.93 1 89.06 138 ASP B N 1
ATOM 3979 C CA . ASP B 1 138 ? -1.951 1.646 -5.148 1 89.06 138 ASP B CA 1
ATOM 3980 C C . ASP B 1 138 ? -3.082 2.248 -4.32 1 89.06 138 ASP B C 1
ATOM 3982 O O . ASP B 1 138 ? -4.227 1.796 -4.398 1 89.06 138 ASP B O 1
ATOM 3986 N N . LYS B 1 139 ? -2.779 3.299 -3.607 1 90.44 139 LYS B N 1
ATOM 3987 C CA . LYS B 1 139 ? -3.748 3.855 -2.67 1 90.44 139 LYS B CA 1
ATOM 3988 C C . LYS B 1 139 ? -4.832 4.645 -3.4 1 90.44 139 LYS B C 1
ATOM 3990 O O . LYS B 1 139 ? -5.984 4.672 -2.969 1 90.44 139 LYS B O 1
ATOM 3995 N N . SER B 1 140 ? -4.492 5.379 -4.453 1 91.44 140 SER B N 1
ATOM 3996 C CA . SER B 1 140 ? -5.488 6.156 -5.188 1 91.44 140 SER B CA 1
ATOM 3997 C C . SER B 1 140 ? -6.531 5.25 -5.832 1 91.44 140 SER B C 1
ATOM 3999 O O . SER B 1 140 ? -7.723 5.566 -5.828 1 91.44 140 SER B O 1
ATOM 4001 N N . ILE B 1 141 ? -6.109 4.16 -6.305 1 88.81 141 ILE B N 1
ATOM 4002 C CA . ILE B 1 141 ? -7.039 3.225 -6.926 1 88.81 141 ILE B CA 1
ATOM 4003 C C . ILE B 1 141 ? -7.941 2.607 -5.855 1 88.81 141 ILE B C 1
ATOM 4005 O O . ILE B 1 141 ? -9.141 2.441 -6.07 1 88.81 141 ILE B O 1
ATOM 4009 N N . HIS B 1 142 ? -7.352 2.23 -4.758 1 88.31 142 HIS B N 1
ATOM 4010 C CA . HIS B 1 142 ? -8.156 1.696 -3.664 1 88.31 142 HIS B CA 1
ATOM 4011 C C . HIS B 1 142 ? -9.211 2.699 -3.215 1 88.31 142 HIS B C 1
ATOM 4013 O O . HIS B 1 142 ? -10.359 2.326 -2.971 1 88.31 142 HIS B O 1
ATOM 4019 N N . TYR B 1 143 ? -8.758 3.893 -3.107 1 90.25 143 TYR B N 1
ATOM 4020 C CA . TYR B 1 143 ? -9.695 4.945 -2.717 1 90.25 143 TYR B CA 1
ATOM 4021 C C . TYR B 1 143 ? -10.82 5.078 -3.736 1 90.25 143 TYR B C 1
ATOM 4023 O O . TYR B 1 143 ? -12 5.117 -3.371 1 90.25 143 TYR B O 1
ATOM 4031 N N . LEU B 1 144 ? -10.453 5.113 -4.984 1 90.88 144 LEU B N 1
ATOM 4032 C CA . LEU B 1 144 ? -11.445 5.238 -6.051 1 90.88 144 LEU B CA 1
ATOM 4033 C C . LEU B 1 144 ? -12.414 4.059 -6.031 1 90.88 144 LEU B C 1
ATOM 4035 O O . LEU B 1 144 ? -13.633 4.246 -6.094 1 90.88 144 LEU B O 1
ATOM 4039 N N . MET B 1 145 ? -11.922 2.832 -5.883 1 90.38 145 MET B N 1
ATOM 4040 C CA . MET B 1 145 ? -12.75 1.629 -5.879 1 90.38 145 MET B CA 1
ATOM 4041 C C . MET B 1 145 ? -13.711 1.637 -4.699 1 90.38 145 MET B C 1
ATOM 4043 O O . MET B 1 145 ? -14.867 1.22 -4.832 1 90.38 145 MET B O 1
ATOM 4047 N N . ASN B 1 146 ? -13.211 2.086 -3.641 1 88.75 146 ASN B N 1
ATOM 4048 C CA . ASN B 1 146 ? -14.031 2.115 -2.434 1 88.75 146 ASN B CA 1
ATOM 4049 C C . ASN B 1 146 ? -15.234 3.037 -2.594 1 88.75 146 ASN B C 1
ATOM 4051 O O . ASN B 1 146 ? -16.266 2.826 -1.965 1 88.75 146 ASN B O 1
ATOM 4055 N N . THR B 1 147 ? -15.133 4.074 -3.383 1 89.44 147 THR B N 1
ATOM 4056 C CA . THR B 1 147 ? -16.234 4.996 -3.607 1 89.44 147 THR B CA 1
ATOM 4057 C C . THR B 1 147 ? -17.219 4.426 -4.621 1 89.44 147 THR B C 1
ATOM 4059 O O . THR B 1 147 ? -18.359 4.891 -4.723 1 89.44 147 THR B O 1
ATOM 4062 N N . LYS B 1 148 ? -16.812 3.402 -5.363 1 90.88 148 LYS B N 1
ATOM 4063 C CA . LYS B 1 148 ? -17.594 2.977 -6.52 1 90.88 148 LYS B CA 1
ATOM 4064 C C . LYS B 1 148 ? -18.234 1.609 -6.281 1 90.88 148 LYS B C 1
ATOM 4066 O O . LYS B 1 148 ? -19.25 1.28 -6.883 1 90.88 148 LYS B O 1
ATOM 4071 N N . PHE B 1 149 ? -17.672 0.817 -5.41 1 92 149 PHE B N 1
ATOM 4072 C CA . PHE B 1 149 ? -18.094 -0.577 -5.359 1 92 149 PHE B CA 1
ATOM 4073 C C . PHE B 1 149 ? -18.5 -0.965 -3.943 1 92 149 PHE B C 1
ATOM 4075 O O . PHE B 1 149 ? -18.156 -0.28 -2.98 1 92 149 PHE B O 1
ATOM 4082 N N . ASN B 1 150 ? -19.219 -2.051 -3.92 1 90.31 150 ASN B N 1
ATOM 4083 C CA . ASN B 1 150 ? -19.75 -2.506 -2.635 1 90.31 150 ASN B CA 1
ATOM 4084 C C . ASN B 1 150 ? -18.688 -3.248 -1.829 1 90.31 150 ASN B C 1
ATOM 4086 O O . ASN B 1 150 ? -17.562 -3.453 -2.307 1 90.31 150 ASN B O 1
ATOM 4090 N N . ARG B 1 151 ? -19.047 -3.697 -0.679 1 88.69 151 ARG B N 1
ATOM 4091 C CA . ARG B 1 151 ? -18.125 -4.266 0.301 1 88.69 151 ARG B CA 1
ATOM 4092 C C . ARG B 1 151 ? -17.578 -5.605 -0.174 1 88.69 151 ARG B C 1
ATOM 4094 O O . ARG B 1 151 ? -16.406 -5.918 0.058 1 88.69 151 ARG B O 1
ATOM 4101 N N . ASP B 1 152 ? -18.375 -6.379 -0.81 1 88.81 152 ASP B N 1
ATOM 4102 C CA . ASP B 1 152 ? -17.938 -7.703 -1.242 1 88.81 152 ASP B CA 1
ATOM 4103 C C . ASP B 1 152 ? -16.781 -7.602 -2.234 1 88.81 152 ASP B C 1
ATOM 4105 O O . ASP B 1 152 ? -15.836 -8.383 -2.164 1 88.81 152 ASP B O 1
ATOM 4109 N N . ILE B 1 153 ? -16.906 -6.656 -3.137 1 90.75 153 ILE B N 1
ATOM 4110 C CA . ILE B 1 153 ? -15.875 -6.441 -4.141 1 90.75 153 ILE B CA 1
ATOM 4111 C C . ILE B 1 153 ? -14.602 -5.93 -3.469 1 90.75 153 ILE B C 1
ATOM 4113 O O . ILE B 1 153 ? -13.508 -6.426 -3.74 1 90.75 153 ILE B O 1
ATOM 4117 N N . ILE B 1 154 ? -14.727 -5.027 -2.521 1 89.81 154 ILE B N 1
ATOM 4118 C CA . ILE B 1 154 ? -13.57 -4.441 -1.845 1 89.81 154 ILE B CA 1
ATOM 4119 C C . ILE B 1 154 ? -12.883 -5.5 -0.987 1 89.81 154 ILE B C 1
ATOM 4121 O O . ILE B 1 154 ? -11.648 -5.566 -0.9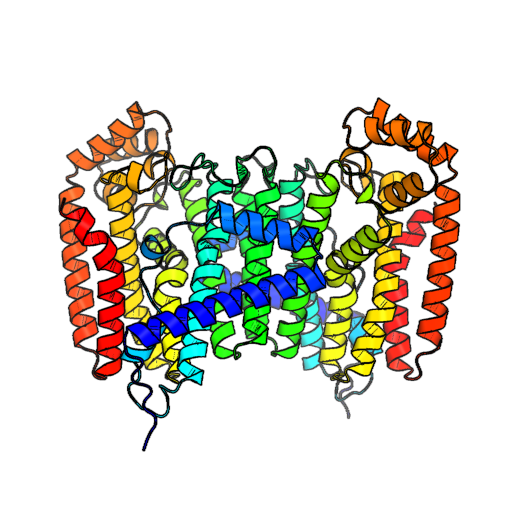44 1 89.81 154 ILE B O 1
ATOM 4125 N N . ASP B 1 155 ? -13.688 -6.344 -0.393 1 89.19 155 ASP B N 1
ATOM 4126 C CA . ASP B 1 155 ? -13.133 -7.426 0.417 1 89.19 155 ASP B CA 1
ATOM 4127 C C . ASP B 1 155 ? -12.273 -8.359 -0.429 1 89.19 155 ASP B C 1
ATOM 4129 O O . ASP B 1 155 ? -11.18 -8.75 -0.014 1 89.19 155 ASP B O 1
ATOM 4133 N N . ALA B 1 156 ? -12.805 -8.688 -1.585 1 89.94 156 ALA B N 1
ATOM 4134 C CA . ALA B 1 156 ? -12.078 -9.594 -2.475 1 89.94 156 ALA B CA 1
ATOM 4135 C C . ALA B 1 156 ? -10.758 -8.969 -2.926 1 89.94 156 ALA B C 1
ATOM 4137 O O . ALA B 1 156 ? -9.727 -9.641 -2.975 1 89.94 156 ALA B O 1
ATOM 4138 N N . VAL B 1 157 ? -10.758 -7.715 -3.189 1 89.31 157 VAL B N 1
ATOM 4139 C CA . VAL B 1 157 ? -9.578 -7.008 -3.676 1 89.31 157 VAL B CA 1
ATOM 4140 C C . VAL B 1 157 ? -8.539 -6.914 -2.562 1 89.31 157 VAL B C 1
ATOM 4142 O O . VAL B 1 157 ? -7.367 -7.23 -2.775 1 89.31 157 VAL B O 1
ATOM 4145 N N . LEU B 1 158 ? -8.938 -6.559 -1.357 1 87.69 158 LEU B N 1
ATOM 4146 C CA . LEU B 1 158 ? -8.016 -6.398 -0.238 1 87.69 158 LEU B CA 1
ATOM 4147 C C . LEU B 1 158 ? -7.371 -7.73 0.131 1 87.69 158 LEU B C 1
ATOM 4149 O O . LEU B 1 158 ? -6.184 -7.777 0.454 1 87.69 158 LEU B O 1
ATOM 4153 N N . GLU B 1 159 ? -8.141 -8.703 0.052 1 90.44 159 GLU B N 1
ATOM 4154 C CA . GLU B 1 159 ? -7.609 -10.031 0.356 1 90.44 159 GLU B CA 1
ATOM 4155 C C . GLU B 1 159 ? -6.512 -10.422 -0.63 1 90.44 159 GLU B C 1
ATOM 4157 O O . GLU B 1 159 ? -5.445 -10.891 -0.227 1 90.44 159 GLU B O 1
ATOM 4162 N N . LYS B 1 160 ? -6.797 -10.242 -1.848 1 90.62 160 LYS B N 1
ATOM 4163 C CA . LYS B 1 160 ? -5.848 -10.703 -2.855 1 90.62 160 LYS B CA 1
ATOM 4164 C C . LYS B 1 160 ? -4.621 -9.797 -2.908 1 90.62 160 LYS B C 1
ATOM 4166 O O . LYS B 1 160 ? -3.516 -10.25 -3.211 1 90.62 160 LYS B O 1
ATOM 4171 N N . LEU B 1 161 ? -4.805 -8.539 -2.521 1 88.31 161 LEU B N 1
ATOM 4172 C CA . LEU B 1 161 ? -3.645 -7.66 -2.42 1 88.31 161 LEU B CA 1
ATOM 4173 C C . LEU B 1 161 ? -2.756 -8.062 -1.249 1 88.31 161 LEU B C 1
ATOM 4175 O O . LEU B 1 161 ? -1.529 -7.98 -1.335 1 88.31 161 LEU B O 1
ATOM 4179 N N . PHE B 1 162 ? -3.393 -8.461 -0.211 1 91.69 162 PHE B N 1
ATOM 4180 C CA . PHE B 1 162 ? -2.629 -9.008 0.904 1 91.69 162 PHE B CA 1
ATOM 4181 C C . PHE B 1 162 ? -1.865 -10.258 0.477 1 91.69 162 PHE B C 1
ATOM 4183 O O . PHE B 1 162 ? -0.682 -10.406 0.791 1 91.69 162 PHE B O 1
ATOM 4190 N N . PHE B 1 163 ? -2.533 -11.109 -0.274 1 93.25 163 PHE B N 1
ATOM 4191 C CA . PHE B 1 163 ? -1.879 -12.312 -0.776 1 93.25 163 PHE B CA 1
ATOM 4192 C C . PHE B 1 163 ? -0.685 -11.953 -1.653 1 93.25 163 PHE B C 1
ATOM 4194 O O . PHE B 1 163 ? 0.386 -12.555 -1.527 1 93.25 163 PHE B O 1
ATOM 4201 N N . LEU B 1 164 ? -0.882 -11.016 -2.449 1 91.81 164 LEU B N 1
ATOM 4202 C CA . LEU B 1 164 ? 0.179 -10.602 -3.361 1 91.81 164 LEU B CA 1
ATOM 4203 C C . LEU B 1 164 ? 1.423 -10.172 -2.59 1 91.81 164 LEU B C 1
ATOM 4205 O O . LEU B 1 164 ? 2.531 -10.617 -2.896 1 91.81 164 LEU B O 1
ATOM 4209 N N . ASP B 1 165 ? 1.255 -9.367 -1.614 1 92.31 165 ASP B N 1
ATOM 4210 C CA . ASP B 1 165 ? 2.4 -8.852 -0.873 1 92.31 165 ASP B CA 1
ATOM 4211 C C . ASP B 1 165 ? 3.023 -9.938 0.002 1 92.31 165 ASP B C 1
ATOM 4213 O O . ASP B 1 165 ? 4.238 -9.953 0.21 1 92.31 165 ASP B O 1
ATOM 4217 N N . ALA B 1 166 ? 2.162 -10.797 0.531 1 94.44 166 ALA B N 1
ATOM 4218 C CA . ALA B 1 166 ? 2.695 -11.953 1.245 1 94.44 166 ALA B CA 1
ATOM 4219 C C . ALA B 1 166 ? 3.498 -12.859 0.31 1 94.44 166 ALA B C 1
ATOM 4221 O O . ALA B 1 166 ? 4.562 -13.352 0.681 1 94.44 166 ALA B O 1
ATOM 4222 N N . GLY B 1 167 ? 2.963 -13.062 -0.864 1 94.19 167 GLY B N 1
ATOM 4223 C CA . GLY B 1 167 ? 3.66 -13.859 -1.86 1 94.19 167 GLY B CA 1
ATOM 4224 C C . GLY B 1 167 ? 4.98 -13.258 -2.293 1 94.19 167 GLY B C 1
ATOM 4225 O O . GLY B 1 167 ? 5.965 -13.969 -2.488 1 94.19 167 GLY B O 1
ATOM 4226 N N . GLN B 1 168 ? 4.992 -11.93 -2.469 1 92.12 168 GLN B N 1
ATOM 4227 C CA . GLN B 1 168 ? 6.23 -11.242 -2.818 1 92.12 168 GLN B CA 1
ATOM 4228 C C . GLN B 1 168 ? 7.273 -11.391 -1.716 1 92.12 168 GLN B C 1
ATOM 4230 O O . GLN B 1 168 ? 8.453 -11.602 -1.996 1 92.12 168 GLN B O 1
ATOM 4235 N N . THR B 1 169 ? 6.812 -11.242 -0.511 1 94.12 169 THR B N 1
ATOM 4236 C CA . THR B 1 169 ? 7.707 -11.43 0.626 1 94.12 169 THR B CA 1
ATOM 4237 C C . THR B 1 169 ? 8.266 -12.852 0.646 1 94.12 169 THR B C 1
ATOM 4239 O O . THR B 1 169 ? 9.461 -13.047 0.855 1 94.12 169 THR B O 1
ATOM 4242 N N . LEU B 1 170 ? 7.391 -13.797 0.427 1 94.94 170 LEU B N 1
ATOM 4243 C CA . LEU B 1 170 ? 7.816 -15.195 0.393 1 94.94 170 LEU B CA 1
ATOM 4244 C C . LEU B 1 170 ? 8.836 -15.422 -0.721 1 94.94 170 LEU B C 1
ATOM 4246 O O . LEU B 1 170 ? 9.883 -16.047 -0.496 1 94.94 170 LEU B O 1
ATOM 4250 N N . ASN B 1 171 ? 8.547 -14.922 -1.888 1 93.56 171 ASN B N 1
ATOM 4251 C CA . ASN B 1 171 ? 9.453 -15.031 -3.023 1 93.56 171 ASN B CA 1
ATOM 4252 C C . ASN B 1 171 ? 10.82 -14.414 -2.715 1 93.56 171 ASN B C 1
ATOM 4254 O O . ASN B 1 171 ? 11.852 -15.016 -3.014 1 93.56 171 ASN B O 1
ATOM 4258 N N . ASP B 1 172 ? 10.797 -13.258 -2.156 1 92.75 172 ASP B N 1
ATOM 4259 C CA . ASP B 1 172 ? 12.023 -12.547 -1.809 1 92.75 172 ASP B CA 1
ATOM 4260 C C . ASP B 1 172 ? 12.828 -13.312 -0.759 1 92.75 172 ASP B C 1
ATOM 4262 O O . ASP B 1 172 ? 14.047 -13.422 -0.867 1 92.75 172 ASP B O 1
ATOM 4266 N N . MET B 1 173 ? 12.18 -13.875 0.215 1 92.75 173 MET B N 1
ATOM 4267 C CA . MET B 1 173 ? 12.852 -14.594 1.291 1 92.75 173 MET B CA 1
ATOM 4268 C C . MET B 1 173 ? 13.422 -15.922 0.786 1 92.75 173 MET B C 1
ATOM 4270 O O . MET B 1 173 ? 14.516 -16.312 1.181 1 92.75 173 MET B O 1
ATOM 4274 N N . LEU B 1 174 ? 12.688 -16.578 -0.058 1 92.75 174 LEU B N 1
ATOM 4275 C CA . LEU B 1 174 ? 13.172 -17.828 -0.628 1 92.75 174 LEU B CA 1
ATOM 4276 C C . LEU B 1 174 ? 14.43 -17.594 -1.451 1 92.75 174 LEU B C 1
ATOM 4278 O O . LEU B 1 174 ? 15.336 -18.438 -1.454 1 92.75 174 LEU B O 1
ATOM 4282 N N . SER B 1 175 ? 14.492 -16.484 -2.09 1 90.31 175 SER B N 1
ATOM 4283 C CA . SER B 1 175 ? 15.625 -16.188 -2.951 1 90.31 175 SER B CA 1
ATOM 4284 C C . SER B 1 175 ? 16.844 -15.789 -2.131 1 90.31 175 SER B C 1
ATOM 4286 O O . SER B 1 175 ? 17.984 -15.922 -2.596 1 90.31 175 SER B O 1
ATOM 4288 N N . LYS B 1 176 ? 16.688 -15.359 -0.922 1 86.56 176 LYS B N 1
ATOM 4289 C CA . LYS B 1 176 ? 17.797 -14.789 -0.162 1 86.56 176 LYS B CA 1
ATOM 4290 C C . LYS B 1 176 ? 18.266 -15.75 0.925 1 86.56 176 LYS B C 1
ATOM 4292 O O . LYS B 1 176 ? 19.406 -15.656 1.4 1 86.56 176 LYS B O 1
ATOM 4297 N N . VAL B 1 177 ? 17.297 -16.625 1.332 1 75.75 177 VAL B N 1
ATOM 4298 C CA . VAL B 1 177 ? 17.703 -17.594 2.336 1 75.75 177 VAL B CA 1
ATOM 4299 C C . VAL B 1 177 ? 18.547 -18.688 1.681 1 75.75 177 VAL B C 1
ATOM 4301 O O . VAL B 1 177 ? 18.141 -19.266 0.667 1 75.75 177 VAL B O 1
ATOM 4304 N N . HIS B 1 178 ? 19.75 -18.719 2.039 1 73 178 HIS B N 1
ATOM 4305 C CA . HIS B 1 178 ? 20.656 -19.688 1.428 1 73 178 HIS B CA 1
ATOM 4306 C C . HIS B 1 178 ? 20.453 -21.078 2.021 1 73 178 HIS B C 1
ATOM 4308 O O . HIS B 1 178 ? 21.391 -21.641 2.598 1 73 178 HIS B O 1
ATOM 4314 N N . ASP B 1 179 ? 19.203 -21.5 2.035 1 82.88 179 ASP B N 1
ATOM 4315 C CA . ASP B 1 179 ? 18.797 -22.844 2.422 1 82.88 179 ASP B CA 1
ATOM 4316 C C . ASP B 1 179 ? 18.047 -23.547 1.29 1 82.88 179 ASP B C 1
ATOM 4318 O O . ASP B 1 179 ? 16.875 -23.25 1.04 1 82.88 179 ASP B O 1
ATOM 4322 N N . LEU B 1 180 ? 18.703 -24.516 0.685 1 87.06 180 LEU B N 1
ATOM 4323 C CA . LEU B 1 180 ? 18.125 -25.172 -0.486 1 87.06 180 LEU B CA 1
ATOM 4324 C C . LEU B 1 180 ? 16.922 -26 -0.101 1 87.06 180 LEU B C 1
ATOM 4326 O O . LEU B 1 180 ? 16.094 -26.344 -0.957 1 87.06 180 LEU B O 1
ATOM 4330 N N . ASP B 1 181 ? 16.812 -26.25 1.186 1 87.56 181 ASP B N 1
ATOM 4331 C CA . ASP B 1 181 ? 15.68 -27.062 1.629 1 87.56 181 ASP B CA 1
ATOM 4332 C C . ASP B 1 181 ? 14.367 -26.281 1.511 1 87.56 181 ASP B C 1
ATOM 4334 O O . ASP B 1 181 ? 13.289 -26.875 1.439 1 87.56 181 ASP B O 1
ATOM 4338 N N . SER B 1 182 ? 14.508 -25.016 1.425 1 89.5 182 SER B N 1
ATOM 4339 C CA . SER B 1 182 ? 13.305 -24.203 1.302 1 89.5 182 SER B CA 1
ATOM 4340 C C . SER B 1 182 ? 12.773 -24.203 -0.128 1 89.5 182 SER B C 1
ATOM 4342 O O . SER B 1 182 ? 11.625 -23.844 -0.369 1 89.5 182 SER B O 1
ATOM 4344 N N . PHE B 1 183 ? 13.688 -24.594 -1.038 1 93.38 183 PHE B N 1
ATOM 4345 C CA . PHE B 1 183 ? 13.258 -24.766 -2.424 1 93.38 183 PHE B CA 1
ATOM 4346 C C . PHE B 1 183 ? 12.547 -26.094 -2.617 1 93.38 183 PHE B C 1
ATOM 4348 O O . PHE B 1 183 ? 13.18 -27.094 -2.971 1 93.38 183 PHE B O 1
ATOM 4355 N N . ASN B 1 184 ? 11.305 -26.141 -2.369 1 94.56 184 ASN B N 1
ATOM 4356 C CA . ASN B 1 184 ? 10.523 -27.359 -2.533 1 94.56 184 ASN B CA 1
ATOM 4357 C C . ASN B 1 184 ? 9.141 -27.062 -3.119 1 94.56 184 ASN B C 1
ATOM 4359 O O . ASN B 1 184 ? 8.75 -25.906 -3.244 1 94.56 184 ASN B O 1
ATOM 4363 N N . ARG B 1 185 ? 8.516 -28.141 -3.402 1 95 185 ARG B N 1
ATOM 4364 C CA . ARG B 1 185 ? 7.242 -28.031 -4.109 1 95 185 ARG B CA 1
ATOM 4365 C C . ARG B 1 185 ? 6.223 -27.25 -3.287 1 95 185 ARG B C 1
ATOM 4367 O O . ARG B 1 185 ? 5.508 -26.406 -3.818 1 95 185 ARG B O 1
ATOM 4374 N N . ALA B 1 186 ? 6.145 -27.469 -2.025 1 94.38 186 ALA B N 1
ATOM 4375 C CA . ALA B 1 186 ? 5.168 -26.812 -1.16 1 94.38 186 ALA B CA 1
ATOM 4376 C C . ALA B 1 186 ? 5.398 -25.312 -1.12 1 94.38 186 ALA B C 1
ATOM 4378 O O . ALA B 1 186 ? 4.449 -24.531 -1.222 1 94.38 186 ALA B O 1
ATOM 4379 N N . SER B 1 187 ? 6.66 -24.906 -0.996 1 94.12 187 SER B N 1
ATOM 4380 C CA . SER B 1 187 ? 6.992 -23.484 -0.974 1 94.12 187 SER B CA 1
ATOM 4381 C C . SER B 1 187 ? 6.68 -22.828 -2.312 1 94.12 187 SER B C 1
ATOM 4383 O O . SER B 1 187 ? 6.16 -21.703 -2.352 1 94.12 187 SER B O 1
ATOM 4385 N N . TYR B 1 188 ? 7.004 -23.531 -3.354 1 96 188 TYR B N 1
ATOM 4386 C CA . TYR B 1 188 ? 6.75 -23 -4.691 1 96 188 TYR B CA 1
ATOM 4387 C C . TYR B 1 188 ? 5.258 -22.797 -4.922 1 96 188 TYR B C 1
ATOM 4389 O O . TYR B 1 188 ? 4.832 -21.719 -5.355 1 96 188 TYR B O 1
ATOM 4397 N N . GLU B 1 189 ? 4.484 -23.797 -4.629 1 95.75 189 GLU B N 1
ATOM 4398 C CA . GLU B 1 189 ? 3.047 -23.734 -4.879 1 95.75 189 GLU B CA 1
ATOM 4399 C C . GLU B 1 189 ? 2.387 -22.672 -4.004 1 95.75 189 GLU B C 1
ATOM 4401 O O . GLU B 1 189 ? 1.454 -21.984 -4.441 1 95.75 189 GLU B O 1
ATOM 4406 N N . LYS B 1 190 ? 2.807 -22.547 -2.814 1 95.12 190 LYS B N 1
ATOM 4407 C CA . LYS B 1 190 ? 2.287 -21.5 -1.941 1 95.12 190 LYS B CA 1
ATOM 4408 C C . LYS B 1 190 ? 2.607 -20.125 -2.494 1 95.12 190 LYS B C 1
ATOM 4410 O O . LYS B 1 190 ? 1.745 -19.234 -2.518 1 95.12 190 LYS B O 1
ATOM 4415 N N . MET B 1 191 ? 3.834 -19.953 -2.848 1 95.69 191 MET B N 1
ATOM 4416 C CA . MET B 1 191 ? 4.27 -18.688 -3.432 1 95.69 191 MET B CA 1
ATOM 4417 C C . MET B 1 191 ? 3.43 -18.328 -4.652 1 95.69 191 MET B C 1
ATOM 4419 O O . MET B 1 191 ? 2.965 -17.203 -4.785 1 95.69 191 MET B O 1
ATOM 4423 N N . VAL B 1 192 ? 3.193 -19.297 -5.508 1 95.19 192 VAL B N 1
ATOM 4424 C CA . VAL B 1 192 ? 2.424 -19.109 -6.734 1 95.19 192 VAL B CA 1
ATOM 4425 C C . VAL B 1 192 ? 0.979 -18.75 -6.387 1 95.19 192 VAL B C 1
ATOM 4427 O O . VAL B 1 192 ? 0.408 -17.812 -6.953 1 95.19 192 VAL B O 1
ATOM 4430 N N . TYR B 1 193 ? 0.473 -19.516 -5.496 1 94.5 193 TYR B N 1
ATOM 4431 C CA . TYR B 1 193 ? -0.9 -19.266 -5.07 1 94.5 193 TYR B CA 1
ATOM 4432 C C . TYR B 1 193 ? -1.068 -17.844 -4.562 1 94.5 193 TYR B C 1
ATOM 4434 O O . TYR B 1 193 ? -2.055 -17.172 -4.883 1 94.5 193 TYR B O 1
ATOM 4442 N N . LEU B 1 194 ? -0.171 -17.406 -3.842 1 93.88 194 LEU B N 1
ATOM 4443 C CA . LEU B 1 194 ? -0.247 -16.062 -3.258 1 93.88 194 LEU B CA 1
ATOM 4444 C C . LEU B 1 194 ? -0.014 -14.992 -4.316 1 93.88 194 LEU B C 1
ATOM 4446 O O . LEU B 1 194 ? -0.792 -14.039 -4.426 1 93.88 194 LEU B O 1
ATOM 4450 N N . GLN B 1 195 ? 0.901 -15.117 -5.121 1 90.62 195 GLN B N 1
ATOM 4451 C CA . GLN B 1 195 ? 1.312 -14.07 -6.051 1 90.62 195 GLN B CA 1
ATOM 4452 C C . GLN B 1 195 ? 0.357 -13.984 -7.238 1 90.62 195 GLN B C 1
ATOM 4454 O O . GLN B 1 195 ? 0.023 -12.891 -7.695 1 90.62 195 GLN B O 1
ATOM 4459 N N . ASP B 1 196 ? -0.073 -15.102 -7.711 1 87.88 196 ASP B N 1
ATOM 4460 C CA . ASP B 1 196 ? -0.784 -15.094 -8.984 1 87.88 196 ASP B CA 1
ATOM 4461 C C . ASP B 1 196 ? -2.295 -15.031 -8.773 1 87.88 196 ASP B C 1
ATOM 4463 O O . ASP B 1 196 ? -3.055 -14.844 -9.727 1 87.88 196 ASP B O 1
ATOM 4467 N N . SER B 1 197 ? -2.723 -15.078 -7.523 1 89.25 197 SER B N 1
ATOM 4468 C CA . SER B 1 197 ? -4.148 -15.008 -7.227 1 89.25 197 SER B CA 1
ATOM 4469 C C . SER B 1 197 ? -4.738 -13.672 -7.672 1 89.25 197 SER B C 1
ATOM 4471 O O . SER B 1 197 ? -5.914 -13.594 -8.031 1 89.25 197 SER B O 1
ATOM 4473 N N . THR B 1 198 ? -3.965 -12.664 -7.652 1 84.5 198 THR B N 1
ATOM 4474 C CA . THR B 1 198 ? -4.445 -11.352 -8.078 1 84.5 198 THR B CA 1
ATOM 4475 C C . THR B 1 198 ? -4.672 -11.328 -9.586 1 84.5 198 THR B C 1
ATOM 4477 O O . THR B 1 198 ? -5.512 -10.57 -10.078 1 84.5 198 THR B O 1
ATOM 4480 N N . ILE B 1 199 ? -4.016 -12.195 -10.281 1 84.62 199 ILE B N 1
ATOM 4481 C CA . ILE B 1 199 ? -4.051 -12.18 -11.742 1 84.62 199 ILE B CA 1
ATOM 4482 C C . ILE B 1 199 ? -5.191 -13.062 -12.234 1 84.62 199 ILE B C 1
ATOM 4484 O O . ILE B 1 199 ? -5.855 -12.734 -13.227 1 84.62 199 ILE B O 1
ATOM 4488 N N . ILE B 1 200 ? -5.391 -14.125 -11.602 1 90.69 200 ILE B 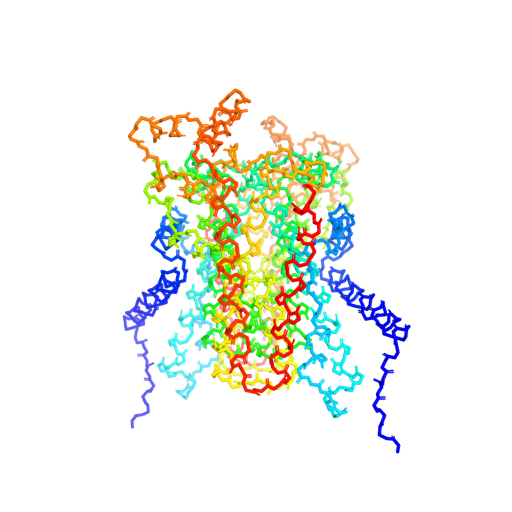N 1
ATOM 4489 C CA . ILE B 1 200 ? -6.32 -15.094 -12.172 1 90.69 200 ILE B CA 1
ATOM 4490 C C . ILE B 1 200 ? -7.547 -15.227 -11.273 1 90.69 200 ILE B C 1
ATOM 4492 O O . ILE B 1 200 ? -8.672 -14.969 -11.703 1 90.69 200 ILE B O 1
ATOM 4496 N N . THR B 1 201 ? -7.332 -15.477 -10 1 92.62 201 THR B N 1
ATOM 4497 C CA . THR B 1 201 ? -8.438 -15.711 -9.078 1 92.62 201 THR B CA 1
ATOM 4498 C C . THR B 1 201 ? -9.273 -14.438 -8.906 1 92.62 201 THR B C 1
ATOM 4500 O O . THR B 1 201 ? -10.5 -14.5 -8.875 1 92.62 201 THR B O 1
ATOM 4503 N N . LEU B 1 202 ? -8.641 -13.32 -8.789 1 91.12 202 LEU B N 1
ATOM 4504 C CA . LEU B 1 202 ? -9.344 -12.094 -8.469 1 91.12 202 LEU B CA 1
ATOM 4505 C C . LEU B 1 202 ? -10.312 -11.711 -9.578 1 91.12 202 LEU B C 1
ATOM 4507 O O . LEU B 1 202 ? -11.5 -11.469 -9.328 1 91.12 202 LEU B O 1
ATOM 4511 N N . PRO B 1 203 ? -9.867 -11.68 -10.812 1 91.5 203 PRO B N 1
ATOM 4512 C CA . PRO B 1 203 ? -10.828 -11.352 -11.859 1 91.5 203 PRO B CA 1
ATOM 4513 C C . PRO B 1 203 ? -12.023 -12.305 -11.883 1 91.5 203 PRO B C 1
ATOM 4515 O O . PRO B 1 203 ? -13.156 -11.883 -12.117 1 91.5 203 PRO B O 1
ATOM 4518 N N . MET B 1 204 ? -11.797 -13.562 -11.688 1 93.69 204 MET B N 1
ATOM 4519 C CA . MET B 1 204 ? -12.883 -14.539 -11.633 1 93.69 204 MET B CA 1
ATOM 4520 C C . MET B 1 204 ? -13.82 -14.242 -10.469 1 93.69 204 MET B C 1
ATOM 4522 O O . MET B 1 204 ? -15.047 -14.266 -10.633 1 93.69 204 MET B O 1
ATOM 4526 N N . ARG B 1 205 ? -13.266 -13.977 -9.328 1 93.88 205 ARG B N 1
ATOM 4527 C CA . ARG B 1 205 ? -14.055 -13.688 -8.133 1 93.88 205 ARG B CA 1
ATOM 4528 C C . ARG B 1 205 ? -14.883 -12.422 -8.32 1 93.88 205 ARG B C 1
ATOM 4530 O O . ARG B 1 205 ? -16.031 -12.359 -7.902 1 93.88 205 ARG B O 1
ATOM 4537 N N . LEU B 1 206 ? -14.289 -11.406 -8.898 1 92.69 206 LEU B N 1
ATOM 4538 C CA . LEU B 1 206 ? -15 -10.156 -9.133 1 92.69 206 LEU B CA 1
ATOM 4539 C C . LEU B 1 206 ? -16.156 -10.367 -10.094 1 92.69 206 LEU B C 1
ATOM 4541 O O . LEU B 1 206 ? -17.25 -9.836 -9.883 1 92.69 206 LEU B O 1
ATOM 4545 N N . ALA B 1 207 ? -15.93 -11.148 -11.117 1 93.62 207 ALA B N 1
ATOM 4546 C CA . ALA B 1 207 ? -17 -11.477 -12.047 1 93.62 207 ALA B CA 1
ATOM 4547 C C . ALA B 1 207 ? -18.125 -12.234 -11.352 1 93.62 207 ALA B C 1
ATOM 4549 O O . ALA B 1 207 ? -19.312 -12 -11.617 1 93.62 207 ALA B O 1
ATOM 4550 N N . MET B 1 208 ? -17.781 -13.148 -10.516 1 94.81 208 MET B N 1
ATOM 4551 C CA . MET B 1 208 ? -18.781 -13.898 -9.742 1 94.81 208 MET B CA 1
ATOM 4552 C C . MET B 1 208 ? -19.609 -12.961 -8.875 1 94.81 208 MET B C 1
ATOM 4554 O O . MET B 1 208 ? -20.828 -13.117 -8.773 1 94.81 208 MET B O 1
ATOM 4558 N N . CYS B 1 209 ? -18.953 -11.984 -8.25 1 92.56 209 CYS B N 1
ATOM 4559 C CA . CYS B 1 209 ? -19.656 -10.992 -7.438 1 92.56 209 CYS B CA 1
ATOM 4560 C C . CYS B 1 209 ? -20.656 -10.219 -8.281 1 92.56 209 CYS B C 1
ATOM 4562 O O . CYS B 1 209 ? -21.797 -10.008 -7.859 1 92.56 209 CYS B O 1
ATOM 4564 N N . LEU B 1 210 ? -20.25 -9.805 -9.438 1 91.44 210 LEU B N 1
ATOM 4565 C CA . LEU B 1 210 ? -21.125 -9.055 -10.336 1 91.44 210 LEU B CA 1
ATOM 4566 C C . LEU B 1 210 ? -22.328 -9.891 -10.758 1 91.44 210 LEU B C 1
ATOM 4568 O O . LEU B 1 210 ? -23.422 -9.367 -10.938 1 91.44 210 LEU B O 1
ATOM 4572 N N . ALA B 1 211 ? -22.078 -11.164 -10.883 1 93 211 ALA B N 1
ATOM 4573 C CA . ALA B 1 211 ? -23.125 -12.078 -11.32 1 93 211 ALA B CA 1
ATOM 4574 C C . ALA B 1 211 ? -24.031 -12.484 -10.156 1 93 211 ALA B C 1
ATOM 4576 O O . ALA B 1 211 ? -24.984 -13.234 -10.336 1 93 211 ALA B O 1
ATOM 4577 N N . GLY B 1 212 ? -23.672 -12.055 -8.961 1 90.5 212 GLY B N 1
ATOM 4578 C CA . GLY B 1 212 ? -24.484 -12.352 -7.781 1 90.5 212 GLY B CA 1
ATOM 4579 C C . GLY B 1 212 ? -24.234 -13.742 -7.227 1 90.5 212 GLY B C 1
ATOM 4580 O O . GLY B 1 212 ? -25.078 -14.297 -6.527 1 90.5 212 GLY B O 1
ATOM 4581 N N . ILE B 1 213 ? -23.156 -14.383 -7.629 1 91.5 213 ILE B N 1
ATOM 4582 C CA . ILE B 1 213 ? -22.797 -15.703 -7.133 1 91.5 213 ILE B CA 1
ATOM 4583 C C . ILE B 1 213 ? -22.078 -15.578 -5.789 1 91.5 213 ILE B C 1
ATOM 4585 O O . ILE B 1 213 ? -20.891 -15.273 -5.746 1 91.5 213 ILE B O 1
ATOM 4589 N N . GLU B 1 214 ? -22.766 -15.859 -4.75 1 85.5 214 GLU B N 1
ATOM 4590 C CA . GLU B 1 214 ? -22.25 -15.688 -3.4 1 85.5 214 GLU B CA 1
ATOM 4591 C C . GLU B 1 214 ? -22.109 -17.031 -2.688 1 85.5 214 GLU B C 1
ATOM 4593 O O . GLU B 1 214 ? -21.562 -17.109 -1.587 1 85.5 214 GLU B O 1
ATOM 4598 N N . ASP B 1 215 ? -22.531 -18.062 -3.352 1 90.19 215 ASP B N 1
ATOM 4599 C CA . ASP B 1 215 ? -22.453 -19.391 -2.758 1 90.19 215 ASP B CA 1
ATOM 4600 C C . ASP B 1 215 ? -21.016 -19.766 -2.436 1 90.19 215 ASP B C 1
ATOM 4602 O O . ASP B 1 215 ? -20.188 -19.875 -3.336 1 90.19 215 ASP B O 1
ATOM 4606 N N . GLN B 1 216 ? -20.75 -20.078 -1.217 1 90.81 216 GLN B N 1
ATOM 4607 C CA . GLN B 1 216 ? -19.391 -20.359 -0.751 1 90.81 216 GLN B CA 1
ATOM 4608 C C . GLN B 1 216 ? -18.844 -21.641 -1.377 1 90.81 216 GLN B C 1
ATOM 4610 O O . GLN B 1 216 ? -17.656 -21.75 -1.636 1 90.81 216 GLN B O 1
ATOM 4615 N N . ASN B 1 217 ? -19.75 -22.547 -1.622 1 92.88 217 ASN B N 1
ATOM 4616 C CA . ASN B 1 217 ? -19.312 -23.781 -2.268 1 92.88 217 ASN B CA 1
ATOM 4617 C C . ASN B 1 217 ? -18.75 -23.516 -3.666 1 92.88 217 ASN B C 1
ATOM 4619 O O . ASN B 1 217 ? -17.75 -24.109 -4.062 1 92.88 217 ASN B O 1
ATOM 4623 N N . ALA B 1 218 ? -19.484 -22.688 -4.414 1 92.94 218 ALA B N 1
ATOM 4624 C CA . ALA B 1 218 ? -19.016 -22.328 -5.746 1 92.94 218 ALA B CA 1
ATOM 4625 C C . ALA B 1 218 ? -17.672 -21.594 -5.684 1 92.94 218 ALA B C 1
ATOM 4627 O O . ALA B 1 218 ? -16.766 -21.875 -6.477 1 92.94 218 ALA B O 1
ATOM 4628 N N . VAL B 1 219 ? -17.578 -20.719 -4.742 1 93.75 219 VAL B N 1
ATOM 4629 C CA . VAL B 1 219 ? -16.344 -19.953 -4.574 1 93.75 219 VAL B CA 1
ATOM 4630 C C . VAL B 1 219 ? -15.195 -20.906 -4.219 1 93.75 219 VAL B C 1
ATOM 4632 O O . VAL B 1 219 ? -14.102 -20.781 -4.773 1 93.75 219 VAL B O 1
ATOM 4635 N N . ASN B 1 220 ? -15.461 -21.812 -3.375 1 94.38 220 ASN B N 1
ATOM 4636 C CA . ASN B 1 220 ? -14.438 -22.781 -2.973 1 94.38 220 ASN B CA 1
ATOM 4637 C C . ASN B 1 220 ? -13.992 -23.641 -4.145 1 94.38 220 ASN B C 1
ATOM 4639 O O . ASN B 1 220 ? -12.797 -23.891 -4.328 1 94.38 220 ASN B O 1
ATOM 4643 N N . LYS B 1 221 ? -14.93 -24.156 -4.832 1 95 221 LYS B N 1
ATOM 4644 C CA . LYS B 1 221 ? -14.617 -25 -5.996 1 95 221 LYS B CA 1
ATOM 4645 C C . LYS B 1 221 ? -13.789 -24.219 -7.02 1 95 221 LYS B C 1
ATOM 4647 O O . LYS B 1 221 ? -12.828 -24.75 -7.574 1 95 221 LYS B O 1
ATOM 4652 N N . MET B 1 222 ? -14.234 -22.984 -7.242 1 96.56 222 MET B N 1
ATOM 4653 C CA . MET B 1 222 ? -13.492 -22.125 -8.156 1 96.56 222 MET B CA 1
ATOM 4654 C C . MET B 1 222 ? -12.055 -21.953 -7.691 1 96.56 222 MET B C 1
ATOM 4656 O O . MET B 1 222 ? -11.117 -22.094 -8.484 1 96.56 222 MET B O 1
ATOM 4660 N N . GLN B 1 223 ? -11.844 -21.719 -6.465 1 94.69 223 GLN B N 1
ATOM 4661 C CA . GLN B 1 223 ? -10.508 -21.5 -5.914 1 94.69 223 GLN B CA 1
ATOM 4662 C C . GLN B 1 223 ? -9.633 -22.734 -6.066 1 94.69 223 GLN B C 1
ATOM 4664 O O . GLN B 1 223 ? -8.445 -22.625 -6.383 1 94.69 223 GLN B O 1
ATOM 4669 N N . ILE B 1 224 ? -10.18 -23.875 -5.875 1 95.56 224 ILE B N 1
ATOM 4670 C CA . ILE B 1 224 ? -9.445 -25.125 -5.953 1 95.56 224 ILE B CA 1
ATOM 4671 C C . ILE B 1 224 ? -8.977 -25.359 -7.387 1 95.56 224 ILE B C 1
ATOM 4673 O O . ILE B 1 224 ? -7.812 -25.703 -7.621 1 95.56 224 ILE B O 1
ATOM 4677 N N . ILE B 1 225 ? -9.828 -25.172 -8.297 1 97.06 225 ILE B N 1
ATOM 4678 C CA . ILE B 1 225 ? -9.508 -25.422 -9.695 1 97.06 225 ILE B CA 1
ATOM 4679 C C . ILE B 1 225 ? -8.539 -24.344 -10.195 1 97.06 225 ILE B C 1
ATOM 4681 O O . ILE B 1 225 ? -7.527 -24.672 -10.828 1 97.06 225 ILE B O 1
ATOM 4685 N N . ILE B 1 226 ? -8.789 -23.109 -9.883 1 96.19 226 ILE B N 1
ATOM 4686 C CA . ILE B 1 226 ? -8 -22 -10.406 1 96.19 226 ILE B CA 1
ATOM 4687 C C . ILE B 1 226 ? -6.605 -22.016 -9.781 1 96.19 226 ILE B C 1
ATOM 4689 O O . ILE B 1 226 ? -5.629 -21.625 -10.422 1 96.19 226 ILE B O 1
ATOM 4693 N N . ALA B 1 227 ? -6.5 -22.547 -8.57 1 95.69 227 ALA B N 1
ATOM 4694 C CA . ALA B 1 227 ? -5.18 -22.688 -7.965 1 95.69 227 ALA B CA 1
ATOM 4695 C C . ALA B 1 227 ? -4.262 -23.531 -8.836 1 95.69 227 ALA B C 1
ATOM 4697 O O . ALA B 1 227 ? -3.066 -23.25 -8.953 1 95.69 227 ALA B O 1
ATOM 4698 N N . LYS B 1 228 ? -4.812 -24.578 -9.414 1 96.75 228 LYS B N 1
ATOM 4699 C CA . LYS B 1 228 ? -4.035 -25.438 -10.312 1 96.75 228 LYS B CA 1
ATOM 4700 C C . LYS B 1 228 ? -3.699 -24.703 -11.609 1 96.75 228 LYS B C 1
ATOM 4702 O O . LYS B 1 228 ? -2.617 -24.891 -12.172 1 96.75 228 LYS B O 1
ATOM 4707 N N . VAL B 1 229 ? -4.629 -23.891 -12.039 1 95.88 229 VAL B N 1
ATOM 4708 C CA . VAL B 1 229 ? -4.387 -23.062 -13.227 1 95.88 229 VAL B CA 1
ATOM 4709 C C . VAL B 1 229 ? -3.254 -22.078 -12.953 1 95.88 229 VAL B C 1
ATOM 4711 O O . VAL B 1 229 ? -2.416 -21.844 -13.828 1 95.88 229 VAL B O 1
ATOM 4714 N N . GLU B 1 230 ? -3.219 -21.516 -11.781 1 94.31 230 GLU B N 1
ATOM 4715 C CA . GLU B 1 230 ? -2.17 -20.578 -11.398 1 94.31 230 GLU B CA 1
ATOM 4716 C C . GLU B 1 230 ? -0.798 -21.234 -11.406 1 94.31 230 GLU B C 1
ATOM 4718 O O . GLU B 1 230 ? 0.188 -20.641 -11.836 1 94.31 230 GLU B O 1
ATOM 4723 N N . VAL B 1 231 ? -0.758 -22.469 -10.922 1 96.12 231 VAL B N 1
ATOM 4724 C CA . VAL B 1 231 ? 0.498 -23.219 -10.945 1 96.12 231 VAL B CA 1
ATOM 4725 C C . VAL B 1 231 ? 0.943 -23.422 -12.391 1 96.12 231 VAL B C 1
ATOM 4727 O O . VAL B 1 231 ? 2.113 -23.219 -12.727 1 96.12 231 VAL B O 1
ATOM 4730 N N . LEU B 1 232 ? 0.015 -23.859 -13.188 1 95.25 232 LEU B N 1
ATOM 4731 C CA . LEU B 1 232 ? 0.311 -24.062 -14.609 1 95.25 232 LEU B CA 1
ATOM 4732 C C . LEU B 1 232 ? 0.797 -22.766 -15.242 1 95.25 232 LEU B C 1
ATOM 4734 O O . LEU B 1 232 ? 1.771 -22.766 -16 1 95.25 232 LEU B O 1
ATOM 4738 N N . PHE B 1 233 ? 0.144 -21.688 -14.953 1 92.38 233 PHE B N 1
ATOM 4739 C CA . PHE B 1 233 ? 0.485 -20.359 -15.469 1 92.38 233 PHE B CA 1
ATOM 4740 C C . PHE B 1 233 ? 1.91 -19.984 -15.086 1 92.38 233 PHE B C 1
ATOM 4742 O O . PHE B 1 233 ? 2.688 -19.531 -15.93 1 92.38 233 PHE B O 1
ATOM 4749 N N . GLN B 1 234 ? 2.277 -20.172 -13.875 1 93.25 234 GLN B N 1
ATOM 4750 C CA . GLN B 1 234 ? 3.613 -19.797 -13.414 1 93.25 234 GLN B CA 1
ATOM 4751 C C . GLN B 1 234 ? 4.676 -20.719 -14.008 1 93.25 234 GLN B C 1
ATOM 4753 O O . GLN B 1 234 ? 5.773 -20.281 -14.344 1 93.25 234 GLN B O 1
ATOM 4758 N N . MET B 1 235 ? 4.348 -22.031 -14.117 1 94.5 235 MET B N 1
ATOM 4759 C CA . MET B 1 235 ? 5.262 -22.969 -14.758 1 94.5 235 MET B CA 1
ATOM 4760 C C . MET B 1 235 ? 5.609 -22.516 -16.172 1 94.5 235 MET B C 1
ATOM 4762 O O . MET B 1 235 ? 6.773 -22.562 -16.578 1 94.5 235 MET B O 1
ATOM 4766 N N . MET B 1 236 ? 4.621 -22.078 -16.828 1 90.56 236 MET B N 1
ATOM 4767 C CA . MET B 1 236 ? 4.828 -21.609 -18.203 1 90.56 236 MET B CA 1
ATOM 4768 C C . MET B 1 236 ? 5.695 -20.359 -18.219 1 90.56 236 MET B C 1
ATOM 4770 O O . MET B 1 236 ? 6.543 -20.203 -19.094 1 90.56 236 MET B O 1
ATOM 4774 N N . ASN B 1 237 ? 5.48 -19.484 -17.281 1 86.88 237 ASN B N 1
ATOM 4775 C CA . ASN B 1 237 ? 6.332 -18.312 -17.156 1 86.88 237 ASN B CA 1
ATOM 4776 C C . ASN B 1 237 ? 7.781 -18.688 -16.875 1 86.88 237 ASN B C 1
ATOM 4778 O O . ASN B 1 237 ? 8.703 -18.078 -17.406 1 86.88 237 ASN B O 1
ATOM 4782 N N . ASP B 1 238 ? 7.93 -19.641 -15.992 1 92.06 238 ASP B N 1
ATOM 4783 C CA . ASP B 1 238 ? 9.273 -20.109 -15.68 1 92.06 238 ASP B CA 1
ATOM 4784 C C . ASP B 1 238 ? 9.953 -20.688 -16.922 1 92.06 238 ASP B C 1
ATOM 4786 O O . ASP B 1 238 ? 11.156 -20.516 -17.109 1 92.06 238 ASP B O 1
ATOM 4790 N N . TYR B 1 239 ? 9.156 -21.391 -17.688 1 92.12 239 TYR B N 1
ATOM 4791 C CA . TYR B 1 239 ? 9.664 -21.938 -18.938 1 92.12 239 TYR B CA 1
ATOM 4792 C C . TYR B 1 239 ? 10.117 -20.844 -19.891 1 92.12 239 TYR B C 1
ATOM 4794 O O . TYR B 1 239 ? 11.188 -20.938 -20.5 1 92.12 239 TYR B O 1
ATOM 4802 N N . GLN B 1 240 ? 9.312 -19.844 -20.016 1 86.69 240 GLN B N 1
ATOM 4803 C CA . GLN B 1 240 ? 9.633 -18.734 -20.891 1 86.69 240 GLN B CA 1
ATOM 4804 C C . GLN B 1 240 ? 10.891 -18 -20.438 1 86.69 240 GLN B C 1
ATOM 4806 O O . GLN B 1 240 ? 11.672 -17.516 -21.25 1 86.69 240 GLN B O 1
ATOM 4811 N N . ASP B 1 241 ? 11.07 -17.922 -19.188 1 86.88 241 ASP B N 1
ATOM 4812 C CA . ASP B 1 241 ? 12.266 -17.281 -18.641 1 86.88 241 ASP B CA 1
ATOM 4813 C C . ASP B 1 241 ? 13.531 -18.031 -19.047 1 86.88 241 ASP B C 1
ATOM 4815 O O . ASP B 1 241 ? 14.555 -17.422 -19.344 1 86.88 241 ASP B O 1
ATOM 4819 N N . LEU B 1 242 ? 13.461 -19.297 -19.078 1 88.44 242 LEU B N 1
ATOM 4820 C CA . LEU B 1 242 ? 14.625 -20.141 -19.328 1 88.44 242 LEU B CA 1
ATOM 4821 C C . LEU B 1 242 ? 14.828 -20.359 -20.812 1 88.44 242 LEU B C 1
ATOM 4823 O O . LEU B 1 242 ? 15.961 -20.328 -21.312 1 88.44 242 LEU B O 1
ATOM 4827 N N . PHE B 1 243 ? 13.75 -20.531 -21.5 1 86.44 243 PHE B N 1
ATOM 4828 C CA . PHE B 1 243 ? 13.875 -21 -22.875 1 86.44 243 PHE B CA 1
ATOM 4829 C C . PHE B 1 243 ? 13.344 -19.953 -23.859 1 86.44 243 PHE B C 1
ATOM 4831 O O . PHE B 1 243 ? 13.523 -20.078 -25.062 1 86.44 243 PHE B O 1
ATOM 4838 N N . GLY B 1 244 ? 12.641 -18.953 -23.281 1 79.81 244 GLY B N 1
ATOM 4839 C CA . GLY B 1 244 ? 12 -17.984 -24.156 1 79.81 244 GLY B CA 1
ATOM 4840 C C . GLY B 1 244 ? 12.945 -16.891 -24.625 1 79.81 244 GLY B C 1
ATOM 4841 O O . GLY B 1 244 ? 14.109 -16.859 -24.234 1 79.81 244 GLY B O 1
ATOM 4842 N N . ASP B 1 245 ? 12.383 -16.016 -25.5 1 74.75 245 ASP B N 1
ATOM 4843 C CA . ASP B 1 245 ? 13.125 -14.891 -26.047 1 74.75 245 ASP B CA 1
ATOM 4844 C C . ASP B 1 245 ? 13.219 -13.758 -25.016 1 74.75 245 ASP B C 1
ATOM 4846 O O . ASP B 1 245 ? 12.195 -13.203 -24.609 1 74.75 245 ASP B O 1
ATOM 4850 N N . ALA B 1 246 ? 14.445 -13.469 -24.625 1 68.62 246 ALA B N 1
ATOM 4851 C CA . ALA B 1 246 ? 14.695 -12.414 -23.641 1 68.62 246 ALA B CA 1
ATOM 4852 C C . ALA B 1 246 ? 14.086 -11.086 -24.094 1 68.62 246 ALA B C 1
ATOM 4854 O O . ALA B 1 246 ? 13.586 -10.32 -23.281 1 68.62 246 ALA B O 1
ATOM 4855 N N . GLU B 1 247 ? 14.141 -10.875 -25.328 1 65.81 247 GLU B N 1
ATOM 4856 C CA . GLU B 1 247 ? 13.625 -9.617 -25.859 1 65.81 247 GLU B CA 1
ATOM 4857 C C . GLU B 1 247 ? 12.117 -9.5 -25.641 1 65.81 247 GLU B C 1
ATOM 4859 O O . GLU B 1 247 ? 11.609 -8.414 -25.359 1 65.81 247 GLU B O 1
ATOM 4864 N N . LEU B 1 248 ? 11.555 -10.602 -25.656 1 65.5 248 LEU B N 1
ATOM 4865 C CA . LEU B 1 248 ? 10.109 -10.617 -25.469 1 65.5 248 LEU B CA 1
ATOM 4866 C C . LEU B 1 248 ? 9.75 -10.383 -24 1 65.5 248 LEU B C 1
ATOM 4868 O O . LEU B 1 248 ? 8.75 -9.734 -23.688 1 65.5 248 LEU B O 1
ATOM 4872 N N . LEU B 1 249 ? 10.586 -10.852 -23.172 1 65.38 249 LEU B N 1
ATOM 4873 C CA . LEU B 1 249 ? 10.297 -10.742 -21.734 1 65.38 249 LEU B CA 1
ATOM 4874 C C . LEU B 1 249 ? 10.672 -9.359 -21.219 1 65.38 249 LEU B C 1
ATOM 4876 O O . LEU B 1 249 ? 10.141 -8.914 -20.188 1 65.38 249 LEU B O 1
ATOM 4880 N N . GLY B 1 250 ? 11.508 -8.727 -22.047 1 65.38 250 GLY B N 1
ATOM 4881 C CA . GLY B 1 250 ? 11.883 -7.363 -21.703 1 65.38 250 GLY B CA 1
ATOM 4882 C C . GLY B 1 250 ? 12.727 -7.285 -20.438 1 65.38 250 GLY B C 1
ATOM 4883 O O . GLY B 1 250 ? 12.797 -6.234 -19.797 1 65.38 250 GLY B O 1
ATOM 4884 N N . LYS B 1 251 ? 13.203 -8.492 -19.906 1 71.38 251 LYS B N 1
ATOM 4885 C CA . LYS B 1 251 ? 14.039 -8.453 -18.719 1 71.38 251 LYS B CA 1
ATOM 4886 C C . LYS B 1 251 ? 15.438 -8.992 -19 1 71.38 251 LYS B C 1
ATOM 4888 O O . LYS B 1 251 ? 15.602 -9.922 -19.797 1 71.38 251 LYS B O 1
ATOM 4893 N N . GLU B 1 252 ? 16.406 -8.344 -18.328 1 70.12 252 GLU B N 1
ATOM 4894 C CA . GLU B 1 252 ? 17.797 -8.719 -18.578 1 70.12 252 GLU B CA 1
ATOM 4895 C C . GLU B 1 252 ? 18.234 -9.867 -17.672 1 70.12 252 GLU B C 1
ATOM 4897 O O . GLU B 1 252 ? 19 -10.727 -18.094 1 70.12 252 GLU B O 1
ATOM 4902 N N . GLU B 1 253 ? 17.688 -9.93 -16.5 1 78.31 253 GLU B N 1
ATOM 4903 C CA . GLU B 1 253 ? 18.125 -10.945 -15.547 1 78.31 253 GLU B CA 1
ATOM 4904 C C . GLU B 1 253 ? 17.156 -12.117 -15.5 1 78.31 253 GLU B C 1
ATOM 4906 O O . GLU B 1 253 ? 15.938 -11.922 -15.492 1 78.31 253 GLU B O 1
ATOM 4911 N N . SER B 1 254 ? 17.781 -13.32 -15.484 1 86.69 254 SER B N 1
ATOM 4912 C CA . SER B 1 254 ? 16.984 -14.539 -15.469 1 86.69 254 SER B CA 1
ATOM 4913 C C . SER B 1 254 ? 16.672 -14.984 -14.047 1 86.69 254 SER B C 1
ATOM 4915 O O . SER B 1 254 ? 17.281 -14.492 -13.094 1 86.69 254 SER B O 1
ATOM 4917 N N . ASP B 1 255 ? 15.836 -15.977 -13.93 1 90.75 255 ASP B N 1
ATOM 4918 C CA . ASP B 1 255 ? 15.484 -16.578 -12.641 1 90.75 255 ASP B CA 1
ATOM 4919 C C . ASP B 1 255 ? 16.703 -17.234 -12 1 90.75 255 ASP B C 1
ATOM 4921 O O . ASP B 1 255 ? 16.844 -17.25 -10.773 1 90.75 255 ASP B O 1
ATOM 4925 N N . ILE B 1 256 ? 17.578 -17.75 -12.852 1 93.88 256 ILE B N 1
ATOM 4926 C CA . ILE B 1 256 ? 18.797 -18.375 -12.367 1 93.88 256 ILE B CA 1
ATOM 4927 C C . ILE B 1 256 ? 19.688 -17.312 -11.711 1 93.88 256 ILE B C 1
ATOM 4929 O O . ILE B 1 256 ? 20.156 -17.5 -10.586 1 93.88 256 ILE B O 1
ATOM 4933 N N . GLN B 1 257 ? 19.844 -16.203 -12.398 1 91.38 257 GLN B N 1
ATOM 4934 C CA . GLN B 1 257 ? 20.703 -15.133 -11.898 1 91.38 257 GLN B CA 1
ATOM 4935 C C . GLN B 1 257 ? 20.125 -14.516 -10.633 1 91.38 257 GLN B C 1
ATOM 4937 O O . GLN B 1 257 ? 20.859 -14.133 -9.727 1 91.38 257 GLN B O 1
ATOM 4942 N N . GLU B 1 258 ? 18.828 -14.5 -10.531 1 88.44 258 GLU B N 1
ATOM 4943 C CA . GLU B 1 258 ? 18.156 -13.844 -9.414 1 88.44 258 GLU B CA 1
ATOM 4944 C C . GLU B 1 258 ? 17.875 -14.836 -8.281 1 88.44 258 GLU B C 1
ATOM 4946 O O . GLU B 1 258 ? 17.281 -14.469 -7.273 1 88.44 258 GLU B O 1
ATOM 4951 N N . ARG B 1 259 ? 18.266 -16.078 -8.445 1 93.06 259 ARG B N 1
ATOM 4952 C CA . ARG B 1 259 ? 18.078 -17.141 -7.473 1 93.06 259 ARG B CA 1
ATOM 4953 C C . ARG B 1 259 ? 16.609 -17.297 -7.102 1 93.06 259 ARG B C 1
ATOM 4955 O O . ARG B 1 259 ? 16.266 -17.359 -5.922 1 93.06 259 ARG B O 1
ATOM 4962 N N . LYS B 1 260 ? 15.781 -17.234 -8.078 1 92.75 260 LYS B N 1
ATOM 4963 C CA . LYS B 1 260 ? 14.344 -17.359 -7.836 1 92.75 260 LYS B CA 1
ATOM 4964 C C . LYS B 1 260 ? 13.961 -18.812 -7.562 1 92.75 260 LYS B C 1
ATOM 4966 O O . LYS B 1 260 ? 14.547 -19.734 -8.125 1 92.75 260 LYS B O 1
ATOM 4971 N N . CYS B 1 261 ? 13.039 -19 -6.703 1 95.06 261 CYS B N 1
ATOM 4972 C CA . CYS B 1 261 ? 12.438 -20.312 -6.488 1 95.06 261 CYS B CA 1
ATOM 4973 C C . CYS B 1 261 ? 11.492 -20.672 -7.625 1 95.06 261 CYS B C 1
ATOM 4975 O O . CYS B 1 261 ? 10.273 -20.641 -7.461 1 95.06 261 CYS B O 1
ATOM 4977 N N . SER B 1 262 ? 12.031 -21.062 -8.766 1 96 262 SER B N 1
ATOM 4978 C CA . SER B 1 262 ? 11.258 -21.406 -9.945 1 96 262 SER B CA 1
ATOM 4979 C C . SER B 1 262 ? 10.914 -22.891 -9.961 1 96 262 SER B C 1
ATOM 4981 O O . SER B 1 262 ? 11.453 -23.672 -9.164 1 96 262 SER B O 1
ATOM 4983 N N . TRP B 1 263 ? 10 -23.188 -10.875 1 97.44 263 TRP B N 1
ATOM 4984 C CA . TRP B 1 263 ? 9.641 -24.594 -11.031 1 97.44 263 TRP B CA 1
ATOM 4985 C C . TRP B 1 263 ? 10.867 -25.438 -11.359 1 97.44 263 TRP B C 1
ATOM 4987 O O . TRP B 1 263 ? 11.047 -26.531 -10.812 1 97.44 263 TRP B O 1
ATOM 4997 N N . PHE B 1 264 ? 11.734 -24.953 -12.195 1 97.56 264 PHE B N 1
ATOM 4998 C CA . PHE B 1 264 ? 12.914 -25.688 -12.656 1 97.56 264 PHE B CA 1
ATOM 4999 C C . PHE B 1 264 ? 13.906 -25.875 -11.508 1 97.56 264 PHE B C 1
ATOM 5001 O O . PHE B 1 264 ? 14.508 -26.938 -11.375 1 97.56 264 PHE B O 1
ATOM 5008 N N . ALA B 1 265 ? 14.109 -24.844 -10.734 1 96.81 265 ALA B N 1
ATOM 5009 C CA . ALA B 1 265 ? 15.008 -24.969 -9.586 1 96.81 265 ALA B CA 1
ATOM 5010 C C . ALA B 1 265 ? 14.523 -26.031 -8.617 1 96.81 265 ALA B C 1
ATOM 5012 O O . ALA B 1 265 ? 15.305 -26.875 -8.164 1 96.81 265 ALA B O 1
ATOM 5013 N N . VAL B 1 266 ? 13.242 -26.031 -8.32 1 97.12 266 VAL B N 1
ATOM 5014 C CA . VAL B 1 266 ? 12.648 -26.969 -7.371 1 97.12 266 VAL B CA 1
ATOM 5015 C C . VAL B 1 266 ? 12.75 -28.391 -7.91 1 97.12 266 VAL B C 1
ATOM 5017 O O . VAL B 1 266 ? 13.188 -29.297 -7.199 1 97.12 266 VAL B O 1
ATOM 5020 N N . LYS B 1 267 ? 12.344 -28.594 -9.148 1 97.12 267 LYS B N 1
ATOM 5021 C CA . LYS B 1 267 ? 12.367 -29.922 -9.758 1 97.12 267 LYS B CA 1
ATOM 5022 C C . LYS B 1 267 ? 13.797 -30.438 -9.898 1 97.12 267 LYS B C 1
ATOM 5024 O O . LYS B 1 267 ? 14.055 -31.625 -9.719 1 97.12 267 LYS B O 1
ATOM 5029 N N . CYS B 1 268 ? 14.711 -29.547 -10.234 1 97.19 268 CYS B N 1
ATOM 5030 C CA . CYS B 1 268 ? 16.125 -29.891 -10.328 1 97.19 268 CYS B CA 1
ATOM 5031 C C . CYS B 1 268 ? 16.641 -30.438 -9.008 1 97.19 268 CYS B C 1
ATOM 5033 O O . CYS B 1 268 ? 17.266 -31.516 -8.969 1 97.19 268 CYS B O 1
ATOM 5035 N N . LEU B 1 269 ? 16.375 -29.766 -7.941 1 96.25 269 LEU B N 1
ATOM 5036 C CA . LEU B 1 269 ? 16.875 -30.141 -6.625 1 96.25 269 LEU B CA 1
ATOM 5037 C C . LEU B 1 269 ? 16.281 -31.484 -6.18 1 96.25 269 LEU B C 1
ATOM 5039 O O . LEU B 1 269 ? 16.906 -32.25 -5.441 1 96.25 269 LEU B O 1
ATOM 5043 N N . GLU B 1 270 ? 15.117 -31.797 -6.66 1 95.88 270 GLU B N 1
ATOM 5044 C CA . GLU B 1 270 ? 14.477 -33.062 -6.363 1 95.88 270 GLU B CA 1
ATOM 5045 C C . GLU B 1 270 ? 15.195 -34.219 -7.059 1 95.88 270 GLU B C 1
ATOM 5047 O O . GLU B 1 270 ? 15.18 -35.344 -6.574 1 95.88 270 GLU B O 1
ATOM 5052 N N . LYS B 1 271 ? 15.828 -33.938 -8.125 1 96.31 271 LYS B N 1
ATOM 5053 C CA . LYS B 1 271 ? 16.344 -35 -8.992 1 96.31 271 LYS B CA 1
ATOM 5054 C C . LYS B 1 271 ? 17.859 -35.094 -8.859 1 96.31 271 LYS B C 1
ATOM 5056 O O . LYS B 1 271 ? 18.453 -36.094 -9.289 1 96.31 271 LYS B O 1
ATOM 5061 N N . THR B 1 272 ? 18.453 -34.156 -8.234 1 95.75 272 THR B N 1
ATOM 5062 C CA . THR B 1 272 ? 19.922 -34.094 -8.211 1 95.75 272 THR B CA 1
ATOM 5063 C C . THR B 1 272 ? 20.5 -35.125 -7.27 1 95.75 272 THR B C 1
ATOM 5065 O O . THR B 1 272 ? 19.891 -35.469 -6.254 1 95.75 272 THR B O 1
ATOM 5068 N N . ASN B 1 273 ? 21.672 -35.656 -7.637 1 96.62 273 ASN B N 1
ATOM 5069 C CA . ASN B 1 273 ? 22.531 -36.344 -6.688 1 96.62 273 ASN B CA 1
ATOM 5070 C C . ASN B 1 273 ? 23.391 -35.375 -5.875 1 96.62 273 ASN B C 1
ATOM 5072 O O . ASN B 1 273 ? 23.344 -34.188 -6.102 1 96.62 273 ASN B O 1
ATOM 5076 N N . PRO B 1 274 ? 24.109 -35.875 -4.898 1 95.56 274 PRO B N 1
ATOM 5077 C CA . PRO B 1 274 ? 24.844 -34.969 -4.012 1 95.56 274 PRO B CA 1
ATOM 5078 C C . PRO B 1 274 ? 25.828 -34.094 -4.762 1 95.56 274 PRO B C 1
ATOM 5080 O O . PRO B 1 274 ? 25.953 -32.906 -4.445 1 95.56 274 PRO B O 1
ATOM 5083 N N . GLU B 1 275 ? 26.5 -34.625 -5.781 1 96.69 275 GLU B N 1
ATOM 5084 C CA . GLU B 1 275 ? 27.453 -33.844 -6.555 1 96.69 275 GLU B CA 1
ATOM 5085 C C . GLU B 1 275 ? 26.75 -32.75 -7.363 1 96.69 275 GLU B C 1
ATOM 5087 O O . GLU B 1 275 ? 27.219 -31.625 -7.422 1 96.69 275 GLU B O 1
ATOM 5092 N N . GLN B 1 276 ? 25.703 -33.125 -7.984 1 97 276 GLN B N 1
ATOM 5093 C CA . GLN B 1 276 ? 24.906 -32.188 -8.773 1 97 276 GLN B CA 1
ATOM 5094 C C . GLN B 1 276 ? 24.297 -31.109 -7.891 1 97 276 GLN B C 1
ATOM 5096 O O . GLN B 1 276 ? 24.203 -29.953 -8.297 1 97 276 GLN B O 1
ATOM 5101 N N . LYS B 1 277 ? 23.891 -31.531 -6.699 1 95.88 277 LYS B N 1
ATOM 5102 C CA . LYS B 1 277 ? 23.312 -30.578 -5.754 1 95.88 277 LYS B CA 1
ATOM 5103 C C . LYS B 1 277 ? 24.344 -29.531 -5.34 1 95.88 277 LYS B C 1
ATOM 5105 O O . LYS B 1 277 ? 24.016 -28.359 -5.199 1 95.88 277 LYS B O 1
ATOM 5110 N N . GLU B 1 278 ? 25.5 -29.984 -5.141 1 95.75 278 GLU B N 1
ATOM 5111 C CA . GLU B 1 278 ? 26.578 -29.062 -4.793 1 95.75 278 GLU B CA 1
ATOM 5112 C C . GLU B 1 278 ? 26.859 -28.094 -5.941 1 95.75 278 GLU B C 1
ATOM 5114 O O . GLU B 1 278 ? 27.141 -26.922 -5.711 1 95.75 278 GLU B O 1
ATOM 5119 N N . LEU B 1 279 ? 26.859 -28.656 -7.129 1 96.56 279 LEU B N 1
ATOM 5120 C CA . LEU B 1 279 ? 27.031 -27.812 -8.305 1 96.56 279 LEU B CA 1
ATOM 5121 C C . LEU B 1 279 ? 25.969 -26.734 -8.367 1 96.56 279 LEU B C 1
ATOM 5123 O O . LEU B 1 279 ? 26.266 -25.562 -8.648 1 96.56 279 LEU B O 1
ATOM 5127 N N . PHE B 1 280 ? 24.766 -27.141 -8.148 1 97 280 PHE B N 1
ATOM 5128 C CA . PHE B 1 280 ? 23.656 -26.203 -8.133 1 97 280 PHE B CA 1
ATOM 5129 C C . PHE B 1 280 ? 23.859 -25.125 -7.066 1 97 280 PHE B C 1
ATOM 5131 O O . PHE B 1 280 ? 23.734 -23.938 -7.348 1 97 280 PHE B O 1
ATOM 5138 N N . LYS B 1 281 ? 24.188 -25.516 -5.898 1 94.62 281 LYS B N 1
ATOM 5139 C CA . LYS B 1 281 ? 24.391 -24.625 -4.758 1 94.62 281 LYS B CA 1
ATOM 5140 C C . LYS B 1 281 ? 25.453 -23.578 -5.055 1 94.62 281 LYS B C 1
ATOM 5142 O O . LYS B 1 281 ? 25.312 -22.406 -4.664 1 94.62 281 LYS B O 1
ATOM 5147 N N . GLN B 1 282 ? 26.406 -23.906 -5.797 1 94.56 282 GLN B N 1
ATOM 5148 C CA . GLN B 1 282 ? 27.547 -23.031 -6.047 1 94.56 282 GLN B CA 1
ATOM 5149 C C . GLN B 1 282 ? 27.266 -22.047 -7.176 1 94.56 282 GLN B C 1
ATOM 5151 O O . GLN B 1 282 ? 27.875 -20.969 -7.246 1 94.56 282 GLN B O 1
ATOM 5156 N N . ASN B 1 283 ? 26.344 -22.453 -7.984 1 96.19 283 ASN B N 1
ATOM 5157 C CA . ASN B 1 283 ? 26.219 -21.672 -9.219 1 96.19 283 ASN B CA 1
ATOM 5158 C C . ASN B 1 283 ? 24.906 -20.906 -9.266 1 96.19 283 ASN B C 1
ATOM 5160 O O . ASN B 1 283 ? 24.812 -19.875 -9.938 1 96.19 283 ASN B O 1
ATOM 5164 N N . TYR B 1 284 ? 23.875 -21.375 -8.641 1 95.81 284 TYR B N 1
ATOM 5165 C CA . TYR B 1 284 ? 22.562 -20.734 -8.703 1 95.81 284 TYR B CA 1
ATOM 5166 C C . TYR B 1 284 ? 22.562 -19.406 -7.969 1 95.81 284 TYR B C 1
ATOM 5168 O O . TYR B 1 284 ? 23.047 -19.312 -6.836 1 95.81 284 TYR B O 1
ATOM 5176 N N . GLY B 1 285 ? 22.109 -18.312 -8.586 1 92.75 285 GLY B N 1
ATOM 5177 C CA . GLY B 1 285 ? 22.078 -17 -7.992 1 92.75 285 GLY B CA 1
ATOM 5178 C C . GLY B 1 285 ? 23.281 -16.141 -8.359 1 92.75 285 GLY B C 1
ATOM 5179 O O . GLY B 1 285 ? 23.438 -15.031 -7.848 1 92.75 285 GLY B O 1
ATOM 5180 N N . SER B 1 286 ? 24.078 -16.703 -9.273 1 93.44 286 SER B N 1
ATOM 5181 C CA . SER B 1 286 ? 25.266 -15.961 -9.711 1 93.44 286 SER B CA 1
ATOM 5182 C C . SER B 1 286 ? 24.969 -15.117 -10.945 1 93.44 286 SER B C 1
ATOM 5184 O O . SER B 1 286 ? 24.219 -15.547 -11.836 1 93.44 286 SER B O 1
ATOM 5186 N N . GLU B 1 287 ? 25.562 -14.008 -10.984 1 89.5 287 GLU B N 1
ATOM 5187 C CA . GLU B 1 287 ? 25.438 -13.156 -12.164 1 89.5 287 GLU B CA 1
ATOM 5188 C C . GLU B 1 287 ? 26.453 -13.547 -13.234 1 89.5 287 GLU B C 1
ATOM 5190 O O . GLU B 1 287 ? 26.359 -13.109 -14.383 1 89.5 287 GLU B O 1
ATOM 5195 N N . ASP B 1 288 ? 27.375 -14.359 -12.906 1 94.06 288 ASP B N 1
ATOM 5196 C CA . ASP B 1 288 ? 28.391 -14.828 -13.836 1 94.06 288 ASP B CA 1
ATOM 5197 C C . ASP B 1 288 ? 27.781 -15.695 -14.938 1 94.06 288 ASP B C 1
ATOM 5199 O O . ASP B 1 288 ? 27.234 -16.766 -14.656 1 94.06 288 ASP B O 1
ATOM 5203 N N . PRO B 1 289 ? 27.969 -15.281 -16.141 1 93.62 289 PRO B N 1
ATOM 5204 C CA . PRO B 1 289 ? 27.359 -16.031 -17.25 1 93.62 289 PRO B CA 1
ATOM 5205 C C . PRO B 1 289 ? 27.828 -17.484 -17.312 1 93.62 289 PRO B C 1
ATOM 5207 O O . PRO B 1 289 ? 27.062 -18.359 -17.719 1 93.62 289 PRO B O 1
ATOM 5210 N N . ASP B 1 290 ? 29.047 -17.703 -16.906 1 96.75 290 ASP B N 1
ATOM 5211 C CA . ASP B 1 290 ? 29.562 -19.062 -16.922 1 96.75 290 ASP B CA 1
ATOM 5212 C C . ASP B 1 290 ? 28.828 -19.938 -15.906 1 96.75 290 ASP B C 1
ATOM 5214 O O . ASP B 1 290 ? 28.531 -21.109 -16.188 1 96.75 290 ASP B O 1
ATOM 5218 N N . ARG B 1 291 ? 28.562 -19.406 -14.852 1 96.75 291 ARG B N 1
ATOM 5219 C CA . ARG B 1 291 ? 27.859 -20.141 -13.812 1 96.75 291 ARG B CA 1
ATOM 5220 C C . ARG B 1 291 ? 26.391 -20.375 -14.203 1 96.75 291 ARG B C 1
ATOM 5222 O O . ARG B 1 291 ? 25.812 -21.406 -13.867 1 96.75 291 ARG B O 1
ATOM 5229 N N . VAL B 1 292 ? 25.875 -19.422 -14.867 1 95.62 292 VAL B N 1
ATOM 5230 C CA . VAL B 1 292 ? 24.516 -19.578 -15.375 1 95.62 292 VAL B CA 1
ATOM 5231 C C . VAL B 1 292 ? 24.453 -20.734 -16.359 1 95.62 292 VAL B C 1
ATOM 5233 O O . VAL B 1 292 ? 23.547 -21.562 -16.297 1 95.62 292 VAL B O 1
ATOM 5236 N N . THR B 1 293 ? 25.391 -20.75 -17.219 1 96.12 293 THR B N 1
ATOM 5237 C CA . THR B 1 293 ? 25.469 -21.812 -18.219 1 96.12 293 THR B CA 1
ATOM 5238 C C . THR B 1 293 ? 25.609 -23.172 -17.562 1 96.12 293 THR B C 1
ATOM 5240 O O . THR B 1 293 ? 25.078 -24.172 -18.047 1 96.12 293 THR B O 1
ATOM 5243 N N . ASP B 1 294 ? 26.344 -23.172 -16.453 1 97.5 294 ASP B N 1
ATOM 5244 C CA . ASP B 1 294 ? 26.516 -24.422 -15.719 1 97.5 294 ASP B CA 1
ATOM 5245 C C . ASP B 1 294 ? 25.172 -24.938 -15.172 1 97.5 294 ASP B C 1
ATOM 5247 O O . ASP B 1 294 ? 24.906 -26.125 -15.203 1 97.5 294 ASP B O 1
ATOM 5251 N N . VAL B 1 295 ? 24.391 -24.078 -14.688 1 97.62 295 VAL B N 1
ATOM 5252 C CA . VAL B 1 295 ? 23.094 -24.469 -14.18 1 97.62 295 VAL B CA 1
ATOM 5253 C C . VAL B 1 295 ? 22.203 -24.953 -15.328 1 97.62 295 VAL B C 1
ATOM 5255 O O . VAL B 1 295 ? 21.5 -25.953 -15.195 1 97.62 295 VAL B O 1
ATOM 5258 N N . GLU B 1 296 ? 22.25 -24.25 -16.453 1 96.38 296 GLU B N 1
ATOM 5259 C CA . GLU B 1 296 ? 21.484 -24.656 -17.625 1 96.38 296 GLU B CA 1
ATOM 5260 C C . GLU B 1 296 ? 21.906 -26.047 -18.109 1 96.38 296 GLU B C 1
ATOM 5262 O O . GLU B 1 296 ? 21.062 -26.844 -18.531 1 96.38 296 GLU B O 1
ATOM 5267 N N . ALA B 1 297 ? 23.203 -26.234 -18.078 1 97.44 297 ALA B N 1
ATOM 5268 C CA . ALA B 1 297 ? 23.719 -27.547 -18.469 1 97.44 297 ALA B CA 1
ATOM 5269 C C . ALA B 1 297 ? 23.219 -28.625 -17.516 1 97.44 297 ALA B C 1
ATOM 5271 O O . ALA B 1 297 ? 22.906 -29.75 -17.938 1 97.44 297 ALA B O 1
ATOM 5272 N N . LEU B 1 298 ? 23.234 -28.297 -16.281 1 98 298 LEU B N 1
ATOM 5273 C CA . LEU B 1 298 ? 22.688 -29.219 -15.289 1 98 298 LEU B CA 1
ATOM 5274 C C . LEU B 1 298 ? 21.219 -29.516 -15.578 1 98 298 LEU B C 1
ATOM 5276 O O . LEU B 1 298 ? 20.812 -30.688 -15.539 1 98 298 LEU B O 1
ATOM 5280 N N . TYR B 1 299 ? 20.406 -28.5 -15.883 1 97.75 299 TYR B N 1
ATOM 5281 C CA . TYR B 1 299 ? 19.016 -28.672 -16.25 1 97.75 299 TYR B CA 1
ATOM 5282 C C . TYR B 1 299 ? 18.891 -29.625 -17.438 1 97.75 299 TYR B C 1
ATOM 5284 O O . TYR B 1 299 ? 18.016 -30.5 -17.453 1 97.75 299 TYR B O 1
ATOM 5292 N N . SER B 1 300 ? 19.734 -29.438 -18.391 1 96.69 300 SER B N 1
ATOM 5293 C CA . SER B 1 300 ? 19.703 -30.266 -19.594 1 96.69 300 SER B CA 1
ATOM 5294 C C . SER B 1 300 ? 20.062 -31.719 -19.281 1 96.69 300 SER B C 1
ATOM 5296 O O . SER B 1 300 ? 19.438 -32.625 -19.781 1 96.69 300 SER B O 1
ATOM 5298 N N . SER B 1 301 ? 21.094 -31.859 -18.469 1 97.56 301 SER B N 1
ATOM 5299 C CA . SER B 1 301 ? 21.547 -33.188 -18.109 1 97.56 301 SER B CA 1
ATOM 5300 C C . SER B 1 301 ? 20.453 -33.969 -17.375 1 97.56 301 SER B C 1
ATOM 5302 O O . SER B 1 301 ? 20.375 -35.188 -17.453 1 97.56 301 SER B O 1
ATOM 5304 N N . LEU B 1 302 ? 19.609 -33.281 -16.672 1 97.69 302 LEU B N 1
ATOM 5305 C CA . LEU B 1 302 ? 18.531 -33.875 -15.906 1 97.69 302 LEU B CA 1
ATOM 5306 C C . LEU B 1 302 ? 17.25 -33.969 -16.734 1 97.69 302 LEU B C 1
ATOM 5308 O O . LEU B 1 302 ? 16.188 -34.281 -16.203 1 97.69 302 LEU B O 1
ATOM 5312 N N . GLN B 1 303 ? 17.281 -33.562 -18.016 1 96.94 303 GLN B N 1
ATOM 5313 C CA . GLN B 1 303 ? 16.156 -33.625 -18.953 1 96.94 303 GLN B CA 1
ATOM 5314 C C . GLN B 1 303 ? 14.961 -32.812 -18.422 1 96.94 303 GLN B C 1
ATOM 5316 O O . GLN B 1 303 ? 13.836 -33.312 -18.422 1 96.94 303 GLN B O 1
ATOM 5321 N N . MET B 1 304 ? 15.242 -31.609 -18.016 1 96.5 304 MET B N 1
ATOM 5322 C CA . MET B 1 304 ? 14.242 -30.781 -17.359 1 96.5 304 MET B CA 1
ATOM 5323 C C . MET B 1 304 ? 13.148 -30.359 -18.344 1 96.5 304 MET B C 1
ATOM 5325 O O . MET B 1 304 ? 12 -30.172 -17.953 1 96.5 304 MET B O 1
ATOM 5329 N N . LYS B 1 305 ? 13.461 -30.188 -19.578 1 95.31 305 LYS B N 1
ATOM 5330 C CA . LYS B 1 305 ? 12.453 -29.844 -20.578 1 95.31 305 LYS B CA 1
ATOM 5331 C C . LYS B 1 305 ? 11.398 -30.938 -20.703 1 95.31 305 LYS B C 1
ATOM 5333 O O . LYS B 1 305 ? 10.203 -30.656 -20.766 1 95.31 305 LYS B O 1
ATOM 5338 N N . GLU B 1 306 ? 11.828 -32.156 -20.75 1 96.19 306 GLU B N 1
ATOM 5339 C CA . GLU B 1 306 ? 10.914 -33.281 -20.828 1 96.19 306 GLU B CA 1
ATOM 5340 C C . GLU B 1 306 ? 10.062 -33.375 -19.562 1 96.19 306 GLU B C 1
ATOM 5342 O O . GLU B 1 306 ? 8.859 -33.656 -19.641 1 96.19 306 GLU B O 1
ATOM 5347 N N . GLU B 1 307 ? 10.727 -33.188 -18.422 1 96.31 307 GLU B N 1
ATOM 5348 C CA . GLU B 1 307 ? 10.008 -33.219 -17.156 1 96.31 307 GLU B CA 1
ATOM 5349 C C . GLU B 1 307 ? 8.914 -32.125 -17.125 1 96.31 307 GLU B C 1
ATOM 5351 O O . GLU B 1 307 ? 7.828 -32.375 -16.594 1 96.31 307 GLU B O 1
ATOM 5356 N N . PHE B 1 308 ? 9.266 -30.953 -17.641 1 96.81 308 PHE B N 1
ATOM 5357 C CA . PHE B 1 308 ? 8.32 -29.859 -17.688 1 96.81 308 PHE B CA 1
ATOM 5358 C C . PHE B 1 308 ? 7.082 -30.234 -18.5 1 96.81 308 PHE B C 1
ATOM 5360 O O . PHE B 1 308 ? 5.953 -30.062 -18.031 1 96.81 308 PHE B O 1
ATOM 5367 N N . TYR B 1 309 ? 7.23 -30.812 -19.672 1 96.12 309 TYR B N 1
ATOM 5368 C CA . TYR B 1 309 ? 6.109 -31.141 -20.531 1 96.12 309 TYR B CA 1
ATOM 5369 C C . TYR B 1 309 ? 5.258 -32.25 -19.938 1 96.12 309 TYR B C 1
ATOM 5371 O O . TYR B 1 309 ? 4.031 -32.25 -20.047 1 96.12 309 TYR B O 1
ATOM 5379 N N . LYS B 1 310 ? 5.926 -33.188 -19.328 1 97 310 LYS B N 1
ATOM 5380 C CA . LYS B 1 310 ? 5.176 -34.25 -18.656 1 97 310 LYS B CA 1
ATOM 5381 C C . LYS B 1 310 ? 4.277 -33.688 -17.578 1 97 310 LYS B C 1
ATOM 5383 O O . LYS B 1 310 ? 3.086 -34 -17.516 1 97 310 LYS B O 1
ATOM 5388 N N . HIS B 1 311 ? 4.852 -32.875 -16.719 1 96.62 311 HIS B N 1
ATOM 5389 C CA . HIS B 1 311 ? 4.09 -32.281 -15.625 1 96.62 311 HIS B CA 1
ATOM 5390 C C . HIS B 1 311 ? 2.994 -31.359 -16.156 1 96.62 311 HIS B C 1
ATOM 5392 O O . HIS B 1 311 ? 1.893 -31.312 -15.602 1 96.62 311 HIS B O 1
ATOM 5398 N N . LYS B 1 312 ? 3.328 -30.531 -17.141 1 96.31 312 LYS B N 1
ATOM 5399 C CA . LYS B 1 312 ? 2.348 -29.641 -17.766 1 96.31 312 LYS B CA 1
ATOM 5400 C C . LYS B 1 312 ? 1.143 -30.438 -18.266 1 96.31 312 LYS B C 1
ATOM 5402 O O . LYS B 1 312 ? -0.003 -30.078 -17.984 1 96.31 312 LYS B O 1
ATOM 5407 N N . ASN B 1 313 ? 1.386 -31.516 -19 1 96.25 313 ASN B N 1
ATOM 5408 C CA . ASN B 1 313 ? 0.312 -32.344 -19.562 1 96.25 313 ASN B CA 1
ATOM 5409 C C . ASN B 1 313 ? -0.53 -32.969 -18.469 1 96.25 313 ASN B C 1
ATOM 5411 O O . ASN B 1 313 ? -1.757 -33.031 -18.562 1 96.25 313 ASN B O 1
ATOM 5415 N N . ASP B 1 314 ? 0.163 -33.5 -17.469 1 97.44 314 ASP B N 1
ATOM 5416 C CA . ASP B 1 314 ? -0.554 -34.094 -16.344 1 97.44 314 ASP B CA 1
ATOM 5417 C C . ASP B 1 314 ? -1.47 -33.062 -15.664 1 97.44 314 ASP B C 1
ATOM 5419 O O . ASP B 1 314 ? -2.627 -33.375 -15.367 1 97.44 314 ASP B O 1
ATOM 5423 N N . LEU B 1 315 ? -0.955 -31.922 -15.414 1 96.81 315 LEU B N 1
ATOM 5424 C CA . LEU B 1 315 ? -1.721 -30.891 -14.75 1 96.81 315 LEU B CA 1
ATOM 5425 C C . LEU B 1 315 ? -2.893 -30.438 -15.609 1 96.81 315 LEU B C 1
ATOM 5427 O O . LEU B 1 315 ? -3.992 -30.203 -15.102 1 96.81 315 LEU B O 1
ATOM 5431 N N . CYS B 1 316 ? -2.67 -30.281 -16.906 1 96.31 316 CYS B N 1
ATOM 5432 C CA . CYS B 1 316 ? -3.746 -29.922 -17.828 1 96.31 316 CYS B CA 1
ATOM 5433 C C . CYS B 1 316 ? -4.867 -30.969 -17.781 1 96.31 316 CYS B C 1
ATOM 5435 O O . CYS B 1 316 ? -6.047 -30.609 -17.734 1 96.31 316 CYS B O 1
ATOM 5437 N N . ALA B 1 317 ? -4.477 -32.219 -17.781 1 97.5 317 ALA B N 1
ATOM 5438 C CA . ALA B 1 317 ? -5.469 -33.281 -17.734 1 97.5 317 ALA B CA 1
ATOM 5439 C C . ALA B 1 317 ? -6.309 -33.219 -16.469 1 97.5 317 ALA B C 1
ATOM 5441 O O . ALA B 1 317 ? -7.527 -33.406 -16.5 1 97.5 317 ALA B O 1
ATOM 5442 N N . ILE B 1 318 ? -5.684 -32.938 -15.359 1 97.94 318 ILE B N 1
ATOM 5443 C CA . ILE B 1 318 ? -6.371 -32.812 -14.078 1 97.94 318 ILE B CA 1
ATOM 5444 C C . ILE B 1 318 ? -7.34 -31.641 -14.117 1 97.94 318 ILE B C 1
ATOM 5446 O O . ILE B 1 318 ? -8.5 -31.766 -13.711 1 97.94 318 ILE B O 1
ATOM 5450 N N . ILE B 1 319 ? -6.922 -30.484 -14.578 1 97.75 319 ILE B N 1
ATOM 5451 C CA . ILE B 1 319 ? -7.734 -29.281 -14.656 1 97.75 319 ILE B CA 1
ATOM 5452 C C . ILE B 1 319 ? -8.945 -29.531 -15.547 1 97.75 319 ILE B C 1
ATOM 5454 O O . ILE B 1 319 ? -10.078 -29.188 -15.18 1 97.75 319 ILE B O 1
ATOM 5458 N N . ASP B 1 320 ? -8.695 -30.172 -16.703 1 97.25 320 ASP B N 1
ATOM 5459 C CA . ASP B 1 320 ? -9.781 -30.469 -17.641 1 97.25 320 ASP B CA 1
ATOM 5460 C C . ASP B 1 320 ? -10.844 -31.359 -16.984 1 97.25 320 ASP B C 1
ATOM 5462 O O . ASP B 1 320 ? -12.039 -31.109 -17.125 1 97.25 320 ASP B O 1
ATOM 5466 N N . THR B 1 321 ? -10.375 -32.344 -16.328 1 98 321 THR B N 1
ATOM 5467 C CA . THR B 1 321 ? -11.281 -33.281 -15.672 1 98 321 THR B CA 1
ATOM 5468 C C . THR B 1 321 ? -12.102 -32.562 -14.602 1 98 321 THR B C 1
ATOM 5470 O O . THR B 1 321 ? -13.312 -32.781 -14.492 1 98 321 THR B O 1
ATOM 5473 N N . GLU B 1 322 ? -11.516 -31.766 -13.797 1 97.69 322 GLU B N 1
ATOM 5474 C CA . GLU B 1 322 ? -12.195 -31.062 -12.711 1 97.69 322 GLU B CA 1
ATOM 5475 C C . GLU B 1 322 ? -13.203 -30.047 -13.258 1 97.69 322 GLU B C 1
ATOM 5477 O O . GLU B 1 322 ? -14.305 -29.922 -12.734 1 97.69 322 GLU B O 1
ATOM 5482 N N . ILE B 1 323 ? -12.805 -29.344 -14.289 1 97.81 323 ILE B N 1
ATOM 5483 C CA . ILE B 1 323 ? -13.719 -28.375 -14.891 1 97.81 323 ILE B CA 1
ATOM 5484 C C . ILE B 1 323 ? -14.922 -29.109 -15.484 1 97.81 323 ILE B C 1
ATOM 5486 O O . ILE B 1 323 ? -16.062 -28.672 -15.32 1 97.81 323 ILE B O 1
ATOM 5490 N N . ALA B 1 324 ? -14.688 -30.234 -16.156 1 96.88 324 ALA B N 1
ATOM 5491 C CA . ALA B 1 324 ? -15.75 -31.031 -16.766 1 96.88 324 ALA B CA 1
ATOM 5492 C C . ALA B 1 324 ? -16.719 -31.547 -15.719 1 96.88 324 ALA B C 1
ATOM 5494 O O . ALA B 1 324 ? -17.891 -31.781 -16.016 1 96.88 324 ALA B O 1
ATOM 5495 N N . SER B 1 325 ? -16.312 -31.672 -14.492 1 96.62 325 SER B N 1
ATOM 5496 C CA . SER B 1 325 ? -17.125 -32.25 -13.43 1 96.62 325 SER B CA 1
ATOM 5497 C C . SER B 1 325 ? -18.094 -31.203 -12.852 1 96.62 325 SER B C 1
ATOM 5499 O O . SER B 1 325 ? -19 -31.547 -12.102 1 96.62 325 SER B O 1
ATOM 5501 N N . ILE B 1 326 ? -17.922 -29.969 -13.195 1 96.31 326 ILE B N 1
ATOM 5502 C CA . ILE B 1 326 ? -18.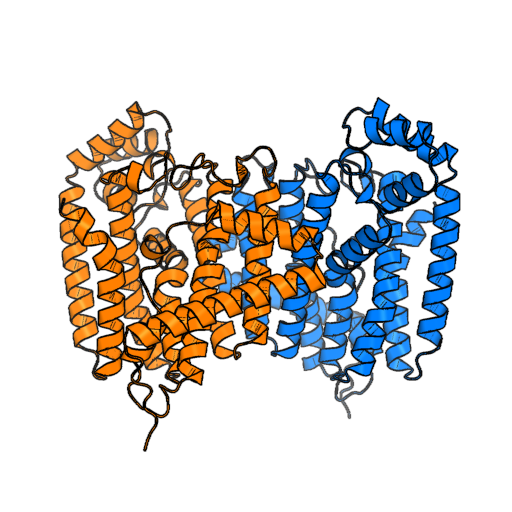797 -28.906 -12.719 1 96.31 326 ILE B CA 1
ATOM 5503 C C . ILE B 1 326 ? -20.172 -29.047 -13.352 1 96.31 326 ILE B C 1
ATOM 5505 O O . ILE B 1 326 ? -20.297 -29.078 -14.578 1 96.31 326 ILE B O 1
ATOM 5509 N N . LYS B 1 327 ? -21.219 -29.031 -12.578 1 94.44 327 LYS B N 1
ATOM 5510 C CA . LYS B 1 327 ? -22.578 -29.297 -13.055 1 94.44 327 LYS B CA 1
ATOM 5511 C C . LYS B 1 327 ? -23.172 -28.047 -13.711 1 94.44 327 LYS B C 1
ATOM 5513 O O . LYS B 1 327 ? -23.828 -28.141 -14.742 1 94.44 327 LYS B O 1
ATOM 5518 N N . ASP B 1 328 ? -22.938 -26.938 -13.055 1 94.06 328 ASP B N 1
ATOM 5519 C CA . ASP B 1 328 ? -23.484 -25.703 -13.602 1 94.06 328 ASP B CA 1
ATOM 5520 C C . ASP B 1 328 ? -22.766 -25.312 -14.891 1 94.06 328 ASP B C 1
ATOM 5522 O O . ASP B 1 328 ? -21.562 -25.047 -14.891 1 94.06 328 ASP B O 1
ATOM 5526 N N . ALA B 1 329 ? -23.469 -25.266 -15.984 1 94.44 329 ALA B N 1
ATOM 5527 C CA . ALA B 1 329 ? -22.906 -25.078 -17.328 1 94.44 329 ALA B CA 1
ATOM 5528 C C . ALA B 1 329 ? -22.234 -23.719 -17.453 1 94.44 329 ALA B C 1
ATOM 5530 O O . ALA B 1 329 ? -21.188 -23.578 -18.078 1 94.44 329 ALA B O 1
ATOM 5531 N N . LYS B 1 330 ? -22.891 -22.719 -16.922 1 94.5 330 LYS B N 1
ATOM 5532 C CA . LYS B 1 330 ? -22.344 -21.359 -17.031 1 94.5 330 LYS B CA 1
ATOM 5533 C C . LYS B 1 330 ? -21.047 -21.234 -16.219 1 94.5 330 LYS B C 1
ATOM 5535 O O . LYS B 1 330 ? -20.078 -20.641 -16.688 1 94.5 330 LYS B O 1
ATOM 5540 N N . PHE B 1 331 ? -21.109 -21.766 -15.039 1 95.94 331 PHE B N 1
ATOM 5541 C CA . PHE B 1 331 ? -19.922 -21.766 -14.18 1 95.94 331 PHE B CA 1
ATOM 5542 C C . PHE B 1 331 ? -18.781 -22.547 -14.812 1 95.94 331 PHE B C 1
ATOM 5544 O O . PHE B 1 331 ? -17.625 -22.109 -14.789 1 95.94 331 PHE B O 1
ATOM 5551 N N . ARG B 1 332 ? -19.109 -23.672 -15.438 1 96.62 332 ARG B N 1
ATOM 5552 C CA . ARG B 1 332 ? -18.141 -24.5 -16.141 1 96.62 332 ARG B CA 1
ATOM 5553 C C . ARG B 1 332 ? -17.5 -23.734 -17.297 1 96.62 332 ARG B C 1
ATOM 5555 O O . ARG B 1 332 ? -16.281 -23.781 -17.484 1 96.62 332 ARG B O 1
ATOM 5562 N N . GLN B 1 333 ? -18.312 -23.062 -18.016 1 95.94 333 GLN B N 1
ATOM 5563 C CA . GLN B 1 333 ? -17.828 -22.281 -19.156 1 95.94 333 GLN B CA 1
ATOM 5564 C C . GLN B 1 333 ? -16.891 -21.172 -18.703 1 95.94 333 GLN B C 1
ATOM 5566 O O . GLN B 1 333 ? -15.867 -20.906 -19.344 1 95.94 333 GLN B O 1
ATOM 5571 N N . ALA B 1 334 ? -17.266 -20.5 -17.656 1 96.56 334 ALA B N 1
ATOM 5572 C CA . ALA B 1 334 ? -16.438 -19.422 -17.141 1 96.56 334 ALA B CA 1
ATOM 5573 C C . ALA B 1 334 ? -15.062 -19.938 -16.703 1 96.56 334 ALA B C 1
ATOM 5575 O O . ALA B 1 334 ? -14.039 -19.344 -17.016 1 96.56 334 ALA B O 1
ATOM 5576 N N . LEU B 1 335 ? -15.07 -21.062 -16 1 97.12 335 LEU B N 1
ATOM 5577 C CA . LEU B 1 335 ? -13.82 -21.672 -15.547 1 97.12 335 LEU B CA 1
ATOM 5578 C C . LEU B 1 335 ? -12.953 -22.078 -16.734 1 97.12 335 LEU B C 1
ATOM 5580 O O . LEU B 1 335 ? -11.742 -21.859 -16.734 1 97.12 335 LEU B O 1
ATOM 5584 N N . TYR B 1 336 ? -13.617 -22.625 -17.703 1 95.88 336 TYR B N 1
ATOM 5585 C CA . TYR B 1 336 ? -12.914 -23.062 -18.906 1 95.88 336 TYR B CA 1
ATOM 5586 C C . TYR B 1 336 ? -12.305 -21.875 -19.641 1 95.88 336 TYR B C 1
ATOM 5588 O O . TYR B 1 336 ? -11.156 -21.938 -20.078 1 95.88 336 TYR B O 1
ATOM 5596 N N . SER B 1 337 ? -13.031 -20.859 -19.781 1 94.19 337 SER B N 1
ATOM 5597 C CA . SER B 1 337 ? -12.547 -19.656 -20.453 1 94.19 337 SER B CA 1
ATOM 5598 C C . SER B 1 337 ? -11.352 -19.062 -19.719 1 94.19 337 SER B C 1
ATOM 5600 O O . SER B 1 337 ? -10.375 -18.656 -20.359 1 94.19 337 SER B O 1
ATOM 5602 N N . VAL B 1 338 ? -11.43 -18.969 -18.391 1 94.19 338 VAL B N 1
ATOM 5603 C CA . VAL B 1 338 ? -10.336 -18.438 -17.578 1 94.19 338 VAL B CA 1
ATOM 5604 C C . VAL B 1 338 ? -9.094 -19.312 -17.75 1 94.19 338 VAL B C 1
ATOM 5606 O O . VAL B 1 338 ? -7.984 -18.797 -17.922 1 94.19 338 VAL B O 1
ATOM 5609 N N . TYR B 1 339 ? -9.328 -20.609 -17.719 1 94.62 339 TYR B N 1
ATOM 5610 C CA . TYR B 1 339 ? -8.25 -21.578 -17.906 1 94.62 339 TYR B CA 1
ATOM 5611 C C . TYR B 1 339 ? -7.582 -21.406 -19.266 1 94.62 339 TYR B C 1
ATOM 5613 O O . TYR B 1 339 ? -6.367 -21.203 -19.344 1 94.62 339 TYR B O 1
ATOM 5621 N N . GLN B 1 340 ? -8.328 -21.297 -20.359 1 91.75 340 GLN B N 1
ATOM 5622 C CA . GLN B 1 340 ? -7.816 -21.203 -21.719 1 91.75 340 GLN B CA 1
ATOM 5623 C C . GLN B 1 340 ? -7.094 -19.875 -21.938 1 91.75 340 GLN B C 1
ATOM 5625 O O . GLN B 1 340 ? -6.031 -19.844 -22.562 1 91.75 340 GLN B O 1
ATOM 5630 N N . LYS B 1 341 ? -7.625 -18.875 -21.453 1 88.81 341 LYS B N 1
ATOM 5631 C CA . LYS B 1 341 ? -7.027 -17.547 -21.641 1 88.81 341 LYS B CA 1
ATOM 5632 C C . LYS B 1 341 ? -5.742 -17.406 -20.844 1 88.81 341 LYS B C 1
ATOM 5634 O O . LYS B 1 341 ? -4.812 -16.719 -21.25 1 88.81 341 LYS B O 1
ATOM 5639 N N . SER B 1 342 ? -5.695 -18 -19.672 1 87.31 342 SER B N 1
ATOM 5640 C CA . SER B 1 342 ? -4.508 -17.938 -18.828 1 87.31 342 SER B CA 1
ATOM 5641 C C . SER B 1 342 ? -3.33 -18.656 -19.453 1 87.31 342 SER B C 1
ATOM 5643 O O . SER B 1 342 ? -2.176 -18.266 -19.266 1 87.31 342 SER B O 1
ATOM 5645 N N . ILE B 1 343 ? -3.625 -19.719 -20.219 1 82.88 343 ILE B N 1
ATOM 5646 C CA . ILE B 1 343 ? -2.543 -20.547 -20.734 1 82.88 343 ILE B CA 1
ATOM 5647 C C . ILE B 1 343 ? -2.324 -20.234 -22.219 1 82.88 343 ILE B C 1
ATOM 5649 O O . ILE B 1 343 ? -1.261 -20.531 -22.766 1 82.88 343 ILE B O 1
ATOM 5653 N N . GLY B 1 344 ? -3.467 -19.906 -23 1 67.31 344 GLY B N 1
ATOM 5654 C CA . GLY B 1 344 ? -3.375 -19.672 -24.438 1 67.31 344 GLY B CA 1
ATOM 5655 C C . GLY B 1 344 ? -2.387 -18.594 -24.797 1 67.31 344 GLY B C 1
ATOM 5656 O O . GLY B 1 344 ? -1.663 -18.703 -25.797 1 67.31 344 GLY B O 1
ATOM 5657 N N . ALA B 1 345 ? -2.438 -17.562 -24.141 1 55.09 345 ALA B N 1
ATOM 5658 C CA . ALA B 1 345 ? -1.513 -16.484 -24.484 1 55.09 345 ALA B CA 1
ATOM 5659 C C . ALA B 1 345 ? -0.064 -16.953 -24.406 1 55.09 345 ALA B C 1
ATOM 5661 O O . ALA B 1 345 ? 0.792 -16.5 -25.156 1 55.09 345 ALA B O 1
ATOM 5662 N N . LYS B 1 346 ? 0.235 -18.047 -23.641 1 55.03 346 LYS B N 1
ATOM 5663 C CA . LYS B 1 346 ? 1.604 -18.469 -23.359 1 55.03 346 LYS B CA 1
ATOM 5664 C C . LYS B 1 346 ? 1.971 -19.703 -24.188 1 55.03 346 LYS B C 1
ATOM 5666 O O . LYS B 1 346 ? 3.133 -19.891 -24.562 1 55.03 346 LYS B O 1
ATOM 5671 N N . ILE B 1 347 ? 1.036 -20.688 -24.547 1 50 347 ILE B N 1
ATOM 5672 C CA . ILE B 1 347 ? 1.3 -21.922 -25.266 1 50 347 ILE B CA 1
ATOM 5673 C C . ILE B 1 347 ? 1.725 -21.625 -26.688 1 50 347 ILE B C 1
ATOM 5675 O O . ILE B 1 347 ? 2.645 -22.25 -27.219 1 50 347 ILE B O 1
ATOM 5679 N N . GLU B 1 348 ? 1 -20.734 -27.328 1 46.38 348 GLU B N 1
ATOM 5680 C CA . GLU B 1 348 ? 1.41 -20.484 -28.703 1 46.38 348 GLU B CA 1
ATOM 5681 C C . GLU B 1 348 ? 2.873 -20.062 -28.781 1 46.38 348 GLU B C 1
ATOM 5683 O O . GLU B 1 348 ? 3.572 -20.391 -29.75 1 46.38 348 GLU B O 1
ATOM 5688 N N . GLU B 1 349 ? 3.318 -19.641 -27.703 1 44.03 349 GLU B N 1
ATOM 5689 C CA . GLU B 1 349 ? 4.703 -19.172 -27.734 1 44.03 349 GLU B CA 1
ATOM 5690 C C . GLU B 1 349 ? 5.664 -20.297 -27.344 1 44.03 349 GLU B C 1
ATOM 5692 O O . GLU B 1 349 ? 6.82 -20.297 -27.766 1 44.03 349 GLU B O 1
ATOM 5697 N N . ALA B 1 350 ? 5.23 -21.344 -26.578 1 42.69 350 ALA B N 1
ATOM 5698 C CA . ALA B 1 350 ? 6.082 -22.438 -26.156 1 42.69 350 ALA B CA 1
ATOM 5699 C C . ALA B 1 350 ? 6.242 -23.469 -27.266 1 42.69 350 ALA B C 1
ATOM 5701 O O . ALA B 1 350 ? 7.117 -24.344 -27.203 1 42.69 350 ALA B O 1
ATOM 5702 N N . HIS B 1 351 ? 5.312 -23.578 -28.172 1 39.47 351 HIS B N 1
ATOM 5703 C CA . HIS B 1 351 ? 5.469 -24.516 -29.266 1 39.47 351 HIS B CA 1
ATOM 5704 C C . HIS B 1 351 ? 6.48 -24.016 -30.281 1 39.47 351 HIS B C 1
ATOM 5706 O O . HIS B 1 351 ? 6.668 -24.625 -31.344 1 39.47 351 HIS B O 1
ATOM 5712 N N . PHE B 1 352 ? 6.996 -22.875 -30.078 1 32.94 352 PHE B N 1
ATOM 5713 C CA . PHE B 1 352 ? 8.086 -22.656 -31.016 1 32.94 352 PHE B CA 1
ATOM 5714 C C . PHE B 1 352 ? 9.383 -23.25 -30.5 1 32.94 352 PHE B C 1
ATOM 5716 O O . PHE B 1 352 ? 9.664 -23.188 -29.297 1 32.94 352 PHE B O 1
#

Foldseek 3Di:
DLPLCPCDPVNLVVLLVVLLVVLLVVLLVVCCVPVNPVRSVLLVVLCVVLVDDQCLQALDQLLVLLCLQDVDSVLNDPVLSSVSSSVRSLLSVCCCCCVLVVLVVCLVLVFQWALQHGRPLPDPVCHPVSNVSSVSSNVSSLVSCVVPDDDQLNVLQVVLVVLQVVLVVLQLCQQPPLDLVCLADVSLLSSLLSNCCSRQVSSNSNSCVSNVNPDVVLNVLLSVLVSLLSLLLQLLVLVCLLPNDCSVRGTDDGCQLSSTSGPLSHVLCVQDDPVLNVLSSVQGNHPDVVSVVSVVVSSVVSVVVVVSVVVSVVSVVVSVVSLVPDPDSSSSSSSVVSSCSSCVSRVVRVVD/DLPLCPCDPVNLVVLLVVLLVVLLVVLLVVCCVPVNPVRSVLLVVLCVVLVDDQCLQALDQLLVLLCLQDVDSVLNDPVLSSVSSSVRSLLSVCCCVCVLVVLVVCVVLVFQWALQHGRPLPDPVCNPVSNVSSVSSNVSSLVSCVVPDDDQLNVLQVVLVVLQVVLVVLQLCQQPPLDLVCLADVSLLSSLLSNCCSRQVSSNSNSCVSNVNPDVVLNVLLSVLVSLLSLLLQLLVLVCLLPNDCSVRGGDDGCQLSSTSGPLSHVLCVQDDPVLNVLSSVQGNHPDVVSVVSVVVSSVVSVVVVVSVVVSVVSVVVSVVSLVPDPDSSSSSSSVVSSCSSCVSRVVRVVD

Nearest PDB structures (foldseek):
  4kpd-assembly1_A-2  TM=8.659E-01  e=2.183E-16  Homo sapiens
  6b07-assembly2_C-2  TM=9.073E-01  e=2.648E-15  Choristoneura fumiferana
  6b06-assembly2_C-2  TM=8.959E-01  e=4.740E-15  Choristoneura fumiferana
  6b06-assembly1_A  TM=8.728E-01  e=7.491E-15  Choristoneura fumiferana
  4kk2-assembly1_B  TM=8.870E-01  e=9.084E-14  Artemisia spiciformis

Secondary structure (DSSP, 8-state):
--------HHHHHHHHHHHHHHHHHHHHHHHHHHHHHHHHHHHHHHHHHS---HHHH----HHHHHHHH---TTTSSHHHHHHHHHHHHHHHHHSTTHHHHHHHHHHHTT--EETTEE-GGGSTTTGGGHHHHHHHHHHHHHHHHHHHS-HHHHHHHHHHHHHHHHHHHHHHHHHHS--GGG-SHHHHHHHHHHHHTTTTHHHHHHHHHHTT---HHHHHHHHHHHHHHHHHHHHHHHHHHHHS-HHHHT-SS-TTTTT---HHHHHHHHH--HHHHHHHHHHTT---HHHHHHHHHHHHHTTHHHHHHHHHHHHHHHHHHHHHT-S-HHHHHHHHHHHHHHHHHHHHHHT-/--------HHHHHHHHHHHHHHHHHHHHHHHHHHHHHHHHHHHHHHHHHS---HHHH----HHHHHHHH---TTTSSHHHHHHHHHHHHHHHHHSTTHHHHHHHHHHHTT--EETTEE-GGGSTTTGGGHHHHHHHHHHHHHHHHHHHS-HHHHHHHHHHHHHHHHHHHHHHHHHHS--GGG-SHHHHHHHHHHHHTTTTHHHHHHHHHHTT---HHHHHHHHHHHHHHHHHHHHHHHHHHHHS-HHHHT-SS-TTTTT---HHHHHHHHH--HHHHHHHHHHTT---HHHHHHHHHHHHHTTHHHHHHHHHHHHHHHHHHHHHT-S-HHHHHHHHHHHHHHHHHHHHHHT-

pLDDT: mean 87.17, std 13.78, range [24.64, 98.06]

Radius of gyration: 27.23 Å; Cα contacts (8 Å, |Δi|>4): 878; chains: 2; bounding box: 68×76×70 Å

Sequence (704 aa):
MSDKVILGHERGEEIKKRVYKKASSELLAILEQFGGSIVSKRFENVVLYCDIPRDIMFPLDIVEIFKDLSDDEETMNLDNIEKALYLDWCSKTVWFLCYAHVIFDDIVDNSKTRYGKPCWHRRSDVGLSAVFDGLLIDKSIHYLMNTKFNRDIIDAVLEKLFFLDAGQTLNDMLSKVHDLDSFNRASYEKMVYLQDSTIITLPMRLAMCLAGIEDQNAVNKMQIIIAKVEVLFQMMNDYQDLFGDAELLGKEESDIQERKCSWFAVKCLEKTNPEQKELFKQNYGSEDPDRVTDVEALYSSLQMKEEFYKHKNDLCAIIDTEIASIKDAKFRQALYSVYQKSIGAKIEEAHFMSDKVILGHERGEEIKKRVYKKASSELLAILEQFGGSIVSKRFENVVLYCDIPRDIMFPLDIVEIFKDLSDDEETMNLDNIEKALYLDWCSKTVWFLCYAHVIFDDIVDNSKTRYGKPCWHRRSDVGLSAVFDGLLIDKSIHYLMNTKFNRDIIDAVLEKLFFLDAGQTLNDMLSKVHDLDSFNRASYEKMVYLQDSTIITLPMRLAMCLAGIEDQNAVNKMQIIIAKVEVLFQMMNDYQDLFGDAELLGKEESDIQERKCSWFAVKCLEKTNPEQKELFKQNYGSEDPDRVTDVEALYSSLQMKEEFYKHKNDLCAIIDTEIASIKDAKFRQALYSVYQKSIGAKIEEAHF

InterPro domains:
  IPR000092 Polyprenyl synthetase-like [PF00348] (79-300)
  IPR008949 Isoprenoid synthase domain superfamily [G3DSA:1.10.600.10] (8-345)
  IPR008949 Isoprenoid synthase domain superfamily [SSF48576] (81-342)
  IPR039702 Farnesyl pyrophosphate synthase-like [PTHR11525] (17-342)

Solvent-accessible surface area (backbone atoms only — not comparable to full-atom values): 36791 Å² total; per-residue (Å²): 134,80,71,54,62,74,59,47,70,67,55,42,50,51,50,44,52,51,41,46,50,50,53,53,50,51,52,43,50,51,34,30,71,73,42,30,66,69,34,30,51,52,52,50,51,49,52,63,70,63,61,59,79,56,69,76,78,44,56,68,53,29,48,60,43,29,49,38,58,38,85,46,50,84,67,46,26,70,70,49,49,50,51,32,45,42,49,38,42,46,48,47,50,39,42,40,22,46,36,22,51,41,48,50,47,36,57,50,66,63,48,66,43,47,72,85,33,68,26,71,45,66,37,87,92,45,28,56,48,39,58,42,54,22,47,32,51,50,31,47,46,51,40,53,46,60,78,72,49,57,66,70,57,50,51,54,51,42,48,31,50,27,30,29,32,36,14,50,40,37,48,55,47,58,36,66,47,92,47,73,80,63,47,31,68,68,52,41,51,49,31,36,49,22,44,40,30,52,68,52,51,40,44,54,51,50,20,33,52,75,62,65,57,73,55,62,67,59,53,50,53,49,50,59,54,46,47,55,45,39,47,52,41,50,45,51,51,47,47,40,60,74,73,42,61,51,77,77,67,18,44,89,75,42,52,55,38,61,26,46,72,38,61,64,54,26,53,47,63,72,68,44,52,74,69,52,43,52,51,44,68,74,23,60,40,34,79,48,65,69,34,43,49,50,48,50,48,49,40,56,76,67,43,43,69,61,51,48,52,54,52,52,52,53,52,50,52,52,50,51,53,56,46,69,66,44,78,53,63,38,59,28,48,26,52,49,50,53,50,46,39,57,40,50,76,52,47,72,61,64,76,100,133,81,69,51,62,75,61,47,70,67,54,41,49,53,50,45,53,50,43,46,50,49,53,52,49,52,52,44,49,51,34,31,73,74,41,30,67,68,35,29,50,51,51,50,52,50,53,64,69,62,60,61,78,56,67,75,80,45,56,68,52,32,50,60,42,29,50,38,58,38,84,46,48,85,66,46,25,71,68,48,49,49,50,33,45,42,49,38,42,46,49,47,50,39,42,41,23,48,37,25,51,42,48,51,47,35,57,51,66,63,47,63,42,46,72,84,33,68,26,71,47,65,36,89,92,44,29,58,49,38,58,42,52,22,47,31,51,50,31,49,46,51,40,53,46,60,77,72,50,57,66,71,57,51,51,53,51,41,47,34,50,26,29,28,32,35,14,49,40,38,47,54,47,58,35,65,46,94,47,72,81,63,48,30,69,68,52,40,52,49,32,36,49,22,44,40,30,51,66,52,50,40,42,52,52,52,20,32,54,75,63,66,58,73,54,60,66,60,52,49,53,48,50,59,54,46,47,54,47,39,48,52,41,50,45,51,50,46,46,40,60,73,72,41,62,52,78,76,68,18,44,88,76,41,53,55,38,61,26,45,72,37,62,64,56,28,55,47,63,73,68,45,51,75,69,54,43,50,52,43,67,74,22,60,41,33,82,48,65,69,35,44,50,49,49,52,49,51,40,55,75,66,42,43,70,60,51,48,52,52,52,52,51,52,50,51,52,51,50,52,52,55,45,69,66,44,79,54,63,37,59,27,48,26,53,47,50,53,49,46,38,59,41,49,78,53,45,72,59,64,77,100